Protein 4NHB (pdb70)

B-factor: mean 25.19, std 12.66, range [2.84, 88.73]

Radius of gyration: 26.53 Å; Cα contacts (8 Å, |Δi|>4): 1189; chains: 2; bounding box: 65×54×73 Å

Nearest PDB structures (foldseek):
  4nhb-assembly1_A  TM=1.003E+00  e=1.868E-60  Desulfovibrio desulfuricans ATCC 27774
  4nhb-assembly2_B  TM=9.941E-01  e=1.352E-53  Desulfovibrio desulfuricans ATCC 27774
  4pbq-assembly3_C  TM=9.397E-01  e=4.164E-26  Haemophilus influenzae RdAW
  2pfy-assembly4_D  TM=9.349E-01  e=2.725E-20  Bordetella pertussis Tohama I
  6wgm-assembly1_A  TM=9.195E-01  e=3.531E-18  uncultured bacterium

Sequence (605 aa):
TVIKMAGMKPEGEPETIGMHLFGKYLKELSNGKYEVQVFPNSQLGKEDAYIAATRKGIIQMCATGTQTSALHPAMAMLETPMLFDNLDHARRAMEGKTFDLINEGFTEKSGLRTLNAFPLGFRHFYSKKPMRMRVPNIPLYTNFAKECGISGQPMPFAEVPGALDQGVIDGGDSPLADIVSLKMYEITPEISLSGHILVIHSLYINDKFFKSLPEQDQKWIEEAAKRSADDVWAMVADGDEKAKATILANKGNIHEPSKELHEHLVNAGKRSWKLFYDTVPNAQAILDSADSYRTVIKMAGMKPEGEPETIGMHLFGKYLKELSNGKYEVQVFPNSQLGKEDAYIAATRKGIIQMCATGTQTSALHPAMAMLETPMLFDNLDHARRAMEGKTFDLINEGFTEKSGLRTLNAFPLGFRHFYSKKPIKDVKDLEGMRMRVPNIPLYTNFAKECGISGQPMPFAEVPGALDQGVIDGGDSPLADIVSLKMYEITPEISLSGHILVIHSLYINDKFFKSLPEQDQKWIEEAAKRSADDVWAMVADGDEKAKATILANKGNIHEPSKELHEHLVNAGKRSSWKLFYDTVPNAQAILDSADSYRESKAENLY

Solvent-accessible surface area: 24831 Å² total; per-residue (Å²): 90,40,0,24,0,0,0,8,10,24,111,22,0,0,0,0,26,0,0,78,30,0,10,112,24,0,92,95,49,3,128,35,99,4,81,27,24,13,0,8,81,14,63,10,6,44,16,120,55,0,12,36,12,0,96,148,30,73,4,29,0,0,0,0,1,1,27,0,15,90,36,16,49,4,0,8,0,2,4,4,1,57,9,22,87,71,30,98,1,0,68,110,0,6,87,17,114,0,28,82,35,0,28,127,22,0,33,144,113,4,30,0,82,12,26,13,8,0,0,0,0,40,14,14,27,0,8,74,157,110,128,136,12,9,6,10,103,14,84,4,10,34,42,9,5,148,53,11,70,41,66,31,52,72,26,40,9,42,85,0,57,33,10,6,108,144,38,106,6,40,0,0,15,0,2,0,3,1,0,11,37,37,55,0,16,115,61,0,36,26,0,17,42,32,17,3,2,5,6,0,6,1,0,0,0,8,13,172,41,0,117,81,23,73,116,111,1,17,116,44,0,64,40,0,0,94,103,0,3,40,43,0,13,71,37,1,50,81,0,16,116,112,0,71,59,17,0,108,84,66,191,4,67,44,50,141,21,55,145,121,76,95,82,73,9,34,74,0,0,101,115,3,39,137,35,2,109,90,61,2,141,52,2,91,44,0,8,81,12,0,77,83,64,133,92,68,0,72,0,0,1,30,27,35,122,51,20,18,1,1,66,4,0,82,38,0,9,138,34,0,104,70,50,6,144,40,99,4,83,27,80,27,39,3,77,35,113,72,30,100,32,102,52,2,15,56,23,0,95,163,32,112,9,27,0,0,1,1,0,2,36,1,15,91,47,14,49,4,0,7,1,1,4,3,0,47,3,20,91,70,32,92,1,0,67,69,0,6,87,12,139,1,28,86,51,0,28,125,40,0,43,166,113,3,30,0,60,18,25,12,8,4,0,8,0,40,15,20,4,0,1,58,135,45,14,99,62,42,158,54,1,80,51,28,102,2,20,5,12,118,15,82,0,10,26,29,10,3,135,42,0,31,13,40,28,40,70,28,45,21,78,94,0,31,37,7,2,113,143,47,62,0,46,0,0,15,1,3,1,22,8,0,35,35,50,113,0,17,123,56,0,37,23,0,6,18,27,16,1,2,6,5,0,10,0,3,0,0,8,25,171,48,0,114,82,21,78,114,98,4,26,105,43,0,76,75,0,0,92,89,2,4,41,42,1,11,64,48,4,59,82,32,24,52,135,9,27,54,49,0,27,79,64,188,4,63,3,22,62,16,48,160,61,3,87,78,35,5,34,77,0,0,93,91,0,36,113,37,0,113,121,60,4,145,51,3,90,45,0,4,72,13,0,64,85,48,86,104,77,190,71,83,99,25,42

InterPro domains:
  IPR018389 TRAP transporter solute receptor DctP [PF03480] (36-314)
  IPR018389 TRAP transporter solute receptor DctP [PTHR33376] (1-331)
  IPR038404 TRAP transporter solute receptor DctP superfamily [G3DSA:3.40.190.170] (29-334)

CATH classification: 3.40.190.170

Foldseek 3Di:
DEAEEEEADDPPFLQQLLQVLLQVLLCVLVVNPYGYDYHYNQNVHFDVVVLVCCLVPVGWKYKDALVLCVQAVLSVVLWQFPQAPDLVLSVCCQVDVLVVVSCVCRCVRRLKDFQGKAFSFFKWKFFQPLAEAEWAPHVLTVQLCVLLVHNYDYDTPSCVLVVLVVPPGGIYIDGLSSCVVSVSCVRRQEIEDQSRTITMMTMMGRNVVLVVDDPSSNVSSSVSRVVSRVVRSVVRVVVSVVSVVVSVVPSHHYHYDDPVSSVSSVVSSVVSCVVCVVRPVCSVVSSVSSVVSD/DEAEEEEADDPPQLVQVLQVLLQVLLCVLVVNPYGYHYHYNQNVHDDVVVLVCCQVPVGWKYKDALVLCVQPVLRVCLWQFPLDPDLVLSQPLQVDDLVVVSCVPSCVRRLKDFQGKAFSFQKWKFFQDADAALVCQAQAEEEWAPDVLTCQLSVLSNHPYDHDDLVCVVVCVVVVRHGIYIDGLSSCVSVVVCVRGQEIEDQRRTTTMMTMMGRNVVLVVDDPSSNVSSSVSRVVSRVVSSVVRVVVSVVSVVVSVVPNGDYDYYDPNSNVSSVVSSVVSCVVCVPRPPCSVVSSVSSVVSDDDDDDPPD

Secondary structure (DSSP, 8-state):
-EEEEE-SS-TTSHHHHHHHHHHHHHHHHTTTS-EEEEE-TTBTB-HHHHHHHHHHTSSSEEEE-GGGGGT-GGGGGGG-TT--SSHHHHHHHHTTHHHHHHHTTHHHHHSEEE---EEEEEEEEEES---EEEE-SSHHHHHHHHHTT-EEEE--GGGHHHHHHHT---EEEEEHHHHHHTTGGGTS-EEE-----EEEEEEEEEHHHHHTS-HHHHHHHHHHHHHHHHHHHHHHHHHHHHHHHHHHHTT-EEE---HHHHHHHHHHHHHTTHHHHHH-TTHHHHHHHHHHT-/-EEEEE-SS-TTSHHHHHHHHHHHHHHHHTTTS-EEEEE-TTBTB-HHHHHHHHHHTSSSEEEESGGGGGT-GGGGGGG-TT--SSHHHHHHHHTSHHHHHHHTTHHHHHSEEE---EEEEEEEEEESS---SHHHHTT-EEEE-SSHHHHHHHHHHT-EEEE--GGGHHHHHHHTS-SEEEEEHHHHHHTTGGGT--EEE-----EEEEEEEEEHHHHHTS-HHHHHHHHHHHHHHHHHHHHHHHHHHHHHHHHHHHTT-EEEPPPHHHHHHHHHHHHHHTHHHHHH-TTHHHHHHHHHTTSPP------

Organism: Desulfovibrio desulfuricans (strain ATCC 27774 / DSM 6949 / MB) (NCBI:txid525146)

Structure (mmCIF, N/CA/C/O backbone):
data_4NHB
#
_entry.id   4NHB
#
_cell.length_a   53.090
_cell.length_b   83.407
_cell.length_c   65.043
_cell.angle_alpha   90.000
_cell.angle_beta   91.830
_cell.angle_gamma   90.000
#
_symmetry.space_group_name_H-M   'P 1 21 1'
#
loop_
_entity.id
_entity.type
_entity.pdbx_description
1 polymer 'TRAP dicarboxylate transporter-DctP subunit'
2 non-polymer 'IODIDE ION'
3 non-polymer SN-GLYCEROL-3-PHOSPHATE
4 water water
#
loop_
_atom_site.group_PDB
_atom_site.id
_atom_site.type_symbol
_atom_site.label_atom_id
_atom_site.label_alt_id
_atom_site.label_comp_id
_atom_site.label_asym_id
_atom_site.label_entity_id
_atom_site.label_seq_id
_atom_site.pdbx_PDB_ins_code
_atom_site.Cartn_x
_atom_site.Cartn_y
_atom_site.Cartn_z
_atom_site.occupancy
_atom_site.B_iso_or_equiv
_atom_site.auth_seq_id
_atom_site.auth_comp_id
_atom_site.auth_asym_id
_atom_site.auth_atom_id
_atom_site.pdbx_PDB_model_num
ATOM 1 N N . THR A 1 29 ? 62.044 38.459 11.237 1.00 26.49 29 THR A N 1
ATOM 2 C CA . THR A 1 29 ? 61.976 37.031 10.999 1.00 29.17 29 THR A CA 1
ATOM 3 C C . THR A 1 29 ? 60.566 36.548 11.305 1.00 30.01 29 THR A C 1
ATOM 4 O O . THR A 1 29 ? 60.044 36.795 12.388 1.00 35.98 29 THR A O 1
ATOM 14 N N . VAL A 1 30 ? 59.936 35.885 10.350 1.00 26.09 30 VAL A N 1
ATOM 15 C CA . VAL A 1 30 ? 58.578 35.381 10.562 1.00 28.42 30 VAL A CA 1
ATOM 16 C C . VAL A 1 30 ? 58.563 33.944 11.052 1.00 26.30 30 VAL A C 1
ATOM 17 O O . VAL A 1 30 ? 59.215 33.078 10.472 1.00 27.05 30 VAL A O 1
ATOM 30 N N . ILE A 1 31 ? 57.837 33.714 12.148 1.00 23.31 31 ILE A N 1
ATOM 31 C CA . ILE A 1 31 ? 57.557 32.357 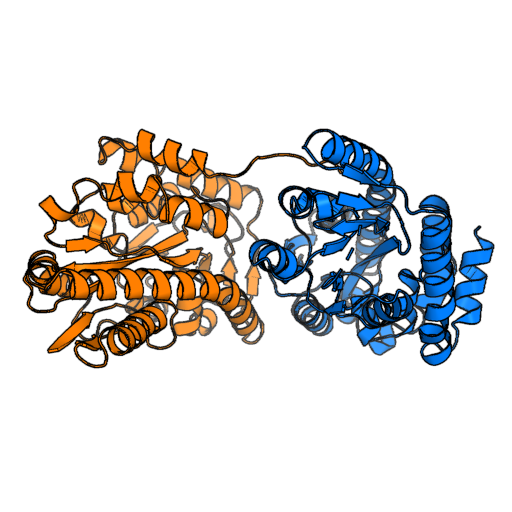12.643 1.00 18.64 31 ILE A CA 1
ATOM 32 C C . ILE A 1 31 ? 56.086 31.956 12.410 1.00 22.33 31 ILE A C 1
ATOM 33 O O . ILE A 1 31 ? 55.166 32.617 12.877 1.00 23.58 31 ILE A O 1
ATOM 49 N N . LYS A 1 32 ? 55.884 30.874 11.679 1.00 12.30 32 LYS A N 1
ATOM 50 C CA . LYS A 1 32 ? 54.555 30.384 11.380 1.00 9.36 32 LYS A CA 1
ATOM 51 C C . LYS A 1 32 ? 54.260 29.275 12.361 1.00 7.17 32 LYS A C 1
ATOM 52 O O . LYS A 1 32 ? 55.070 28.378 12.538 1.00 8.82 32 LYS A O 1
ATOM 71 N N . MET A 1 33 ? 53.111 29.380 13.020 1.00 10.21 33 MET A N 1
ATOM 72 C CA . MET A 1 33 ? 52.641 28.420 13.980 1.00 11.80 33 MET A CA 1
ATOM 73 C C . MET A 1 33 ? 51.249 27.954 13.620 1.00 10.64 33 MET A C 1
ATOM 74 O O . MET A 1 33 ? 50.331 28.767 13.465 1.00 12.03 33 MET A O 1
ATOM 88 N N . ALA A 1 34 ? 51.075 26.652 13.549 1.00 10.62 34 ALA A N 1
ATOM 89 C CA . ALA A 1 34 ? 49.761 26.091 13.281 1.00 10.31 34 ALA A CA 1
ATOM 90 C C . ALA A 1 34 ? 49.186 25.473 14.530 1.00 9.44 34 ALA A C 1
ATOM 91 O O . ALA A 1 34 ? 49.912 24.997 15.398 1.00 9.16 34 ALA A O 1
ATOM 98 N N . GLY A 1 35 ? 47.863 25.465 14.593 1.00 8.61 35 GLY A N 1
ATOM 99 C CA . GLY A 1 35 ? 47.142 24.772 15.641 1.00 11.91 35 GLY A CA 1
ATOM 100 C C . GLY A 1 35 ? 45.837 24.203 15.159 1.00 10.55 35 GLY A C 1
ATOM 101 O O . GLY A 1 35 ? 45.543 24.246 13.961 1.00 11.04 35 GLY A O 1
ATOM 105 N N . MET A 1 36 ? 45.049 23.698 16.108 1.00 7.24 36 MET A N 1
ATOM 106 C CA . MET A 1 36 ? 43.942 22.804 15.791 1.00 10.69 36 MET A CA 1
ATOM 107 C C . MET A 1 36 ? 42.663 23.284 16.421 1.00 11.55 36 MET A C 1
ATOM 108 O O . MET A 1 36 ? 41.625 22.629 16.260 1.00 11.03 36 MET A O 1
ATOM 122 N N . LYS A 1 37 ? 42.722 24.433 17.110 1.00 4.40 37 LYS A N 1
ATOM 123 C CA . LYS A 1 37 ? 41.573 24.906 17.885 1.00 5.46 37 LYS A CA 1
ATOM 124 C C . LYS A 1 37 ? 41.043 26.264 17.406 1.00 8.34 37 LYS A C 1
ATOM 125 O O . LYS A 1 37 ? 41.755 27.054 16.778 1.00 8.95 37 LYS A O 1
ATOM 144 N N . PRO A 1 38 ? 39.758 26.527 17.652 1.00 9.89 38 PRO A N 1
ATOM 145 C CA . PRO A 1 38 ? 39.213 27.832 17.282 1.00 6.54 38 PRO A CA 1
ATOM 146 C C . PRO A 1 38 ? 39.697 28.989 18.201 1.00 7.13 38 PRO A C 1
ATOM 147 O O . PRO A 1 38 ? 40.296 28.799 19.269 1.00 10.31 38 PRO A O 1
ATOM 158 N N . GLU A 1 39 ? 39.442 30.203 17.743 1.00 16.68 39 GLU A N 1
ATOM 159 C CA . GLU A 1 39 ? 39.685 31.400 18.540 1.00 18.83 39 GLU A CA 1
ATOM 160 C C . GLU A 1 39 ? 38.889 31.295 19.826 1.00 17.54 39 GLU A C 1
ATOM 161 O O . GLU A 1 39 ? 37.838 30.676 19.844 1.00 15.50 39 GLU A O 1
ATOM 173 N N . GLY A 1 40 ? 39.449 31.856 20.900 1.00 14.41 40 GLY A N 1
ATOM 174 C CA . GLY A 1 40 ? 38.860 31.883 22.226 1.00 13.34 40 GLY A CA 1
ATOM 175 C C . GLY A 1 40 ? 39.030 30.583 22.985 1.00 19.06 40 GLY A C 1
ATOM 176 O O . GLY A 1 40 ? 38.516 30.444 24.069 1.00 18.43 40 GLY A O 1
ATOM 180 N N . GLU A 1 41 ? 39.728 29.619 22.398 1.00 11.01 41 GLU A N 1
ATOM 181 C CA . GLU A 1 41 ? 39.968 28.331 23.063 1.00 12.81 41 GLU A CA 1
ATOM 182 C C . GLU A 1 41 ? 41.389 28.396 23.635 1.00 16.83 41 GLU A C 1
ATOM 183 O O . GLU A 1 41 ? 42.271 29.033 23.046 1.00 15.07 41 GLU A O 1
ATOM 195 N N . PRO A 1 42 ? 41.621 27.766 24.806 1.00 16.85 42 PRO A N 1
ATOM 196 C CA . PRO A 1 42 ? 42.922 27.995 25.452 1.00 12.09 42 PRO A CA 1
ATOM 197 C C . PRO A 1 42 ? 44.159 27.747 24.608 1.00 11.19 42 PRO A C 1
ATOM 198 O O . PRO A 1 42 ? 45.080 28.542 24.784 1.00 16.43 42 PRO A O 1
ATOM 209 N N . GLU A 1 43 ? 44.186 26.755 23.707 1.00 10.21 43 GLU A N 1
ATOM 210 C CA . GLU A 1 43 ? 45.367 26.533 22.860 1.00 10.84 43 GLU A CA 1
ATOM 211 C C . GLU A 1 43 ? 45.667 27.790 22.039 1.00 14.97 43 GLU A C 1
ATOM 212 O O . GLU A 1 43 ? 46.788 28.336 22.053 1.00 11.48 43 GLU A O 1
ATOM 224 N N . THR A 1 44 ? 44.634 28.296 21.393 1.00 12.50 44 THR A N 1
ATOM 225 C CA . THR A 1 44 ? 44.752 29.425 20.503 1.00 10.17 44 THR A CA 1
ATOM 226 C C . THR A 1 44 ? 45.106 30.724 21.226 1.00 10.64 44 THR A C 1
ATOM 227 O O . THR A 1 44 ? 45.920 31.497 20.740 1.00 9.11 44 THR A O 1
ATOM 238 N N . ILE A 1 45 ? 44.446 30.978 22.350 1.00 13.47 45 ILE A N 1
ATOM 239 C CA . ILE A 1 45 ? 44.809 32.094 23.222 1.00 16.93 45 ILE A CA 1
ATOM 240 C C . ILE A 1 45 ? 46.306 32.017 23.584 1.00 13.23 45 ILE A C 1
ATOM 241 O O . ILE A 1 45 ? 47.032 33.003 23.515 1.00 21.49 45 ILE A O 1
ATOM 257 N N . GLY A 1 46 ? 46.746 30.820 23.952 1.00 12.54 46 GLY A N 1
ATOM 258 C CA . GLY A 1 46 ? 48.137 30.538 24.233 1.00 16.58 46 GLY A CA 1
ATOM 259 C C . GLY A 1 46 ? 49.081 30.933 23.119 1.00 11.81 46 GLY A C 1
ATOM 260 O O . GLY A 1 46 ? 50.104 31.564 23.368 1.00 11.60 46 GLY A O 1
ATOM 264 N N . MET A 1 47 ? 48.738 30.550 21.899 1.00 6.27 47 MET A N 1
ATOM 265 C CA . MET A 1 47 ? 49.533 30.830 20.711 1.00 9.51 47 MET A CA 1
ATOM 266 C C . MET A 1 47 ? 49.719 32.310 20.491 1.00 10.23 47 MET A C 1
ATOM 267 O O . MET A 1 47 ? 50.842 32.789 20.236 1.00 16.46 47 MET A O 1
ATOM 281 N N . HIS A 1 48 ? 48.629 33.045 20.585 1.00 7.49 48 HIS A N 1
ATOM 282 C CA . HIS A 1 48 ? 48.697 34.484 20.387 1.00 18.79 48 HIS A CA 1
ATOM 283 C C . HIS A 1 48 ? 49.535 35.141 21.486 1.00 17.31 48 HIS A C 1
ATOM 284 O O . HIS A 1 48 ? 50.339 36.045 21.213 1.00 17.77 48 HIS A O 1
ATOM 299 N N . LEU A 1 49 ? 49.350 34.695 22.728 1.00 15.31 49 LEU A N 1
ATOM 300 C CA . LEU A 1 49 ? 50.064 35.308 23.843 1.00 16.04 49 LEU A CA 1
ATOM 301 C C . LEU A 1 49 ? 51.544 35.052 23.633 1.00 19.99 49 LEU A C 1
ATOM 302 O O . LEU A 1 49 ? 52.347 35.962 23.812 1.00 15.93 49 LEU A O 1
ATOM 318 N N . PHE A 1 50 ? 51.913 33.830 23.249 1.00 12.03 50 PHE A N 1
ATOM 319 C CA . PHE A 1 50 ? 53.317 33.556 22.922 1.00 14.41 50 PHE A CA 1
ATOM 320 C C . PHE A 1 50 ? 53.851 34.525 21.890 1.00 19.62 50 PHE A C 1
ATOM 321 O O . PHE A 1 50 ? 55.004 34.988 21.985 1.00 13.44 50 PHE A O 1
ATOM 338 N N . GLY A 1 51 ? 53.015 34.809 20.899 1.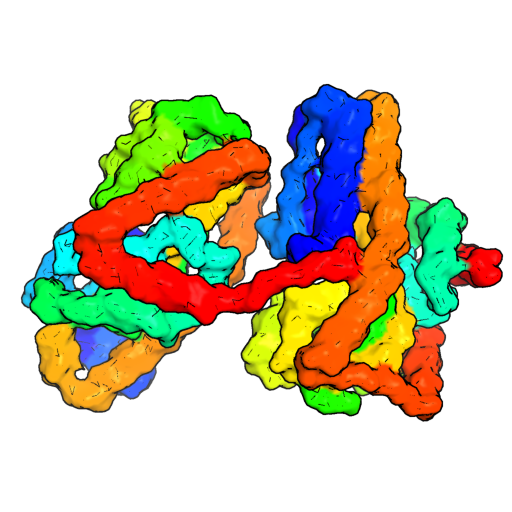00 18.85 51 GLY A N 1
ATOM 339 C CA . GLY A 1 51 ? 53.395 35.683 19.808 1.00 25.12 51 GLY A CA 1
ATOM 340 C C . GLY A 1 51 ? 53.603 37.094 20.325 1.00 26.59 51 GLY A C 1
ATOM 341 O O . GLY A 1 51 ? 54.620 37.747 20.017 1.00 27.03 51 GLY A O 1
ATOM 345 N N . LYS A 1 52 ? 52.640 37.550 21.121 1.00 18.37 52 LYS A N 1
ATOM 346 C CA . LYS A 1 52 ? 52.703 38.873 21.733 1.00 18.53 52 LYS A CA 1
ATOM 347 C C . LYS A 1 52 ? 53.944 39.056 22.604 1.00 21.08 52 LYS A C 1
ATOM 348 O O . LYS A 1 52 ? 54.651 40.057 22.500 1.00 31.30 52 LYS A O 1
ATOM 367 N N . TYR A 1 53 ? 54.193 38.090 23.472 1.00 19.52 53 TYR A N 1
ATOM 368 C CA . TYR A 1 53 ? 55.344 38.123 24.355 1.00 21.67 53 TYR A CA 1
ATOM 369 C C . TYR A 1 53 ? 56.678 38.076 23.581 1.00 27.90 53 TYR A C 1
ATOM 370 O O . TYR A 1 53 ? 57.635 38.784 23.912 1.00 26.09 53 TYR A O 1
ATOM 388 N N . LEU A 1 54 ? 56.753 37.259 22.543 1.00 19.55 54 LEU A N 1
ATOM 389 C CA . LEU A 1 54 ? 58.016 37.089 21.822 1.00 19.04 54 LEU A CA 1
ATOM 390 C C . LEU A 1 54 ? 58.417 38.330 21.038 1.00 24.18 54 LEU A C 1
ATOM 391 O O . LEU A 1 54 ? 59.614 38.635 20.880 1.00 27.21 54 LEU A O 1
ATOM 407 N N . LYS A 1 55 ? 57.415 39.018 20.509 1.00 21.77 55 LYS A N 1
ATOM 408 C CA . LYS A 1 55 ? 57.637 40.267 19.817 1.00 26.53 55 LYS A CA 1
ATOM 409 C C . LYS A 1 55 ? 58.165 41.290 20.798 1.00 29.94 55 LYS A C 1
ATOM 410 O O . LYS A 1 55 ? 59.135 41.984 20.517 1.00 29.48 55 LYS A O 1
ATOM 429 N N . GLU A 1 56 ? 57.481 41.372 21.940 1.00 39.92 56 GLU A N 1
ATOM 430 C CA . GLU A 1 56 ? 57.875 42.186 23.093 1.00 41.19 56 GLU A CA 1
ATOM 431 C C . GLU A 1 56 ? 59.357 41.952 23.411 1.00 38.27 56 GLU A C 1
ATOM 432 O O . GLU A 1 56 ? 60.175 42.840 23.221 1.00 38.74 56 GLU A O 1
ATOM 444 N N . LEU A 1 57 ? 59.696 40.743 23.859 1.00 27.13 57 LEU A N 1
ATOM 445 C CA . LEU A 1 57 ? 61.040 40.431 24.349 1.00 27.44 57 LEU A CA 1
ATOM 446 C C . LEU A 1 57 ? 62.164 40.576 23.324 1.00 33.24 57 LEU A C 1
ATOM 447 O O . LEU A 1 57 ? 63.312 40.851 23.699 1.00 28.71 57 LEU A O 1
ATOM 463 N N . SER A 1 58 ? 61.837 40.356 22.052 1.00 35.64 58 SER A N 1
ATOM 464 C CA . SER A 1 58 ? 62.814 40.364 20.965 1.00 31.84 58 SER A CA 1
ATOM 465 C C . SER A 1 58 ? 62.807 41.699 20.295 1.00 30.83 58 SER A C 1
ATOM 466 O O . SER A 1 58 ? 63.499 41.902 19.300 1.00 31.83 58 SER A O 1
ATOM 474 N N . ASN A 1 59 ? 61.941 42.573 20.773 1.00 28.77 59 ASN A N 1
ATOM 475 C CA . ASN A 1 59 ? 61.939 43.948 20.344 1.00 31.59 59 ASN A CA 1
ATOM 476 C C . ASN A 1 59 ? 61.530 44.121 18.903 1.00 43.05 59 ASN A C 1
ATOM 477 O O . ASN A 1 59 ? 62.066 44.980 18.202 1.00 55.35 59 ASN A O 1
ATOM 488 N N . GLY A 1 60 ? 60.571 43.323 18.451 1.00 36.60 60 GLY A N 1
ATOM 489 C CA . GLY A 1 60 ? 59.982 43.536 17.139 1.00 28.43 60 GLY A CA 1
ATOM 490 C C . GLY A 1 60 ? 60.693 42.747 16.054 1.00 30.23 60 GLY A C 1
ATOM 491 O O . GLY A 1 60 ? 60.252 42.697 14.894 1.00 39.10 60 GLY A O 1
ATOM 495 N N . LYS A 1 61 ? 61.791 42.113 16.444 1.00 28.30 61 LYS A N 1
ATOM 496 C CA . LYS A 1 61 ? 62.607 41.328 15.537 1.00 26.37 61 LYS A CA 1
ATOM 497 C C . LYS A 1 61 ? 61.880 40.106 14.992 1.00 36.65 61 LYS A C 1
ATOM 498 O O . LYS A 1 61 ? 61.895 39.848 13.786 1.00 39.82 61 LYS A O 1
ATOM 517 N N . TYR A 1 62 ? 61.263 39.336 15.887 1.00 34.64 62 TYR A N 1
ATOM 518 C CA . TYR A 1 62 ? 60.441 38.201 15.461 1.00 27.86 62 TYR A CA 1
ATOM 519 C C . TYR A 1 62 ? 58.987 38.583 15.441 1.00 24.52 62 TYR A C 1
ATOM 520 O O . TYR A 1 62 ? 58.501 39.274 16.341 1.00 28.62 62 TYR A O 1
ATOM 538 N N . GLU A 1 63 ? 58.307 38.165 14.379 1.00 23.51 63 GLU A N 1
ATOM 539 C CA . GLU A 1 63 ? 56.863 38.213 14.322 1.00 23.23 63 GLU A CA 1
ATOM 540 C C . GLU A 1 63 ? 56.326 36.787 14.166 1.00 27.33 63 GLU A C 1
ATOM 541 O O . GLU A 1 63 ? 56.923 35.951 13.475 1.00 26.54 63 GLU A O 1
ATOM 553 N N . VAL A 1 64 ? 55.197 36.523 14.815 1.00 18.01 64 VAL A N 1
ATOM 554 C CA . VAL A 1 64 ? 54.583 35.202 14.798 1.00 18.95 64 VAL A CA 1
ATOM 555 C C . VAL A 1 64 ? 53.250 35.252 14.095 1.00 12.63 64 VAL A C 1
ATOM 556 O O . VAL A 1 64 ? 52.355 36.028 14.464 1.00 15.34 64 VAL A O 1
ATOM 569 N N . GLN A 1 65 ? 53.089 34.403 13.096 1.00 11.55 65 GLN A N 1
ATOM 570 C CA . GLN A 1 65 ? 51.807 34.282 12.435 1.00 8.01 65 GLN A CA 1
ATOM 571 C C . GLN A 1 65 ? 51.112 33.018 12.873 1.00 15.08 65 GLN A C 1
ATOM 572 O O . GLN A 1 65 ? 51.641 31.920 12.685 1.00 16.49 65 GLN A O 1
ATOM 586 N N . VAL A 1 66 ? 49.901 33.186 13.394 1.00 12.32 66 VAL A N 1
ATOM 587 C CA . VAL A 1 66 ? 49.161 32.118 14.029 1.00 15.17 66 VAL A CA 1
ATOM 588 C C . VAL A 1 66 ? 48.089 31.606 13.100 1.00 15.32 66 VAL A C 1
ATOM 589 O O . VAL A 1 66 ? 47.274 32.375 12.609 1.00 15.60 66 VAL A O 1
ATOM 602 N N . PHE A 1 67 ? 48.130 30.301 12.831 1.00 11.67 67 PHE A N 1
ATOM 603 C CA . PHE A 1 67 ? 47.129 29.627 11.999 1.00 7.08 67 PHE A CA 1
ATOM 604 C C . PHE A 1 67 ? 46.333 28.584 12.764 1.00 11.03 67 PHE A C 1
ATOM 605 O O . PHE A 1 67 ? 46.648 27.396 12.724 1.00 9.82 67 PHE A O 1
ATOM 622 N N . PRO A 1 68 ? 45.297 29.014 13.486 1.00 10.39 68 PRO A N 1
ATOM 623 C CA . PRO A 1 68 ? 44.565 28.060 14.319 1.00 14.04 68 PRO A CA 1
ATOM 624 C C . PRO A 1 68 ? 43.532 27.257 13.567 1.00 9.30 68 PRO A C 1
ATOM 625 O O . PRO A 1 68 ? 43.389 27.364 12.350 1.00 12.94 68 PRO A O 1
ATOM 636 N N . ASN A 1 69 ? 42.792 26.454 14.319 1.00 11.37 69 ASN A N 1
ATOM 637 C CA . ASN A 1 69 ? 41.614 25.768 13.795 1.00 7.24 69 ASN A CA 1
ATOM 638 C C . ASN A 1 69 ? 41.929 24.936 12.521 1.00 13.49 69 ASN A C 1
ATOM 639 O O . ASN A 1 69 ? 41.172 24.915 11.539 1.00 11.84 69 ASN A O 1
ATOM 650 N N . SER A 1 70 ? 43.077 24.260 12.541 1.00 14.69 70 SER A N 1
ATOM 651 C CA . SER A 1 70 ? 43.501 23.429 11.435 1.00 13.70 70 SER A CA 1
ATOM 652 C C . SER A 1 70 ? 43.581 24.180 10.083 1.00 14.26 70 SER A C 1
ATOM 653 O O . SER A 1 70 ? 43.549 23.574 9.028 1.00 13.26 70 SER A O 1
ATOM 661 N N . GLN A 1 71 ? 43.749 25.494 10.126 1.00 12.34 71 GLN A N 1
ATOM 662 C CA . GLN A 1 71 ? 43.982 26.285 8.900 1.00 13.05 71 GLN A CA 1
ATOM 663 C C . GLN A 1 71 ? 45.143 25.824 8.020 1.00 15.47 71 GLN A C 1
ATOM 664 O O . GLN A 1 71 ? 45.106 26.026 6.810 1.00 16.15 71 GLN A O 1
ATOM 678 N N . LEU A 1 72 ? 46.181 25.244 8.593 1.00 11.14 72 LEU A N 1
ATOM 679 C CA . LEU A 1 72 ? 47.295 24.739 7.762 1.00 19.84 72 LEU A CA 1
ATOM 680 C C . LEU A 1 72 ? 47.274 23.243 7.745 1.00 12.58 72 LEU A C 1
ATOM 681 O O . LEU A 1 72 ? 48.321 22.597 7.674 1.00 15.89 72 LEU A O 1
ATOM 697 N N . GLY A 1 73 ? 46.078 22.684 7.870 1.00 12.51 73 GLY A N 1
ATOM 698 C CA . GLY A 1 73 ? 45.932 21.240 7.997 1.00 13.32 73 GLY A CA 1
ATOM 699 C C . GLY A 1 73 ? 45.609 20.736 9.409 1.00 9.65 73 GLY A C 1
ATOM 700 O O . GLY A 1 73 ? 45.694 21.458 10.412 1.00 9.69 73 GLY A O 1
ATOM 704 N N . LYS A 1 74 ? 45.229 19.474 9.486 1.00 9.34 74 LYS A N 1
ATOM 705 C CA . LYS A 1 74 ? 44.942 18.846 10.760 1.00 7.77 74 LYS A CA 1
ATOM 706 C C . LYS A 1 74 ? 46.266 18.362 11.382 1.00 11.32 74 LYS A C 1
ATOM 707 O O . LYS A 1 74 ? 47.311 18.506 10.760 1.00 12.27 74 LYS A O 1
ATOM 726 N N . GLU A 1 75 ? 46.216 17.806 12.593 1.00 8.08 75 GLU A N 1
ATOM 727 C CA . GLU A 1 75 ? 47.440 17.607 13.390 1.00 9.06 75 GLU A CA 1
ATOM 728 C C . GLU A 1 75 ? 48.508 16.811 12.637 1.00 10.03 75 GLU A C 1
ATOM 729 O O . GLU A 1 75 ? 49.665 17.190 12.612 1.00 7.65 75 GLU A O 1
ATOM 741 N N . ASP A 1 76 ? 48.119 15.698 12.027 1.00 11.96 76 ASP A N 1
ATOM 742 C CA . ASP A 1 76 ? 49.133 14.883 11.372 1.00 18.18 76 ASP A CA 1
ATOM 743 C C . ASP A 1 76 ? 49.895 15.724 10.362 1.00 17.76 76 ASP A C 1
ATOM 744 O O . ASP A 1 76 ? 51.126 15.721 10.357 1.00 17.76 76 ASP A O 1
ATOM 753 N N . ALA A 1 77 ? 49.176 16.478 9.529 1.00 12.27 77 ALA A N 1
ATOM 754 C CA . ALA A 1 77 ? 49.858 17.298 8.529 1.00 9.77 77 ALA A CA 1
ATOM 755 C C . ALA A 1 77 ? 50.711 18.405 9.107 1.00 11.78 77 ALA A C 1
ATOM 756 O O . ALA A 1 77 ? 51.831 18.600 8.667 1.00 13.10 77 ALA A O 1
ATOM 763 N N . TYR A 1 78 ? 50.197 19.152 10.080 1.00 10.29 78 TYR A N 1
ATOM 764 C CA . TYR A 1 78 ? 50.980 20.298 10.514 1.00 6.04 78 TYR A CA 1
ATOM 765 C C . TYR A 1 78 ? 52.129 19.831 11.420 1.00 10.45 78 TYR A C 1
ATOM 766 O O . TYR A 1 78 ? 53.145 20.497 11.450 1.00 11.26 78 TYR A O 1
ATOM 784 N N . ILE A 1 79 ? 51.982 18.691 12.115 1.00 5.90 79 ILE A N 1
ATOM 785 C CA . ILE A 1 79 ? 53.115 18.137 12.894 1.00 7.20 79 ILE A CA 1
ATOM 786 C C . ILE A 1 79 ? 54.256 17.828 11.903 1.00 12.92 79 ILE A C 1
ATOM 787 O O . ILE A 1 79 ? 55.394 18.290 12.044 1.00 13.22 79 ILE A O 1
ATOM 803 N N . ALA A 1 80 ? 53.897 17.141 10.828 1.00 12.41 80 ALA A N 1
ATOM 804 C CA . ALA A 1 80 ? 54.871 16.746 9.811 1.00 14.02 80 ALA A CA 1
ATOM 805 C C . ALA A 1 80 ? 55.497 17.972 9.204 1.00 13.83 80 ALA A C 1
ATOM 806 O O . ALA A 1 80 ? 56.696 17.998 9.003 1.00 13.93 80 ALA A O 1
ATOM 813 N N . ALA A 1 81 ? 54.692 18.997 8.917 1.00 16.52 81 ALA A N 1
ATOM 814 C CA . ALA A 1 81 ? 55.229 20.224 8.341 1.00 18.11 81 ALA A CA 1
ATOM 815 C C . ALA A 1 81 ? 56.175 20.913 9.311 1.00 19.49 81 ALA A C 1
ATOM 816 O O . ALA A 1 81 ? 57.127 21.593 8.881 1.00 16.66 81 ALA A O 1
ATOM 823 N N . THR A 1 82 ? 55.922 20.763 10.611 1.00 9.38 82 THR A N 1
ATOM 824 C CA . THR A 1 82 ? 56.771 21.440 11.571 1.00 10.49 82 THR A CA 1
ATOM 825 C C . THR A 1 82 ? 58.064 20.645 11.701 1.00 12.47 82 THR A C 1
ATOM 826 O O . THR A 1 82 ? 59.133 21.233 11.859 1.00 12.87 82 THR A O 1
ATOM 837 N N . ARG A 1 83 ? 57.958 19.322 11.614 1.00 9.66 83 ARG A N 1
ATOM 838 C CA . ARG A 1 83 ? 59.137 18.461 11.683 1.00 13.08 83 ARG A CA 1
ATOM 839 C C . ARG A 1 83 ? 60.042 18.793 10.516 1.00 21.01 83 ARG A C 1
ATOM 840 O O . ARG A 1 83 ? 61.250 18.870 10.662 1.00 19.07 83 ARG A O 1
ATOM 861 N N . LYS A 1 84 ? 59.442 19.048 9.364 1.00 17.96 84 LYS A N 1
ATOM 862 C CA . LYS A 1 84 ? 60.229 19.379 8.189 1.00 18.57 84 LYS A CA 1
ATOM 863 C C . LYS A 1 84 ? 60.770 20.796 8.182 1.00 19.18 84 LYS A C 1
ATOM 864 O O . LYS A 1 84 ? 61.723 21.076 7.457 1.00 19.95 84 LYS A O 1
ATOM 883 N N . GLY A 1 85 ? 60.194 21.689 8.997 1.00 17.62 85 GLY A N 1
ATOM 884 C CA . GLY A 1 85 ? 60.612 23.077 9.027 1.00 12.42 85 GLY A CA 1
ATOM 885 C C . GLY A 1 85 ? 59.937 23.919 7.972 1.00 13.66 85 GLY A C 1
ATOM 886 O O . GLY A 1 85 ? 60.213 25.111 7.797 1.00 15.10 85 GLY A O 1
ATOM 890 N N . ILE A 1 86 ? 59.013 23.304 7.261 1.00 16.45 86 ILE A N 1
ATOM 891 C CA . ILE A 1 86 ? 58.156 24.073 6.367 1.00 10.95 86 ILE A CA 1
ATOM 892 C C . ILE A 1 86 ? 57.454 25.172 7.119 1.00 13.94 86 ILE A C 1
ATOM 893 O O . ILE A 1 86 ? 57.294 26.285 6.604 1.00 16.59 86 ILE A O 1
ATOM 909 N N . ILE A 1 87 ? 57.038 24.862 8.343 1.00 13.16 87 ILE A N 1
ATOM 910 C CA . ILE A 1 87 ? 56.643 25.912 9.305 1.00 12.21 87 ILE A CA 1
ATOM 911 C C . ILE A 1 87 ? 57.524 25.748 10.536 1.00 12.98 87 ILE A C 1
ATOM 912 O O . ILE A 1 87 ? 58.116 24.678 10.712 1.00 14.35 87 ILE A O 1
ATOM 928 N N . GLN A 1 88 ? 57.623 26.779 11.380 1.00 11.38 88 GLN A N 1
ATOM 929 C CA . GLN A 1 88 ? 58.588 26.713 12.483 1.00 13.47 88 GLN A CA 1
ATOM 930 C C . GLN A 1 88 ? 58.006 26.125 13.768 1.00 9.79 88 GLN A C 1
ATOM 931 O O . GLN A 1 88 ? 58.712 25.436 14.507 1.00 11.49 88 GLN A O 1
ATOM 945 N N . MET A 1 89 ? 56.728 26.390 14.026 1.00 12.34 89 MET A N 1
ATOM 946 C CA . MET A 1 89 ? 56.101 25.967 15.273 1.00 11.54 89 MET A CA 1
ATOM 947 C C . MET A 1 89 ? 54.707 25.384 15.108 1.00 12.69 89 MET A C 1
ATOM 948 O O . MET A 1 89 ? 54.050 25.599 14.093 1.00 12.17 89 MET A O 1
ATOM 962 N N . CYS A 1 90 ? 54.249 24.657 16.121 1.00 12.81 90 CYS A N 1
ATOM 963 C CA . CYS A 1 90 ? 52.871 24.152 16.118 1.00 12.81 90 CYS A CA 1
ATOM 964 C C . CYS A 1 90 ? 52.418 23.948 17.545 1.00 10.49 90 CYS A C 1
ATOM 965 O O . CYS A 1 90 ? 53.246 23.775 18.426 1.00 7.35 90 CYS A O 1
ATOM 973 N N . ALA A 1 91 ? 51.103 24.035 17.768 1.00 6.32 91 ALA A N 1
ATOM 974 C CA . ALA A 1 91 ? 50.502 23.730 19.067 1.00 9.22 91 ALA A CA 1
ATOM 975 C C . ALA A 1 91 ? 49.695 22.448 18.924 1.00 9.71 91 ALA A C 1
ATOM 976 O O . ALA A 1 91 ? 48.824 22.357 18.046 1.00 9.03 91 ALA A O 1
ATOM 983 N N . THR A 1 92 ? 49.982 21.465 19.761 1.00 10.07 92 THR A N 1
ATOM 984 C CA . THR A 1 92 ? 49.203 20.242 19.748 1.00 10.26 92 THR A CA 1
ATOM 985 C C . THR A 1 92 ? 49.395 19.512 21.069 1.00 5.61 92 THR A C 1
ATOM 986 O O . THR A 1 92 ? 50.127 20.010 21.965 1.00 5.60 92 THR A O 1
ATOM 997 N N . GLY A 1 93 ? 48.739 18.360 21.201 1.00 5.61 93 GLY A N 1
ATOM 998 C CA . GLY A 1 93 ? 48.800 17.569 22.398 1.00 6.64 93 GLY A CA 1
ATOM 999 C C . GLY A 1 93 ? 49.391 16.167 22.227 1.00 8.56 93 GLY A C 1
ATOM 1000 O O . GLY A 1 93 ? 50.466 15.981 21.641 1.00 7.33 93 GLY A O 1
ATOM 1004 N N . THR A 1 94 ? 48.696 15.170 22.770 1.00 7.28 94 THR A N 1
ATOM 1005 C CA . THR A 1 94 ? 49.258 13.819 22.803 1.00 9.75 94 THR A CA 1
ATOM 1006 C C . THR A 1 94 ? 49.225 13.112 21.434 1.00 12.23 94 THR A C 1
ATOM 1007 O O . THR A 1 94 ? 49.513 11.891 21.330 1.00 10.37 94 THR A O 1
ATOM 1018 N N . GLN A 1 95 ? 48.851 13.866 20.398 1.00 8.64 95 GLN A N 1
ATOM 1019 C CA . GLN A 1 95 ? 49.046 13.456 19.011 1.00 10.02 95 GLN A CA 1
ATOM 1020 C C . GLN A 1 95 ? 50.519 13.072 18.786 1.00 13.79 95 GLN A C 1
ATOM 1021 O O . GLN A 1 95 ? 50.850 12.194 17.999 1.00 13.50 95 GLN A O 1
ATOM 1035 N N . THR A 1 96 ? 51.414 13.742 19.496 1.00 9.63 96 THR A N 1
ATOM 1036 C CA . THR A 1 96 ? 52.838 13.491 19.318 1.00 9.13 96 THR A CA 1
ATOM 1037 C C . THR A 1 96 ? 53.261 12.201 19.975 1.00 10.44 96 THR A C 1
ATOM 1038 O O . THR A 1 96 ? 54.430 11.799 19.866 1.00 15.68 96 THR A O 1
ATOM 1049 N N . SER A 1 97 ? 52.329 11.527 20.653 1.00 11.50 97 SER A N 1
ATOM 1050 C CA . SER A 1 97 ? 52.571 10.156 21.082 1.00 8.50 97 SER A CA 1
ATOM 1051 C C . SER A 1 97 ? 52.871 9.219 19.907 1.00 20.10 97 SER A C 1
ATOM 1052 O O . SER A 1 97 ? 53.400 8.146 20.124 1.00 16.24 97 SER A O 1
ATOM 1060 N N . ALA A 1 98 ? 52.567 9.632 18.677 1.00 14.36 98 ALA A N 1
ATOM 1061 C CA . ALA A 1 98 ? 52.858 8.820 17.491 1.00 18.33 98 ALA A CA 1
ATOM 1062 C C . ALA A 1 98 ? 54.343 8.694 17.270 1.00 21.69 98 ALA A C 1
ATOM 1063 O O . ALA A 1 98 ? 54.814 7.726 16.654 1.00 20.97 98 ALA A O 1
ATOM 1070 N N . LEU A 1 99 ? 55.059 9.716 17.723 1.00 13.58 99 LEU A N 1
ATOM 1071 C CA . LEU A 1 99 ? 56.502 9.809 17.613 1.00 16.27 99 LEU A CA 1
ATOM 1072 C C . LEU A 1 99 ? 57.265 9.379 18.850 1.00 23.17 99 LEU A C 1
ATOM 1073 O O . LEU A 1 99 ? 58.482 9.204 18.796 1.00 23.19 99 LEU A O 1
ATOM 1089 N N . HIS A 1 100 ? 56.573 9.272 19.978 1.00 17.61 100 HIS A N 1
ATOM 1090 C CA . HIS A 1 100 ? 57.246 9.047 21.249 1.00 12.74 100 HIS A CA 1
ATOM 1091 C C . HIS A 1 100 ? 56.190 8.659 22.250 1.00 18.97 100 HIS A C 1
ATOM 1092 O O . HIS A 1 100 ? 55.464 9.513 22.785 1.00 18.55 100 HIS A O 1
ATOM 1107 N N . PRO A 1 101 ? 56.049 7.354 22.472 1.00 17.19 101 PRO A N 1
ATOM 1108 C CA . PRO A 1 101 ? 54.955 6.863 23.314 1.00 19.48 101 PRO A CA 1
ATOM 1109 C C . PRO A 1 101 ? 54.793 7.579 24.654 1.00 13.64 101 PRO A C 1
ATOM 1110 O O . PRO A 1 101 ? 53.657 7.707 25.091 1.00 14.30 101 PRO A O 1
ATOM 1121 N N . ALA A 1 102 ? 55.867 8.036 25.280 1.00 12.87 102 ALA A N 1
ATOM 1122 C CA . ALA A 1 102 ? 55.756 8.593 26.608 1.00 12.35 102 ALA A CA 1
ATOM 1123 C C . ALA A 1 102 ? 54.891 9.867 26.583 1.00 13.59 102 ALA A C 1
ATOM 1124 O O . ALA A 1 102 ? 54.232 10.190 27.588 1.00 11.31 102 ALA A O 1
ATOM 1131 N N . MET A 1 103 ? 54.870 10.559 25.442 1.00 14.35 103 MET A N 1
ATOM 1132 C CA . MET A 1 103 ? 54.054 11.792 25.319 1.00 12.07 103 MET A CA 1
ATOM 1133 C C . MET A 1 103 ? 52.604 11.529 25.667 1.00 11.46 103 MET A C 1
ATOM 1134 O O . MET A 1 103 ? 51.903 12.425 26.169 1.00 13.21 103 MET A O 1
ATOM 1148 N N . ALA A 1 104 ? 52.134 10.309 25.394 1.00 12.40 104 ALA A N 1
ATOM 1149 C CA . ALA A 1 104 ? 50.764 9.931 25.764 1.00 15.86 104 ALA A CA 1
ATOM 1150 C C . ALA A 1 104 ? 50.519 10.151 27.241 1.00 13.41 104 ALA A C 1
ATOM 1151 O O . ALA A 1 104 ? 49.423 10.497 27.641 1.00 10.07 104 ALA A O 1
ATOM 1158 N N . MET A 1 105 ? 51.545 9.941 28.053 1.00 11.12 105 MET A N 1
ATOM 1159 C CA . MET A 1 105 ? 51.388 10.042 29.500 1.00 9.59 105 MET A CA 1
ATOM 1160 C C . MET A 1 105 ? 51.144 11.464 30.037 1.00 14.00 105 MET A C 1
ATOM 1161 O O . MET A 1 105 ? 50.785 11.601 31.200 1.00 10.30 105 MET A O 1
ATOM 1175 N N . LEU A 1 106 ? 51.304 12.480 29.186 1.00 12.70 106 LEU A N 1
ATOM 1176 C CA . LEU A 1 106 ? 50.877 13.846 29.508 1.00 14.21 106 LEU A CA 1
ATOM 1177 C C . LEU A 1 106 ? 49.390 13.851 29.878 1.00 16.99 106 LEU A C 1
ATOM 1178 O O . LEU A 1 106 ? 48.949 14.678 30.672 1.00 17.31 106 LEU A O 1
ATOM 1194 N N . GLU A 1 107 ? 48.627 12.920 29.294 1.00 10.60 107 GLU A N 1
ATOM 1195 C CA . GLU A 1 107 ? 47.187 12.802 29.541 1.00 8.92 107 GLU A CA 1
ATOM 1196 C C . GLU A 1 107 ? 46.768 11.453 30.187 1.00 8.55 107 GLU A C 1
ATOM 1197 O O . GLU A 1 107 ? 45.702 10.942 29.923 1.00 9.15 107 GLU A O 1
ATOM 1209 N N . THR A 1 108 ? 47.624 10.921 31.065 1.00 9.58 108 THR A N 1
ATOM 1210 C CA . THR A 1 108 ? 47.357 9.681 31.826 1.00 11.63 108 THR A CA 1
ATOM 1211 C C . THR A 1 108 ? 46.025 9.785 32.516 1.00 11.72 108 THR A C 1
ATOM 1212 O O . THR A 1 108 ? 45.789 10.719 33.308 1.00 13.15 108 THR A O 1
ATOM 1223 N N . PRO A 1 109 ? 45.097 8.865 32.193 1.00 13.55 109 PRO A N 1
ATOM 1224 C CA . PRO A 1 109 ? 43.791 9.004 32.826 1.00 12.99 109 PRO A CA 1
ATOM 1225 C C . PRO A 1 109 ? 43.881 8.842 34.338 1.00 13.24 109 PRO A C 1
ATOM 1226 O O . PRO A 1 109 ? 44.685 8.058 34.808 1.00 16.28 109 PRO A O 1
ATOM 1237 N N . MET A 1 110 ? 43.092 9.600 35.074 1.00 15.58 110 MET A N 1
ATOM 1238 C CA . MET A 1 110 ? 43.019 9.438 36.529 1.00 24.18 110 MET A CA 1
ATOM 1239 C C . MET A 1 110 ? 44.323 9.736 37.244 1.00 24.80 110 MET A C 1
ATOM 1240 O O . MET A 1 110 ? 44.572 9.193 38.318 1.00 25.26 110 MET A O 1
ATOM 1254 N N . LEU A 1 111 ? 45.184 10.550 36.665 1.00 21.66 111 LEU A N 1
ATOM 1255 C CA . LEU A 1 111 ? 46.496 10.723 37.296 1.00 19.60 111 LEU A CA 1
ATOM 1256 C C . LEU A 1 111 ? 46.560 11.931 38.241 1.00 20.13 111 LEU A C 1
ATOM 1257 O O . LEU A 1 111 ? 47.207 11.865 39.297 1.00 18.19 111 LEU A O 1
ATOM 1273 N N . PHE A 1 112 ? 45.904 13.029 37.858 1.00 14.45 112 PHE A N 1
ATOM 1274 C CA . PHE A 1 112 ? 45.959 14.271 38.625 1.00 17.07 112 PHE A CA 1
ATOM 1275 C C . PHE A 1 112 ? 44.683 14.582 39.377 1.00 18.87 112 PHE A C 1
ATOM 1276 O O . PHE A 1 112 ? 43.600 14.452 38.848 1.00 20.23 112 PHE A O 1
ATOM 1293 N N . ASP A 1 113 ? 44.838 15.104 40.584 1.00 11.90 113 ASP A N 1
ATOM 1294 C CA . ASP A 1 113 ? 43.736 15.290 41.505 1.00 14.84 113 ASP A CA 1
ATOM 1295 C C . ASP A 1 113 ? 42.964 16.565 41.091 1.00 19.34 113 ASP A C 1
ATOM 1296 O O . ASP A 1 113 ? 41.751 16.665 41.284 1.00 24.49 113 ASP A O 1
ATOM 1305 N N . ASN A 1 114 ? 43.701 17.522 40.520 1.00 17.04 114 ASN A N 1
ATOM 1306 C CA . ASN A 1 114 ? 43.184 18.809 40.094 1.00 9.74 114 ASN A CA 1
ATOM 1307 C C . ASN A 1 114 ? 44.237 19.525 39.229 1.00 10.99 114 ASN A C 1
ATOM 1308 O O . ASN A 1 114 ? 45.341 19.022 39.030 1.00 9.70 114 ASN A O 1
ATOM 1319 N N . LEU A 1 115 ? 43.902 20.707 38.727 1.00 10.76 115 LEU A N 1
ATOM 1320 C CA . LEU A 1 115 ? 44.812 21.447 37.903 1.00 12.24 115 LEU A CA 1
ATOM 1321 C C . LEU A 1 115 ? 46.132 21.766 38.607 1.00 16.28 115 LEU A C 1
ATOM 1322 O O . LEU A 1 115 ? 47.166 21.775 37.954 1.00 10.14 115 LEU A O 1
ATOM 1338 N N . ASP A 1 116 ? 46.086 22.073 39.909 1.00 8.67 116 ASP A N 1
ATOM 1339 C CA . ASP A 1 116 ? 47.276 22.516 40.608 1.00 11.31 116 ASP A CA 1
ATOM 1340 C C . ASP A 1 116 ? 48.282 21.370 40.708 1.00 9.34 116 ASP A C 1
ATOM 1341 O O . ASP A 1 116 ? 49.477 21.583 40.545 1.00 15.39 116 ASP A O 1
ATOM 1350 N N . HIS A 1 117 ? 47.767 20.158 40.933 1.00 10.54 117 HIS A N 1
ATOM 1351 C CA . HIS A 1 117 ? 48.577 18.956 40.947 1.00 7.85 117 HIS A CA 1
ATOM 1352 C C . HIS A 1 117 ? 49.241 18.822 39.571 1.00 7.67 117 HIS A C 1
ATOM 1353 O O . HIS A 1 117 ? 50.459 18.651 39.475 1.00 11.06 117 HIS A O 1
ATOM 1368 N N . ALA A 1 118 ? 48.441 18.879 38.509 1.00 8.35 118 ALA A N 1
ATOM 1369 C CA . ALA A 1 118 ? 48.962 18.667 37.173 1.00 8.22 118 ALA A CA 1
ATOM 1370 C C . ALA A 1 118 ? 50.004 19.721 36.857 1.00 13.87 118 ALA A C 1
ATOM 1371 O O . ALA A 1 118 ? 50.988 19.438 36.205 1.00 9.78 118 ALA A O 1
ATOM 1378 N N . ARG A 1 119 ? 49.793 20.957 37.293 1.00 14.63 119 ARG A N 1
ATOM 1379 C CA . ARG A 1 119 ? 50.778 22.007 36.987 1.00 11.17 119 ARG A CA 1
ATOM 1380 C C . ARG A 1 119 ? 52.119 21.788 37.694 1.00 14.55 119 ARG A C 1
ATOM 1381 O O . ARG A 1 119 ? 53.158 22.033 37.097 1.00 15.90 119 ARG A O 1
ATOM 1402 N N . ARG A 1 120 ? 52.100 21.399 38.975 1.00 11.13 120 ARG A N 1
ATOM 1403 C CA . ARG A 1 120 ? 53.322 21.005 39.648 1.00 11.89 120 ARG A CA 1
ATOM 1404 C C . ARG A 1 120 ? 54.062 19.933 38.852 1.00 16.24 120 ARG A C 1
ATOM 1405 O O . ARG A 1 120 ? 55.258 20.042 38.629 1.00 16.48 120 ARG A O 1
ATOM 1426 N N . ALA A 1 121 ? 53.362 18.898 38.410 1.00 9.61 121 ALA A N 1
ATOM 1427 C CA . ALA A 1 121 ? 54.018 17.816 37.668 1.00 13.15 121 ALA A CA 1
ATOM 1428 C C . ALA A 1 121 ? 54.533 18.302 36.324 1.00 13.17 121 ALA A C 1
ATOM 1429 O O . ALA A 1 121 ? 55.630 17.948 35.882 1.00 16.36 121 ALA A O 1
ATOM 1436 N N . MET A 1 122 ? 53.736 19.104 35.646 1.00 10.35 122 MET A N 1
ATOM 1437 C CA . MET A 1 122 ? 54.085 19.482 34.296 1.00 14.35 122 MET A CA 1
ATOM 1438 C C . MET A 1 122 ? 55.212 20.528 34.255 1.00 20.45 122 MET A C 1
ATOM 1439 O O . MET A 1 122 ? 55.886 20.676 33.239 1.00 19.34 122 MET A O 1
ATOM 1453 N N . GLU A 1 123 ? 55.427 21.239 35.355 1.00 24.55 123 GLU A N 1
ATOM 1454 C CA . GLU A 1 123 ? 56.522 22.201 35.429 1.00 19.52 123 GLU A CA 1
ATOM 1455 C C . GLU A 1 123 ? 57.699 21.593 36.180 1.00 18.56 123 GLU A C 1
ATOM 1456 O O . GLU A 1 123 ? 58.688 22.284 36.505 1.00 19.01 123 GLU A O 1
ATOM 1468 N N . GLY A 1 124 ? 57.571 20.305 36.492 1.00 20.93 124 GLY A N 1
ATOM 1469 C CA . GLY A 1 124 ? 58.518 19.618 37.337 1.00 21.22 124 GLY A CA 1
ATOM 1470 C C . GLY A 1 124 ? 59.065 18.399 36.628 1.00 19.08 124 GLY A C 1
ATOM 1471 O O . GLY A 1 124 ? 59.208 18.368 35.387 1.00 22.13 124 GLY A O 1
ATOM 1475 N N . LYS A 1 125 ? 59.338 17.376 37.416 1.00 19.03 125 LYS A N 1
ATOM 1476 C CA . LYS A 1 125 ? 60.100 16.230 36.960 1.00 17.17 125 LYS A CA 1
ATOM 1477 C C . LYS A 1 125 ? 59.271 15.353 36.003 1.00 16.90 125 LYS A C 1
ATOM 1478 O O . LYS A 1 125 ? 59.824 14.648 35.171 1.00 13.50 125 LYS A O 1
ATOM 1497 N N . THR A 1 126 ? 57.950 15.376 36.147 1.00 14.73 126 THR A N 1
ATOM 1498 C CA . THR A 1 126 ? 57.101 14.500 35.331 1.00 12.99 126 THR A CA 1
ATOM 1499 C C . THR A 1 126 ? 57.269 14.840 33.837 1.00 11.47 126 THR A C 1
ATOM 1500 O O . THR A 1 126 ? 57.446 13.961 32.990 1.00 17.82 126 THR A O 1
ATOM 1511 N N . PHE A 1 127 ? 57.200 16.131 33.529 1.00 8.91 127 PHE A N 1
ATOM 1512 C CA . PHE A 1 127 ? 57.409 16.602 32.167 1.00 11.92 127 PHE A CA 1
ATOM 1513 C C . PHE A 1 127 ? 58.794 16.267 31.654 1.00 19.92 127 PHE A C 1
ATOM 1514 O O . PHE A 1 127 ? 58.966 15.864 30.507 1.00 19.41 127 PHE A O 1
ATOM 1531 N N . ASP A 1 128 ? 59.800 16.478 32.496 1.00 12.88 128 ASP A N 1
ATOM 1532 C CA . ASP A 1 128 ? 61.172 16.151 32.111 1.00 21.04 128 ASP A CA 1
ATOM 1533 C C . ASP A 1 128 ? 61.297 14.672 31.742 1.00 17.90 128 ASP A C 1
ATOM 1534 O O . ASP A 1 128 ? 61.868 14.349 30.703 1.00 21.10 128 ASP A O 1
ATOM 1543 N N . LEU A 1 129 ? 60.733 13.784 32.569 1.00 16.93 129 LEU A N 1
ATOM 1544 C CA . LEU A 1 129 ? 60.828 12.345 32.304 1.00 18.05 129 LEU A CA 1
ATOM 1545 C C . LEU A 1 129 ? 60.130 11.982 30.999 1.00 13.96 129 LEU A C 1
ATOM 1546 O O . LEU A 1 129 ? 60.644 11.198 30.226 1.00 14.53 129 LEU A O 1
ATOM 1562 N N . ILE A 1 130 ? 58.973 12.586 30.751 1.00 14.81 130 ILE A N 1
ATOM 1563 C CA . ILE A 1 130 ? 58.185 12.277 29.568 1.00 16.43 130 ILE A CA 1
ATOM 1564 C C . ILE A 1 130 ? 58.888 12.758 28.301 1.00 16.31 130 ILE A C 1
ATOM 1565 O O . ILE A 1 130 ? 58.820 12.115 27.271 1.00 19.12 130 ILE A O 1
ATOM 1581 N N . ASN A 1 131 ? 59.550 13.910 28.405 1.00 11.56 131 ASN A N 1
ATOM 1582 C CA . ASN A 1 131 ? 60.176 14.567 27.289 1.00 13.77 131 ASN A CA 1
ATOM 1583 C C . ASN A 1 131 ? 61.581 14.102 26.974 1.00 22.25 131 ASN A C 1
ATOM 1584 O O . ASN A 1 131 ? 62.104 14.405 25.897 1.00 23.76 131 ASN A O 1
ATOM 1595 N N . GLU A 1 132 ? 62.205 13.372 27.898 1.00 17.64 132 GLU A N 1
ATOM 1596 C CA . GLU A 1 132 ? 63.534 12.828 27.630 1.00 18.35 132 GLU A CA 1
ATOM 1597 C C . GLU A 1 132 ? 63.544 12.005 26.362 1.00 13.76 132 GLU A C 1
ATOM 1598 O O . GLU A 1 132 ? 62.822 11.022 26.258 1.00 22.88 132 GLU A O 1
ATOM 1610 N N . GLY A 1 133 ? 64.398 12.369 25.420 1.00 14.05 133 GLY A N 1
ATOM 1611 C CA . GLY A 1 133 ? 64.523 11.580 24.207 1.00 22.33 133 GLY A CA 1
ATOM 1612 C C . GLY A 1 133 ? 63.558 11.975 23.096 1.00 26.87 133 GLY A C 1
ATOM 1613 O O . GLY A 1 133 ? 63.719 11.555 21.964 1.00 22.11 133 GLY A O 1
ATOM 1617 N N . PHE A 1 134 ? 62.551 12.791 23.401 1.00 28.40 134 PHE A N 1
ATOM 1618 C CA . PHE A 1 134 ? 61.546 13.151 22.398 1.00 21.33 134 PHE A CA 1
ATOM 1619 C C . PHE A 1 134 ? 62.159 13.861 21.192 1.00 14.03 134 PHE A C 1
ATOM 1620 O O . PHE A 1 134 ? 61.847 13.561 20.037 1.00 20.78 134 PHE A O 1
ATOM 1637 N N . THR A 1 135 ? 63.017 14.817 21.461 1.00 10.87 135 THR A N 1
ATOM 1638 C CA . THR A 1 135 ? 63.543 15.670 20.400 1.00 21.94 135 THR A CA 1
ATOM 1639 C C . THR A 1 135 ? 64.412 14.875 19.431 1.00 25.58 135 THR A C 1
ATOM 1640 O O . THR A 1 135 ? 64.441 15.149 18.239 1.00 22.02 135 THR A O 1
ATOM 1651 N N . GLU A 1 136 ? 65.140 13.905 19.969 1.00 32.06 136 GLU A N 1
ATOM 1652 C CA . GLU A 1 136 ? 65.969 13.022 19.164 1.00 34.56 136 GLU A CA 1
ATOM 1653 C C . GLU A 1 136 ? 65.122 12.228 18.191 1.00 28.06 136 GLU A C 1
ATOM 1654 O O . GLU A 1 136 ? 65.531 11.991 17.063 1.00 28.99 136 GLU A O 1
ATOM 1666 N N . LYS A 1 137 ? 63.942 11.807 18.645 1.00 20.73 137 LYS A N 1
ATOM 1667 C CA . LYS A 1 137 ? 63.022 11.039 17.809 1.00 22.60 137 LYS A CA 1
ATOM 1668 C C . LYS A 1 137 ? 62.228 11.888 16.800 1.00 29.53 137 LYS A C 1
ATOM 1669 O O . LYS A 1 137 ? 61.801 11.392 15.742 1.00 28.53 137 LYS A O 1
ATOM 1688 N N . SER A 1 138 ? 62.007 13.160 17.129 1.00 21.24 138 SER A N 1
ATOM 1689 C CA . SER A 1 138 ? 60.974 13.928 16.440 1.00 19.49 138 SER A CA 1
ATOM 1690 C C . SER A 1 138 ? 61.495 15.099 15.618 1.00 19.29 138 SER A C 1
ATOM 1691 O O . SER A 1 138 ? 60.878 15.494 14.647 1.00 24.52 138 SER A O 1
ATOM 1699 N N . GLY A 1 139 ? 62.616 15.671 16.022 1.00 18.01 139 GLY A N 1
ATOM 1700 C CA . GLY A 1 139 ? 63.080 16.903 15.411 1.00 15.99 139 GLY A CA 1
ATOM 1701 C C . GLY A 1 139 ? 62.364 18.109 15.999 1.00 17.04 139 GLY A C 1
ATOM 1702 O O . GLY A 1 139 ? 62.554 19.217 15.513 1.00 16.94 139 GLY A O 1
ATOM 1706 N N . LEU A 1 140 ? 61.558 17.887 17.053 1.00 17.81 140 LEU A N 1
ATOM 1707 C CA . LEU A 1 140 ? 60.819 18.962 17.718 1.00 12.72 140 LEU A CA 1
ATOM 1708 C C . LEU A 1 140 ? 61.267 19.131 19.167 1.00 8.97 140 LEU A C 1
ATOM 1709 O O . LEU A 1 140 ? 61.658 18.174 19.832 1.00 14.65 140 LEU A O 1
ATOM 1725 N N . ARG A 1 141 ? 61.159 20.356 19.649 1.00 8.26 141 ARG A N 1
ATOM 1726 C CA . ARG A 1 141 ? 61.470 20.685 21.017 1.00 9.01 141 ARG A CA 1
ATOM 1727 C C . ARG A 1 141 ? 60.171 21.129 21.643 1.00 18.25 141 ARG A C 1
ATOM 1728 O O . ARG A 1 141 ? 59.506 22.022 21.124 1.00 12.86 141 ARG A O 1
ATOM 1749 N N . THR A 1 142 ? 59.819 20.505 22.756 1.00 14.82 142 THR A N 1
ATOM 1750 C CA . THR A 1 142 ? 58.611 20.854 23.482 1.00 15.23 142 THR A CA 1
ATOM 1751 C C . THR A 1 142 ? 58.877 22.035 24.421 1.00 16.07 142 THR A C 1
ATOM 1752 O O . THR A 1 142 ? 59.653 21.905 25.367 1.00 10.51 142 THR A O 1
ATOM 1763 N N . LEU A 1 143 ? 58.264 23.185 24.178 1.00 14.58 143 LEU A N 1
ATOM 1764 C CA . LEU A 1 143 ? 58.641 24.403 24.918 1.00 11.88 143 LEU A CA 1
ATOM 1765 C C . LEU A 1 143 ? 57.856 24.632 26.205 1.00 18.43 143 LEU A C 1
ATOM 1766 O O . LEU A 1 143 ? 58.274 25.411 27.071 1.00 9.78 143 LEU A O 1
ATOM 1782 N N . ASN A 1 144 ? 56.681 24.026 26.323 1.00 13.25 144 ASN A N 1
ATOM 1783 C CA . ASN A 1 144 ? 55.906 24.225 27.523 1.00 7.00 144 ASN A CA 1
ATOM 1784 C C . ASN A 1 144 ? 54.839 23.138 27.649 1.00 11.44 144 ASN A C 1
ATOM 1785 O O . ASN A 1 144 ? 54.801 22.202 26.839 1.00 6.65 144 ASN A O 1
ATOM 1796 N N . ALA A 1 145 ? 53.999 23.258 28.668 1.00 7.50 145 ALA A N 1
ATOM 1797 C CA . ALA A 1 145 ? 52.815 22.408 28.840 1.00 5.49 145 ALA A CA 1
ATOM 1798 C C . ALA A 1 145 ? 51.715 23.252 29.501 1.00 10.75 145 ALA A C 1
ATOM 1799 O O . ALA A 1 145 ? 51.989 24.044 30.387 1.00 10.09 145 ALA A O 1
ATOM 1806 N N . PHE A 1 146 ? 50.472 23.116 29.051 1.00 8.07 146 PHE A N 1
ATOM 1807 C CA . PHE A 1 146 ? 49.429 23.935 29.589 1.00 6.30 146 PHE A CA 1
ATOM 1808 C C . PHE A 1 146 ? 48.123 23.200 29.368 1.00 6.33 146 PHE A C 1
ATOM 1809 O O . PHE A 1 146 ? 48.015 22.340 28.478 1.00 8.17 146 PHE A O 1
ATOM 1826 N N . PRO A 1 147 ? 47.117 23.510 30.178 1.00 7.74 147 PRO A N 1
ATOM 1827 C CA . PRO A 1 147 ? 45.917 22.682 30.048 1.00 4.06 147 PRO A CA 1
ATOM 1828 C C . PRO A 1 147 ? 44.893 23.262 29.048 1.00 9.38 147 PRO A C 1
ATOM 1829 O O . PRO A 1 147 ? 44.824 24.480 28.841 1.00 10.20 147 PRO A O 1
ATOM 1840 N N . LEU A 1 148 ? 44.064 22.386 28.501 1.00 5.98 148 LEU A N 1
ATOM 1841 C CA . LEU A 1 148 ? 42.836 22.774 27.813 1.00 4.28 148 LEU A CA 1
ATOM 1842 C C . LEU A 1 148 ? 41.627 22.469 28.708 1.00 6.63 148 LEU A C 1
ATOM 1843 O O . LEU A 1 148 ? 40.545 23.028 28.509 1.00 9.31 148 LEU A O 1
ATOM 1859 N N . GLY A 1 149 ? 41.838 21.612 29.695 1.00 7.47 149 GLY A N 1
ATOM 1860 C CA . GLY A 1 149 ? 40.827 21.326 30.681 1.00 10.31 149 GLY A CA 1
ATOM 1861 C C . GLY A 1 149 ? 40.474 19.863 30.790 1.00 8.74 149 GLY A C 1
ATOM 1862 O O . GLY A 1 149 ? 40.719 19.084 29.877 1.00 10.23 149 GLY A O 1
ATOM 1866 N N . PHE A 1 150 ? 39.878 19.492 31.926 1.00 7.02 150 PHE A N 1
ATOM 1867 C CA . PHE A 1 150 ? 39.378 18.168 32.132 1.00 6.93 150 PHE A CA 1
ATOM 1868 C C . PHE A 1 150 ? 38.261 17.802 31.153 1.00 7.64 150 PHE A C 1
ATOM 1869 O O . PHE A 1 150 ? 37.438 18.639 30.809 1.00 9.55 150 PHE A O 1
ATOM 1886 N N . ARG A 1 151 ? 38.255 16.537 30.720 1.00 8.84 151 ARG A N 1
ATOM 1887 C CA . ARG A 1 151 ? 37.252 16.084 29.731 1.00 14.64 151 ARG A CA 1
ATOM 1888 C C . ARG A 1 151 ? 35.983 15.634 30.444 1.00 14.27 151 ARG A C 1
ATOM 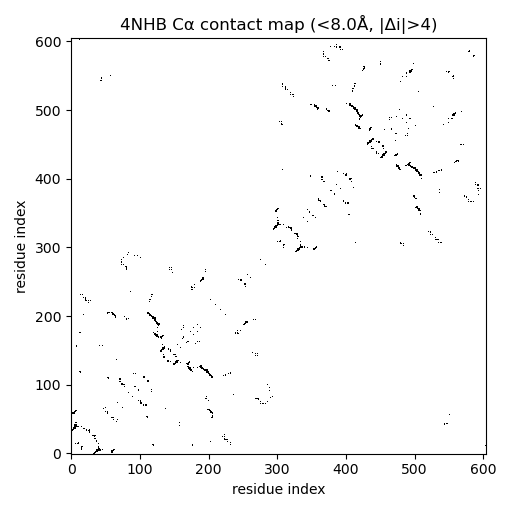1889 O O . ARG A 1 151 ? 36.056 14.904 31.433 1.00 14.61 151 ARG A O 1
ATOM 1910 N N . HIS A 1 152 ? 34.842 16.075 29.922 1.00 13.03 152 HIS A N 1
ATOM 1911 C CA . HIS A 1 152 ? 33.514 15.729 30.424 1.00 14.21 152 HIS A CA 1
ATOM 1912 C C . HIS A 1 152 ? 32.679 15.189 29.266 1.00 19.15 152 HIS A C 1
ATOM 1913 O O . HIS A 1 152 ? 32.867 15.616 28.111 1.00 14.45 152 HIS A O 1
ATOM 1928 N N . PHE A 1 153 ? 31.766 14.271 29.568 1.00 14.10 153 PHE A N 1
ATOM 1929 C CA . PHE A 1 153 ? 30.924 13.681 28.523 1.00 23.70 153 PHE A CA 1
ATOM 1930 C C . PHE A 1 153 ? 29.873 14.657 28.029 1.00 19.80 153 PHE A C 1
ATOM 1931 O O . PHE A 1 153 ? 29.351 15.457 28.795 1.00 20.10 153 PHE A O 1
ATOM 1948 N N . TYR A 1 154 ? 29.606 14.605 26.726 1.00 18.26 154 TYR A N 1
ATOM 1949 C CA . TYR A 1 154 ? 28.464 15.271 26.136 1.00 12.52 154 TYR A CA 1
ATOM 1950 C C . TYR A 1 154 ? 27.682 14.213 25.314 1.00 18.09 154 TYR A C 1
ATOM 1951 O O . TYR A 1 154 ? 28.297 13.362 24.672 1.00 14.04 154 TYR A O 1
ATOM 1969 N N . SER A 1 155 ? 26.346 14.267 25.351 1.00 16.05 155 SER A N 1
ATOM 1970 C CA . SER A 1 155 ? 25.517 13.288 24.641 1.00 14.83 155 SER A CA 1
ATOM 1971 C C . SER A 1 155 ? 24.073 13.752 24.456 1.00 15.22 155 SER A C 1
ATOM 1972 O O . SER A 1 155 ? 23.610 14.686 25.111 1.00 12.36 155 SER A O 1
ATOM 1980 N N . LYS A 1 156 ? 23.347 13.056 23.593 1.00 20.61 156 LYS A N 1
ATOM 1981 C CA . LYS A 1 156 ? 21.935 13.384 23.372 1.00 28.87 156 LYS A CA 1
ATOM 1982 C C . LYS A 1 156 ? 21.072 13.028 24.582 1.00 23.02 156 LYS A C 1
ATOM 1983 O O . LYS A 1 156 ? 20.156 13.762 24.917 1.00 32.17 156 LYS A O 1
ATOM 2002 N N . LYS A 1 157 ? 21.399 11.925 25.245 1.00 28.68 157 LYS A N 1
ATOM 2003 C CA . LYS A 1 157 ? 20.688 11.510 26.456 1.00 30.72 157 LYS A CA 1
ATOM 2004 C C . LYS A 1 157 ? 21.713 11.207 27.547 1.00 34.43 157 LYS A C 1
ATOM 2005 O O . LYS A 1 157 ? 22.760 10.640 27.245 1.00 29.57 157 LYS A O 1
ATOM 2024 N N . PRO A 1 158 ? 21.401 11.559 28.811 1.00 32.41 158 PRO A N 1
ATOM 2025 C CA . PRO A 1 158 ? 22.298 11.533 29.980 1.00 29.22 158 PRO A CA 1
ATOM 2026 C C . PRO A 1 158 ? 23.136 10.284 30.109 1.00 26.11 158 PRO A C 1
ATOM 2027 O O . PRO A 1 158 ? 22.558 9.211 29.959 1.00 20.82 158 PRO A O 1
ATOM 2038 N N . MET A 1 168 ? 25.873 3.310 22.097 1.00 20.21 168 MET A N 1
ATOM 2039 C CA . MET A 1 168 ? 26.131 4.744 21.960 1.00 29.28 168 MET A CA 1
ATOM 2040 C C . MET A 1 168 ? 27.345 4.968 21.112 1.00 19.15 168 MET A C 1
ATOM 2041 O O . MET A 1 168 ? 28.397 4.522 21.469 1.00 17.21 168 MET A O 1
ATOM 2054 N N . ARG A 1 169 ? 27.188 5.650 19.991 1.00 26.48 169 ARG A N 1
ATOM 2055 C CA . ARG A 1 169 ? 28.304 5.918 19.120 1.00 25.65 169 ARG A CA 1
ATOM 2056 C C . ARG A 1 169 ? 29.000 7.170 19.637 1.00 28.21 169 ARG A C 1
ATOM 2057 O O . ARG A 1 169 ? 28.554 8.274 19.368 1.00 31.94 169 ARG A O 1
ATOM 2078 N N . MET A 1 170 ? 30.085 7.018 20.385 1.00 21.67 170 MET A N 1
ATOM 2079 C CA . MET A 1 170 ? 30.755 8.232 20.904 1.00 18.52 170 MET A CA 1
ATOM 2080 C C . MET A 1 170 ? 32.004 8.595 20.096 1.00 14.71 170 MET A C 1
ATOM 2081 O O . MET A 1 170 ? 32.857 7.758 19.824 1.00 16.83 170 MET A O 1
ATOM 2095 N N . ARG A 1 171 ? 32.130 9.862 19.755 1.00 16.42 171 ARG A N 1
ATOM 2096 C CA . ARG A 1 171 ? 33.369 10.334 19.154 1.00 16.02 171 ARG A CA 1
ATOM 2097 C C . ARG A 1 171 ? 34.535 10.114 20.104 1.00 12.31 171 ARG A C 1
ATOM 2098 O O . ARG A 1 171 ? 34.395 10.283 21.297 1.00 15.65 171 ARG A O 1
ATOM 2119 N N . VAL A 1 172 ? 35.677 9.740 19.550 1.00 9.44 172 VAL A N 1
ATOM 2120 C CA . VAL A 1 172 ? 36.922 9.727 20.293 1.00 10.32 172 VAL A CA 1
ATOM 2121 C C . VAL A 1 172 ? 37.983 10.273 19.373 1.00 8.82 172 VAL A C 1
ATOM 2122 O O . VAL A 1 172 ? 37.856 10.160 18.170 1.00 13.97 172 VAL A O 1
ATOM 2135 N N . PRO A 1 173 ? 39.008 10.903 19.939 1.00 8.60 173 PRO A N 1
ATOM 2136 C CA . PRO A 1 173 ? 40.160 11.320 19.136 1.00 6.73 173 PRO A CA 1
ATOM 2137 C C . PRO A 1 173 ? 40.860 10.091 18.582 1.00 12.80 173 PRO A C 1
ATOM 2138 O O . PRO A 1 173 ? 40.813 9.053 19.245 1.00 9.71 173 PRO A O 1
ATOM 2149 N N . ASN A 1 174 ? 41.500 10.215 17.429 1.00 14.72 174 ASN A N 1
ATOM 2150 C CA . ASN A 1 174 ? 42.218 9.096 16.804 1.00 21.74 174 ASN A CA 1
ATOM 2151 C C . ASN A 1 174 ? 43.653 9.037 17.297 1.00 11.78 174 ASN A C 1
ATOM 2152 O O . ASN A 1 174 ? 44.592 9.283 16.564 1.00 14.80 174 ASN A O 1
ATOM 2163 N N . ILE A 1 175 ? 43.782 8.744 18.577 1.00 13.87 175 ILE A N 1
ATOM 2164 C CA . ILE A 1 175 ? 45.051 8.681 19.270 1.00 9.23 175 ILE A CA 1
ATOM 2165 C C . ILE A 1 175 ? 44.956 7.443 20.145 1.00 9.75 175 ILE A C 1
ATOM 2166 O O . ILE A 1 175 ? 43.929 7.195 20.739 1.00 11.63 175 ILE A O 1
ATOM 2182 N N . PRO A 1 176 ? 46.014 6.639 20.213 1.00 10.86 176 PRO A N 1
ATOM 2183 C CA . PRO A 1 176 ? 45.828 5.357 20.898 1.00 13.90 176 PRO A CA 1
ATOM 2184 C C . PRO A 1 176 ? 45.301 5.426 22.349 1.00 11.06 176 PRO A C 1
ATOM 2185 O O . PRO A 1 176 ? 44.368 4.698 22.773 1.00 12.80 176 PRO A O 1
ATOM 2196 N N . LEU A 1 177 ? 45.857 6.323 23.141 1.00 15.65 177 LEU A N 1
ATOM 2197 C CA . LEU A 1 177 ? 45.437 6.386 24.524 1.00 18.72 177 LEU A CA 1
ATOM 2198 C C . LEU A 1 177 ? 43.899 6.600 24.678 1.00 10.79 177 LEU A C 1
ATOM 2199 O O . LEU A 1 177 ? 43.292 6.096 25.628 1.00 11.74 177 LEU A O 1
ATOM 2215 N N . TYR A 1 178 ? 43.274 7.316 23.734 1.00 16.04 178 TYR A N 1
ATOM 2216 C CA . TYR A 1 178 ? 41.810 7.540 23.738 1.00 9.36 178 TYR A CA 1
ATOM 2217 C C . TYR A 1 178 ? 40.938 6.339 23.230 1.00 7.32 178 TYR A C 1
ATOM 2218 O O . TYR A 1 178 ? 39.890 6.044 23.782 1.00 11.87 178 TYR A O 1
ATOM 2236 N N . THR A 1 179 ? 41.375 5.693 22.162 1.00 11.56 179 THR A N 1
ATOM 2237 C CA . THR A 1 179 ? 40.653 4.535 21.629 1.00 15.07 179 THR A CA 1
ATOM 2238 C C . THR A 1 179 ? 40.759 3.397 22.643 1.00 14.63 179 THR A C 1
ATOM 2239 O O . THR A 1 179 ? 39.783 2.699 22.901 1.00 16.90 179 THR A O 1
ATOM 2250 N N . ASN A 1 180 ? 41.928 3.251 23.256 1.00 22.42 180 ASN A N 1
ATOM 2251 C CA . ASN A 1 180 ? 42.089 2.250 24.315 1.00 21.46 180 ASN A CA 1
ATOM 2252 C C . ASN A 1 180 ? 41.206 2.539 25.525 1.00 23.19 180 ASN A C 1
ATOM 2253 O O . ASN A 1 180 ? 40.558 1.667 26.088 1.00 18.99 180 ASN A O 1
ATOM 2264 N N . PHE A 1 181 ? 41.175 3.793 25.936 1.00 16.43 181 PHE A N 1
ATOM 2265 C CA . PHE A 1 181 ? 40.423 4.129 27.081 1.00 14.11 181 PHE A CA 1
ATOM 2266 C C . PHE A 1 181 ? 38.918 3.932 26.825 1.00 22.85 181 PHE A C 1
ATOM 2267 O O . PHE A 1 181 ? 38.177 3.476 27.709 1.00 18.81 181 PHE A O 1
ATOM 2284 N N . ALA A 1 182 ? 38.458 4.277 25.624 1.00 14.64 182 ALA A N 1
ATOM 2285 C CA . ALA A 1 182 ? 37.047 4.104 25.299 1.00 15.87 182 ALA A CA 1
ATOM 2286 C C . ALA A 1 182 ? 36.654 2.642 25.452 1.00 18.09 182 ALA A C 1
ATOM 2287 O O . ALA A 1 182 ? 35.626 2.304 26.032 1.00 22.67 182 ALA A O 1
ATOM 2294 N N . LYS A 1 183 ? 37.497 1.763 24.960 1.00 15.16 183 LYS A N 1
ATOM 2295 C CA . LYS A 1 183 ? 37.242 0.332 25.108 1.00 29.39 183 LYS A CA 1
ATOM 2296 C C . LYS A 1 183 ? 37.039 -0.035 26.562 1.00 28.31 183 LYS A C 1
ATOM 2297 O O . LYS A 1 183 ? 36.009 -0.633 26.922 1.00 27.92 183 LYS A O 1
ATOM 2316 N N . GLU A 1 184 ? 37.996 0.354 27.405 1.00 19.56 184 GLU A N 1
ATOM 2317 C CA . GLU A 1 184 ? 37.960 -0.049 28.799 1.00 22.80 184 GLU A CA 1
ATOM 2318 C C . GLU A 1 184 ? 36.673 0.464 29.429 1.00 26.53 184 GLU A C 1
ATOM 2319 O O . GLU A 1 184 ? 36.220 -0.072 30.434 1.00 31.55 184 GLU A O 1
ATOM 2331 N N . CYS A 1 185 ? 36.082 1.504 28.849 1.00 19.89 185 CYS A N 1
ATOM 2332 C CA . CYS A 1 185 ? 34.868 2.103 29.404 1.00 24.67 185 CYS A CA 1
ATOM 2333 C C . CYS A 1 185 ? 33.591 1.412 28.873 1.00 27.36 185 CYS A C 1
ATOM 2334 O O . CYS A 1 185 ? 32.449 1.756 29.250 1.00 23.94 185 CYS A O 1
ATOM 2342 N N . GLY A 1 186 ? 33.799 0.459 27.985 1.00 14.60 186 GLY A N 1
ATOM 2343 C CA . GLY A 1 186 ? 32.694 -0.187 27.287 1.00 25.21 186 GLY A CA 1
ATOM 2344 C C . GLY A 1 186 ? 32.066 0.720 26.238 1.00 30.87 186 GLY A C 1
ATOM 2345 O O . GLY A 1 186 ? 30.922 0.514 25.854 1.00 22.57 186 GLY A O 1
ATOM 2349 N N . ILE A 1 187 ? 32.817 1.732 25.787 1.00 28.85 187 ILE A N 1
ATOM 2350 C CA . ILE A 1 187 ? 32.314 2.704 24.823 1.00 22.19 187 ILE A CA 1
ATOM 2351 C C . ILE A 1 187 ? 32.610 2.272 23.377 1.00 20.12 187 ILE A C 1
ATOM 2352 O O . ILE A 1 187 ? 33.707 1.820 23.070 1.00 17.21 187 ILE A O 1
ATOM 2368 N N . SER A 1 188 ? 31.638 2.436 22.478 1.00 24.18 188 SER A N 1
ATOM 2369 C CA . SER A 1 188 ? 31.842 2.165 21.063 1.00 20.23 188 SER A CA 1
ATOM 2370 C C . SER A 1 188 ? 32.437 3.402 20.419 1.00 21.36 188 SER A C 1
ATOM 2371 O O . SER A 1 188 ? 31.684 4.283 20.020 1.00 14.10 188 SER A O 1
ATOM 2379 N N . GLY A 1 189 ? 33.760 3.462 20.290 1.00 20.46 189 GLY A N 1
ATOM 2380 C CA . GLY A 1 189 ? 34.417 4.696 19.886 1.00 23.85 189 GLY A CA 1
ATOM 2381 C C . GLY A 1 189 ? 34.387 4.963 18.396 1.00 19.10 189 GLY A C 1
ATOM 2382 O O . GLY A 1 189 ? 34.603 4.068 17.602 1.00 27.15 189 GLY A O 1
ATOM 2386 N N . GLN A 1 190 ? 34.121 6.206 18.013 1.00 16.22 190 GLN A N 1
ATOM 2387 C CA . GLN A 1 190 ? 34.177 6.590 16.618 1.00 13.56 190 GLN A CA 1
ATOM 2388 C C . GLN A 1 190 ? 35.340 7.563 16.438 1.00 19.05 190 GLN A C 1
ATOM 2389 O O . GLN A 1 190 ? 35.175 8.791 16.648 1.00 15.52 190 GLN A O 1
ATOM 2403 N N . PRO A 1 191 ? 36.527 7.028 16.069 1.00 20.65 191 PRO A N 1
ATOM 2404 C CA . PRO A 1 191 ? 37.704 7.894 15.949 1.00 18.46 191 PRO A CA 1
ATOM 2405 C C . PRO A 1 191 ? 37.529 8.901 14.846 1.00 20.91 191 PRO A C 1
ATOM 2406 O O . PRO A 1 191 ? 37.123 8.542 13.743 1.00 17.10 191 PRO A O 1
ATOM 2417 N N . MET A 1 192 ? 37.830 10.158 15.143 1.00 19.03 192 MET A N 1
ATOM 2418 C CA . MET A 1 192 ? 37.924 11.178 14.119 1.00 17.10 192 MET A CA 1
ATOM 2419 C C . MET A 1 192 ? 38.681 12.414 14.634 1.00 20.94 192 MET A C 1
ATOM 2420 O O . MET A 1 192 ? 38.583 12.771 15.820 1.00 18.43 192 MET A O 1
ATOM 2434 N N . PRO A 1 193 ? 39.468 13.065 13.754 1.00 20.30 193 PRO A N 1
ATOM 2435 C CA . PRO A 1 193 ? 40.091 14.321 14.173 1.00 14.13 193 PRO A CA 1
ATOM 2436 C C . PRO A 1 193 ? 39.093 15.358 14.692 1.00 16.09 193 PRO A C 1
ATOM 2437 O O . PRO A 1 193 ? 37.919 15.400 14.308 1.00 14.01 193 PRO A O 1
ATOM 2448 N N . PHE A 1 194 ? 39.595 16.241 15.544 1.00 16.08 194 PHE A N 1
ATOM 2449 C CA . PHE A 1 194 ? 38.757 17.283 16.106 1.00 18.09 194 PHE A CA 1
ATOM 2450 C C . PHE A 1 194 ? 38.031 18.140 15.044 1.00 20.51 194 PHE A C 1
ATOM 2451 O O . PHE A 1 194 ? 36.859 18.512 15.200 1.00 18.69 194 PHE A O 1
ATOM 2468 N N . ALA A 1 195 ? 38.753 18.464 13.977 1.00 20.28 195 ALA A N 1
ATOM 2469 C CA . ALA A 1 195 ? 38.227 19.280 12.899 1.00 17.66 195 ALA A CA 1
ATOM 2470 C C . ALA A 1 195 ? 36.916 18.715 12.323 1.00 14.62 195 ALA A C 1
ATOM 2471 O O . ALA A 1 195 ? 36.087 19.472 11.828 1.00 17.15 195 ALA A O 1
ATOM 2478 N N . GLU A 1 196 ? 36.711 17.401 12.423 1.00 12.10 196 GLU A N 1
ATOM 2479 C CA . GLU A 1 196 ? 35.536 16.757 11.814 1.00 17.26 196 GLU A CA 1
ATOM 2480 C C . GLU A 1 196 ? 34.339 16.717 12.794 1.00 19.54 196 GLU A C 1
ATOM 2481 O O . GLU A 1 196 ? 33.231 16.239 12.457 1.00 15.03 196 GLU A O 1
ATOM 2493 N N . VAL A 1 197 ? 34.581 17.183 14.017 1.00 21.02 197 VAL A N 1
ATOM 2494 C CA . VAL A 1 197 ? 33.601 17.008 15.084 1.00 19.46 197 VAL A CA 1
ATOM 2495 C C . VAL A 1 197 ? 32.327 17.799 14.803 1.00 20.85 197 VAL A C 1
ATOM 2496 O O . VAL A 1 197 ? 31.218 17.284 15.006 1.00 18.38 197 VAL A O 1
ATOM 2509 N N . PRO A 1 198 ? 32.480 19.052 14.341 1.00 17.97 198 PRO A N 1
ATOM 2510 C CA . PRO A 1 198 ? 31.262 19.843 14.083 1.00 20.82 198 PRO A CA 1
ATOM 2511 C C . PRO A 1 198 ? 30.345 19.178 13.017 1.00 14.52 198 PRO A C 1
ATOM 2512 O O . PRO A 1 198 ? 29.133 18.984 13.231 1.00 21.94 198 PRO A O 1
ATOM 2523 N N . GLY A 1 199 ? 30.910 18.784 11.888 1.00 13.61 199 GLY A N 1
ATOM 2524 C CA . GLY A 1 199 ? 30.119 18.055 10.900 1.00 22.68 199 GLY A CA 1
ATOM 2525 C C . GLY A 1 199 ? 29.523 16.760 11.466 1.00 23.08 199 GLY A C 1
ATOM 2526 O O . GLY A 1 199 ? 28.381 16.389 11.149 1.00 19.68 199 GLY A O 1
ATOM 2530 N N . ALA A 1 200 ? 30.277 16.056 12.316 1.00 16.56 200 ALA A N 1
ATOM 2531 C CA . ALA A 1 200 ? 29.822 14.759 12.801 1.00 16.40 200 ALA A CA 1
ATOM 2532 C C . ALA A 1 200 ? 28.590 14.957 13.678 1.00 23.38 200 ALA A C 1
ATOM 2533 O O . ALA A 1 200 ? 27.588 14.222 13.577 1.00 16.61 200 ALA A O 1
ATOM 2540 N N . LEU A 1 201 ? 28.670 15.961 14.544 1.00 15.31 201 LEU A N 1
ATOM 2541 C CA . LEU A 1 201 ? 27.512 16.386 15.322 1.00 19.11 201 LEU A CA 1
ATOM 2542 C C . LEU A 1 201 ? 26.343 16.750 14.425 1.00 15.59 201 LEU A C 1
ATOM 2543 O O . LEU A 1 201 ? 25.231 16.213 14.591 1.00 20.95 201 LEU A O 1
ATOM 2559 N N . ASP A 1 202 ? 26.584 17.650 13.474 1.00 19.06 202 ASP A N 1
ATOM 2560 C CA . ASP A 1 202 ? 25.528 18.100 12.538 1.00 22.49 202 ASP A CA 1
ATOM 2561 C C . ASP A 1 202 ? 24.919 16.956 11.732 1.00 25.07 202 ASP A C 1
ATOM 2562 O O . ASP A 1 202 ? 23.733 17.019 11.391 1.00 21.55 202 ASP A O 1
ATOM 2571 N N . GLN A 1 203 ? 25.736 15.947 11.413 1.00 15.82 203 GLN A N 1
ATOM 2572 C CA . GLN A 1 203 ? 25.308 14.810 10.606 1.00 31.01 203 GLN A CA 1
ATOM 2573 C C . GLN A 1 203 ? 24.374 13.837 11.356 1.00 30.18 203 GLN A C 1
ATOM 2574 O O . GLN A 1 203 ? 23.594 13.141 10.737 1.00 26.85 203 GLN A O 1
ATOM 2588 N N . GLY A 1 204 ? 24.483 13.752 12.674 1.00 35.11 204 GLY A N 1
ATOM 2589 C CA . GLY A 1 204 ? 23.430 13.140 13.471 1.00 45.81 204 GLY A CA 1
ATOM 2590 C C . GLY A 1 204 ? 23.479 11.647 13.762 1.00 47.36 204 GLY A C 1
ATOM 2591 O O . GLY A 1 204 ? 22.514 11.108 14.328 1.00 47.62 204 GLY A O 1
ATOM 2595 N N . VAL A 1 205 ? 24.562 10.964 13.387 1.00 49.83 205 VAL A N 1
ATOM 2596 C CA . VAL A 1 205 ? 24.668 9.524 13.682 1.00 49.81 205 VAL A CA 1
ATOM 2597 C C . VAL A 1 205 ? 25.333 9.293 15.055 1.00 50.89 205 VAL A C 1
ATOM 2598 O O . VAL A 1 205 ? 24.799 8.499 15.847 1.00 48.07 205 VAL A O 1
ATOM 2611 N N . ILE A 1 206 ? 26.457 9.979 15.351 1.00 50.28 206 ILE A N 1
ATOM 2612 C CA . ILE A 1 206 ? 27.092 9.873 16.694 1.00 40.78 206 ILE A CA 1
ATOM 2613 C C . ILE A 1 206 ? 26.212 10.486 17.778 1.00 26.23 206 ILE A C 1
ATOM 2614 O O . ILE A 1 206 ? 25.535 11.491 17.535 1.00 21.53 206 ILE A O 1
ATOM 2630 N N . ASP A 1 207 ? 26.252 9.902 18.973 1.00 27.99 207 ASP A N 1
ATOM 2631 C CA . ASP A 1 207 ? 25.377 10.336 20.071 1.00 21.34 207 ASP A CA 1
ATOM 2632 C C . ASP A 1 207 ? 26.078 11.261 21.054 1.00 15.28 207 ASP A C 1
ATOM 2633 O O . ASP A 1 207 ? 25.413 11.907 21.864 1.00 14.25 207 ASP A O 1
ATOM 2642 N N . GLY A 1 208 ? 27.406 11.320 20.974 1.00 15.31 208 GLY A N 1
ATOM 2643 C CA . GLY A 1 208 ? 28.176 12.203 21.851 1.00 15.21 208 GLY A CA 1
ATOM 2644 C C . GLY A 1 208 ? 29.679 11.969 21.785 1.00 13.48 208 GLY A C 1
ATOM 2645 O O . GLY A 1 208 ? 30.212 11.496 20.776 1.00 13.88 208 GLY A O 1
ATOM 2649 N N . GLY A 1 209 ? 30.353 12.295 22.881 1.00 11.32 209 GLY A N 1
ATOM 2650 C CA . GLY A 1 209 ? 31.800 12.201 23.015 1.00 5.69 209 GLY A CA 1
ATOM 2651 C C . GLY A 1 209 ? 32.219 12.738 24.370 1.00 7.83 209 GLY A C 1
ATOM 2652 O O . GLY A 1 209 ? 31.391 12.864 25.235 1.00 10.09 209 GLY A O 1
ATOM 2656 N N . ASP A 1 210 ? 33.507 13.046 24.580 1.00 9.72 210 ASP A N 1
ATOM 2657 C CA . ASP A 1 210 ? 33.890 13.778 25.781 1.00 7.69 210 ASP A CA 1
ATOM 2658 C C . ASP A 1 210 ? 34.982 14.771 25.357 1.00 7.99 210 ASP A C 1
ATOM 2659 O O . ASP A 1 210 ? 35.869 14.424 24.571 1.00 8.00 210 ASP A O 1
ATOM 2668 N N . SER A 1 211 ? 34.875 15.979 25.891 1.00 8.19 211 SER A N 1
ATOM 2669 C CA . SER A 1 211 ? 35.773 17.087 25.562 1.00 8.78 211 SER A CA 1
ATOM 2670 C C . SER A 1 211 ? 35.952 17.980 26.761 1.00 9.53 211 SER A C 1
ATOM 2671 O O . SER A 1 211 ? 35.123 17.991 27.674 1.00 8.58 211 SER A O 1
ATOM 2679 N N . PRO A 1 212 ? 37.036 18.781 26.755 1.00 9.37 212 PRO A N 1
ATOM 2680 C CA . PRO A 1 212 ? 37.084 19.876 27.724 1.00 8.78 212 PRO A CA 1
ATOM 2681 C C . PRO A 1 212 ? 35.888 20.828 27.544 1.00 10.14 212 PRO A C 1
ATOM 2682 O O . PRO A 1 212 ? 35.360 20.951 26.422 1.00 8.54 212 PRO A O 1
ATOM 2693 N N . LEU A 1 213 ? 35.496 21.525 28.603 1.00 4.37 213 LEU A N 1
ATOM 2694 C CA . LEU A 1 213 ? 34.382 22.452 28.493 1.00 10.02 213 LEU A CA 1
ATOM 2695 C C . LEU A 1 213 ? 34.665 23.553 27.510 1.00 13.62 213 LEU A C 1
ATOM 2696 O O . LEU A 1 213 ? 33.750 24.022 26.843 1.00 10.76 213 LEU A O 1
ATOM 2712 N N . ALA A 1 214 ? 35.923 23.945 27.373 1.00 12.19 214 ALA A N 1
ATOM 2713 C CA . ALA A 1 214 ? 36.260 24.988 26.426 1.00 14.33 214 ALA A CA 1
ATOM 2714 C C . ALA A 1 214 ? 35.801 24.594 25.013 1.00 12.22 214 ALA A C 1
ATOM 2715 O O . ALA A 1 214 ? 35.306 25.414 24.254 1.00 9.45 214 ALA A O 1
ATOM 2722 N N . ASP A 1 215 ? 35.954 23.322 24.683 1.00 9.53 215 ASP A N 1
ATOM 2723 C CA . ASP A 1 215 ? 35.610 22.833 23.350 1.00 9.13 215 ASP A CA 1
ATOM 2724 C C . ASP A 1 215 ? 34.105 22.626 23.235 1.00 14.91 215 ASP A C 1
ATOM 2725 O O . ASP A 1 215 ? 33.482 22.980 22.218 1.00 8.05 215 ASP A O 1
ATOM 2734 N N . ILE A 1 216 ? 33.494 22.114 24.299 1.00 13.17 216 ILE A N 1
ATOM 2735 C CA . ILE A 1 216 ? 32.057 21.916 24.288 1.00 8.77 216 ILE A CA 1
ATOM 2736 C C . ILE A 1 216 ? 31.326 23.235 24.086 1.00 15.65 216 ILE A C 1
ATOM 2737 O O . ILE A 1 216 ? 30.377 23.287 23.315 1.00 10.59 216 ILE A O 1
ATOM 2753 N N . VAL A 1 217 ? 31.770 24.307 24.753 1.00 8.60 217 VAL A N 1
ATOM 2754 C CA . VAL A 1 217 ? 31.120 25.596 24.588 1.00 8.63 217 VAL A CA 1
ATOM 2755 C C . VAL A 1 217 ? 31.500 26.262 23.269 1.00 14.24 217 VAL A C 1
ATOM 2756 O O . VAL A 1 217 ? 30.658 26.817 22.577 1.00 16.13 217 VAL A O 1
ATOM 2769 N N . SER A 1 218 ? 32.777 26.188 22.925 1.00 14.38 218 SER A N 1
ATOM 2770 C CA . SER A 1 218 ? 33.258 26.780 21.704 1.00 16.36 218 SER A CA 1
ATOM 2771 C C . SER A 1 218 ? 32.531 26.255 20.483 1.00 16.96 218 SER A C 1
ATOM 2772 O O . SER A 1 218 ? 32.182 27.048 19.596 1.00 10.13 218 SER A O 1
ATOM 2780 N N . LEU A 1 219 ? 32.287 24.946 20.425 1.00 11.01 219 LEU A N 1
ATOM 2781 C CA . LEU A 1 219 ? 31.578 24.376 19.280 1.00 11.71 219 LEU A CA 1
ATOM 2782 C C . LEU A 1 219 ? 30.066 24.335 19.474 1.00 15.08 219 LEU A C 1
ATOM 2783 O O . LEU A 1 219 ? 29.326 23.824 18.627 1.00 13.86 219 LEU A O 1
ATOM 2799 N N . LYS A 1 220 ? 29.622 24.896 20.588 1.00 15.89 220 LYS A N 1
ATOM 2800 C CA . LYS A 1 220 ? 28.214 24.916 20.959 1.00 19.77 220 LYS A CA 1
ATOM 2801 C C . LYS A 1 220 ? 27.602 23.516 20.855 1.00 28.44 220 LYS A C 1
ATOM 2802 O O . LYS A 1 220 ? 26.517 23.321 20.311 1.00 25.99 220 LYS A O 1
ATOM 2821 N N . MET A 1 221 ? 28.311 22.551 21.411 1.00 21.32 221 MET A N 1
ATOM 2822 C CA . MET A 1 221 ? 27.910 21.152 21.345 1.00 21.28 221 MET A CA 1
ATOM 2823 C C . MET A 1 221 ? 26.579 20.921 22.059 1.00 24.59 221 MET A C 1
ATOM 2824 O O . MET A 1 221 ? 25.798 20.038 21.668 1.00 22.25 221 MET A O 1
ATOM 2838 N N . TYR A 1 222 ? 26.324 21.729 23.086 1.00 21.99 222 TYR A N 1
ATOM 2839 C CA . TYR A 1 222 ? 25.151 21.548 23.967 1.00 27.20 222 TYR A CA 1
ATOM 2840 C C . TYR A 1 222 ? 23.831 21.834 23.248 1.00 24.60 222 TYR A C 1
ATOM 2841 O O . TYR A 1 222 ? 22.791 21.399 23.703 1.00 22.47 222 TYR A O 1
ATOM 2859 N N . GLU A 1 223 ? 23.899 22.503 22.099 1.00 23.95 223 GLU A N 1
ATOM 2860 C CA . GLU A 1 223 ? 22.749 22.699 21.219 1.00 26.58 223 GLU A CA 1
ATOM 2861 C C . GLU A 1 223 ? 22.265 21.410 20.538 1.00 31.46 223 GLU A C 1
ATOM 2862 O O . GLU A 1 223 ? 21.141 21.347 20.053 1.00 29.53 223 GLU A O 1
ATOM 2874 N N . ILE A 1 224 ? 23.138 20.414 20.458 1.00 26.91 224 ILE A N 1
ATOM 2875 C CA . ILE A 1 224 ? 22.843 19.153 19.777 1.00 26.95 224 ILE A CA 1
ATOM 2876 C C . ILE A 1 224 ? 22.885 17.995 20.771 1.00 23.41 224 ILE A C 1
ATOM 2877 O O . ILE A 1 224 ? 22.057 17.089 20.734 1.00 19.88 224 ILE A O 1
ATOM 2893 N N . THR A 1 225 ? 23.865 18.035 21.666 1.00 18.66 225 THR A N 1
ATOM 2894 C CA . THR A 1 225 ? 24.048 17.027 22.700 1.00 14.46 225 THR A CA 1
ATOM 2895 C C . THR A 1 225 ? 23.992 17.741 24.038 1.00 22.20 225 THR A C 1
ATOM 2896 O O . THR A 1 225 ? 25.017 18.136 24.581 1.00 26.96 225 THR A O 1
ATOM 2907 N N . PRO A 1 226 ? 22.791 17.946 24.562 1.00 20.38 226 PRO A N 1
ATOM 2908 C CA . PRO A 1 226 ? 22.653 18.913 25.653 1.00 16.26 226 PRO A CA 1
ATOM 2909 C C . PRO A 1 226 ? 23.069 18.372 27.017 1.00 21.77 226 PRO A C 1
ATOM 2910 O O . PRO A 1 226 ? 23.192 19.154 27.954 1.00 30.69 226 PRO A O 1
ATOM 2921 N N . GLU A 1 227 ? 23.268 17.067 27.130 1.00 17.52 227 GLU A N 1
ATOM 2922 C CA . GLU A 1 227 ? 23.500 16.467 28.433 1.00 25.25 227 GLU A CA 1
ATOM 2923 C C . GLU A 1 227 ? 25.001 16.274 28.668 1.00 22.24 227 GLU A C 1
ATOM 2924 O O . GLU A 1 227 ? 25.652 15.482 28.015 1.00 17.99 227 GLU A O 1
ATOM 2936 N N . ILE A 1 228 ? 25.539 17.031 29.594 1.00 23.43 228 ILE A N 1
ATOM 2937 C CA . ILE A 1 228 ? 26.941 16.870 29.939 1.00 18.84 228 ILE A CA 1
ATOM 2938 C C . ILE A 1 228 ? 27.060 16.127 31.261 1.00 17.45 228 ILE A C 1
ATOM 2939 O O . ILE A 1 228 ? 26.340 16.448 32.232 1.00 21.11 228 ILE A O 1
ATOM 2955 N N . SER A 1 229 ? 27.930 15.130 31.320 1.00 24.59 229 SER A N 1
ATOM 2956 C CA . SER A 1 229 ? 28.212 14.476 32.604 1.00 27.39 229 SER A CA 1
ATOM 2957 C C . SER A 1 229 ? 29.666 14.740 33.001 1.00 22.14 229 SER A C 1
ATOM 2958 O O . SER A 1 229 ? 30.588 14.485 32.242 1.00 16.28 229 SER A O 1
ATOM 2966 N N . LEU A 1 230 ? 29.845 15.296 34.188 1.00 31.48 230 LEU A N 1
ATOM 2967 C CA . LEU A 1 230 ? 31.169 15.607 34.685 1.00 26.12 230 LEU A CA 1
ATOM 2968 C C . LEU A 1 230 ? 31.859 14.331 35.060 1.00 25.07 230 LEU A C 1
ATOM 2969 O O . LEU A 1 230 ? 31.345 13.550 35.838 1.00 31.23 230 LEU A O 1
ATOM 2985 N N . SER A 1 231 ? 33.010 14.090 34.452 1.00 17.43 231 SER A N 1
ATOM 2986 C CA . SER A 1 231 ? 33.859 12.971 34.793 1.00 17.76 231 SER A CA 1
ATOM 2987 C C . SER A 1 231 ? 35.310 13.410 35.076 1.00 22.05 231 SER A C 1
ATOM 2988 O O . SER A 1 231 ? 35.842 13.173 36.163 1.00 13.94 231 SER A O 1
ATOM 2996 N N . GLY A 1 232 ? 35.947 14.050 34.103 1.00 19.65 232 GLY A N 1
ATOM 2997 C CA . GLY A 1 232 ? 37.291 14.567 34.276 1.00 18.50 232 GLY A CA 1
ATOM 2998 C C . GLY A 1 232 ? 38.287 13.442 34.335 1.00 22.97 232 GLY A C 1
ATOM 2999 O O . GLY A 1 232 ? 39.266 13.521 35.038 1.00 22.41 232 GLY A O 1
ATOM 3003 N N . HIS A 1 233 ? 38.008 12.389 33.571 1.00 17.03 233 HIS A N 1
ATOM 3004 C CA . HIS A 1 233 ? 38.829 11.199 33.501 1.00 12.50 233 HIS A CA 1
ATOM 3005 C C . HIS A 1 233 ? 40.198 11.451 32.903 1.00 14.67 233 HIS A C 1
ATOM 3006 O O . HIS A 1 233 ? 41.148 10.713 33.173 1.00 17.15 233 HIS A O 1
ATOM 3021 N N . ILE A 1 234 ? 40.278 12.468 32.046 1.00 11.15 234 ILE A N 1
ATOM 3022 C CA . ILE A 1 234 ? 41.551 12.926 31.482 1.00 4.61 234 ILE A CA 1
ATOM 3023 C C . ILE A 1 234 ? 41.613 14.471 31.507 1.00 6.61 234 ILE A C 1
ATOM 3024 O O . ILE A 1 234 ? 40.611 15.126 31.254 1.00 9.63 234 ILE A O 1
ATOM 3040 N N . LEU A 1 235 ? 42.793 15.011 31.779 1.00 12.32 235 LEU A N 1
ATOM 3041 C CA . LEU A 1 235 ? 43.054 16.452 31.659 1.00 7.54 235 LEU A CA 1
ATOM 3042 C C . LEU A 1 235 ? 43.827 16.665 30.366 1.00 10.51 235 LEU A C 1
ATOM 3043 O O . LEU A 1 235 ? 44.911 16.142 30.198 1.00 9.68 235 LEU A O 1
ATOM 3059 N N . VAL A 1 236 ? 43.247 17.406 29.430 1.00 5.42 236 VAL A N 1
ATOM 3060 C CA . VAL A 1 236 ? 43.949 17.688 28.216 1.00 4.17 236 VAL A CA 1
ATOM 3061 C C . VAL A 1 236 ? 45.101 18.665 28.459 1.00 7.01 236 VAL A C 1
ATOM 3062 O O . VAL A 1 236 ? 44.937 19.724 29.054 1.00 5.69 236 VAL A O 1
ATOM 3075 N N . ILE A 1 237 ? 46.275 18.258 27.990 1.00 3.98 237 ILE A N 1
ATOM 3076 C CA . ILE A 1 237 ? 47.499 19.058 28.092 1.00 9.75 237 ILE A CA 1
ATOM 3077 C C . ILE A 1 237 ? 48.070 19.247 26.688 1.00 10.83 237 ILE A C 1
ATOM 3078 O O . ILE A 1 237 ? 48.321 18.268 25.978 1.00 10.34 237 ILE A O 1
ATOM 3094 N N . HIS A 1 238 ? 48.253 20.495 26.256 1.00 6.88 238 HIS A N 1
ATOM 3095 C CA . HIS A 1 238 ? 48.970 20.762 25.002 1.00 9.19 238 HIS A CA 1
ATOM 3096 C C . HIS A 1 238 ? 50.302 21.483 25.209 1.00 5.99 238 HIS A C 1
ATOM 3097 O O . HIS A 1 238 ? 50.631 21.891 26.317 1.00 6.33 238 HIS A O 1
ATOM 3112 N N . SER A 1 239 ? 51.062 21.642 24.135 1.00 4.60 239 SER A N 1
ATOM 3113 C CA . SER A 1 239 ? 52.360 22.324 24.163 1.00 7.87 239 SER A CA 1
ATOM 3114 C C . SER A 1 239 ? 52.568 23.127 22.928 1.00 7.64 239 SER A C 1
ATOM 3115 O O . SER A 1 239 ? 51.966 22.863 21.899 1.00 7.98 239 SER A O 1
ATOM 3123 N N . LEU A 1 240 ? 53.444 24.112 23.029 1.00 9.87 240 LEU A N 1
ATOM 3124 C CA . LEU A 1 240 ? 53.996 24.747 21.846 1.00 4.50 240 LEU A CA 1
ATOM 3125 C C . LEU A 1 240 ? 55.270 23.984 21.486 1.00 12.60 240 LEU A C 1
ATOM 3126 O O . LEU A 1 240 ? 56.157 23.773 22.336 1.00 12.52 240 LEU A O 1
ATOM 3142 N N . TYR A 1 241 ? 55.326 23.519 20.247 1.00 8.33 241 TYR A N 1
ATOM 3143 C CA . TYR A 1 241 ? 56.493 22.771 19.775 1.00 4.67 241 TYR A CA 1
ATOM 3144 C C . TYR A 1 241 ? 57.232 23.614 18.775 1.00 9.18 241 TYR A C 1
ATOM 3145 O O . TYR A 1 241 ? 56.602 24.345 18.021 1.00 10.46 241 TYR A O 1
ATOM 3163 N N . ILE A 1 242 ? 58.565 23.514 18.741 1.00 12.36 242 ILE A N 1
ATOM 3164 C CA . ILE A 1 242 ? 59.346 24.272 17.785 1.00 8.80 242 ILE A CA 1
ATOM 3165 C C . ILE A 1 242 ? 60.293 23.374 17.000 1.00 13.32 242 ILE A C 1
ATOM 3166 O O . ILE A 1 242 ? 60.852 22.426 17.539 1.00 16.86 242 ILE A O 1
ATOM 3182 N N . ASN A 1 243 ? 60.438 23.641 15.708 1.00 8.82 243 ASN A N 1
ATOM 3183 C CA . ASN A 1 243 ? 61.367 22.871 14.916 1.00 10.04 243 ASN A CA 1
ATOM 3184 C C . ASN A 1 243 ? 62.747 23.012 15.552 1.00 12.26 243 ASN A C 1
ATOM 3185 O O . ASN A 1 243 ? 63.227 24.138 15.725 1.00 17.65 243 ASN A O 1
ATOM 3196 N N . ASP A 1 244 ? 63.365 21.890 15.899 1.00 17.47 244 ASP A N 1
ATOM 3197 C CA . ASP A 1 244 ? 64.590 21.903 16.720 1.00 23.40 244 ASP A CA 1
ATOM 3198 C C . ASP A 1 244 ? 65.767 22.490 15.942 1.00 24.76 244 ASP A C 1
ATOM 3199 O O . ASP A 1 244 ? 66.528 23.304 16.464 1.00 18.43 244 ASP A O 1
ATOM 3208 N N . LYS A 1 245 ? 65.900 22.065 14.694 1.00 23.27 245 LYS A N 1
ATOM 3209 C CA . LYS A 1 245 ? 66.904 22.617 13.806 1.00 23.92 245 LYS A CA 1
ATOM 3210 C C . LYS A 1 245 ? 66.794 24.139 13.705 1.00 20.20 245 LYS A C 1
ATOM 3211 O O . LYS A 1 245 ? 67.791 24.848 13.844 1.00 19.25 245 LYS A O 1
ATOM 3230 N N . PHE A 1 246 ? 65.582 24.640 13.499 1.00 18.87 246 PHE A N 1
ATOM 3231 C CA . PHE A 1 246 ? 65.324 26.076 13.437 1.00 17.80 246 PHE A CA 1
ATOM 3232 C C . PHE A 1 246 ? 65.644 26.789 14.744 1.00 24.06 246 PHE A C 1
ATOM 3233 O O . PHE A 1 246 ? 66.169 27.903 14.754 1.00 24.05 246 PHE A O 1
ATOM 3250 N N . PHE A 1 247 ? 65.272 26.165 15.850 1.00 16.21 247 PHE A N 1
ATOM 3251 C CA . PHE A 1 247 ? 65.511 26.754 17.175 1.00 22.28 247 PHE A CA 1
ATOM 3252 C C . PHE A 1 247 ? 67.016 26.874 17.449 1.00 24.77 247 PHE A C 1
ATOM 3253 O O . PHE A 1 247 ? 67.506 27.922 17.883 1.00 25.62 247 PHE A O 1
ATOM 3270 N N . LYS A 1 248 ? 67.747 25.784 17.236 1.00 35.18 248 LYS A N 1
ATOM 3271 C CA . LYS A 1 248 ? 69.179 25.783 17.572 1.00 35.19 248 LYS A CA 1
ATOM 3272 C C . LYS A 1 248 ? 69.971 26.623 16.572 1.00 36.26 248 LYS A C 1
ATOM 3273 O O . LYS A 1 248 ? 71.143 26.878 16.777 1.00 37.72 248 LYS A O 1
ATOM 3292 N N . SER A 1 249 ? 69.328 27.059 15.493 1.00 32.48 249 SER A N 1
ATOM 3293 C CA . SER A 1 249 ? 69.993 27.892 14.509 1.00 32.81 249 SER A CA 1
ATOM 3294 C C . SER A 1 249 ? 70.040 29.345 14.975 1.00 36.75 249 SER A C 1
ATOM 3295 O O . SER A 1 249 ? 70.780 30.163 14.428 1.00 33.53 249 SER A O 1
ATOM 3303 N N . LEU A 1 250 ? 69.254 29.673 15.990 1.00 31.31 250 LEU A N 1
ATOM 3304 C CA . LEU A 1 250 ? 69.168 31.057 16.456 1.00 24.11 250 LEU A CA 1
ATOM 3305 C C . LEU A 1 250 ? 70.237 31.360 17.536 1.00 25.12 250 LEU A C 1
ATOM 3306 O O . LEU A 1 250 ? 70.788 30.452 18.148 1.00 24.14 250 LEU A O 1
ATOM 3322 N N . PRO A 1 251 ? 70.505 32.647 17.787 1.00 22.03 251 PRO A N 1
ATOM 3323 C CA . PRO A 1 251 ? 71.421 33.014 18.873 1.00 31.76 251 PRO A CA 1
ATOM 3324 C C . PRO A 1 251 ? 70.916 32.546 20.246 1.00 31.84 251 PRO A C 1
ATOM 3325 O O . PRO A 1 251 ? 69.694 32.443 20.445 1.00 26.10 251 PRO A O 1
ATOM 3336 N N . GLU A 1 252 ? 71.828 32.253 21.174 1.00 36.73 252 GLU A N 1
ATOM 3337 C CA . GLU A 1 252 ? 71.414 31.794 22.509 1.00 43.95 252 GLU A CA 1
ATOM 3338 C C . GLU A 1 252 ? 70.454 32.799 23.145 1.00 38.99 252 GLU A C 1
ATOM 3339 O O . GLU A 1 252 ? 69.567 32.421 23.918 1.00 33.05 252 GLU A O 1
ATOM 3351 N N . GLN A 1 253 ? 70.619 34.075 22.804 1.00 32.05 253 GLN A N 1
ATOM 3352 C CA . GLN A 1 253 ? 69.718 35.109 23.309 1.00 29.34 253 GLN A CA 1
ATOM 3353 C C . GLN A 1 253 ? 68.303 34.933 22.766 1.00 35.79 253 GLN A C 1
ATOM 3354 O O . GLN A 1 253 ? 67.320 35.108 23.486 1.00 36.00 253 GLN A O 1
ATOM 3368 N N . ASP A 1 254 ? 68.197 34.618 21.479 1.00 30.60 254 ASP A N 1
ATOM 3369 C CA . ASP A 1 254 ? 66.895 34.530 20.836 1.00 25.54 254 ASP A CA 1
ATOM 3370 C C . ASP A 1 254 ? 66.193 33.299 21.355 1.00 22.90 254 ASP A C 1
ATOM 3371 O O . ASP A 1 254 ? 64.984 33.307 21.564 1.00 27.78 254 ASP A O 1
ATOM 3380 N N . GLN A 1 255 ? 66.962 32.240 21.581 1.00 16.72 255 GLN A N 1
ATOM 3381 C CA . GLN A 1 255 ? 66.409 31.025 22.131 1.00 25.87 255 GLN A CA 1
ATOM 3382 C C . GLN A 1 255 ? 65.755 31.346 23.470 1.00 31.37 255 GLN A C 1
ATOM 3383 O O . GLN A 1 255 ? 64.712 30.790 23.790 1.00 22.69 255 GLN A O 1
ATOM 3397 N N . LYS A 1 256 ? 66.367 32.259 24.230 1.00 27.97 256 LYS A N 1
ATOM 3398 C CA . LYS A 1 256 ? 65.899 32.584 25.578 1.00 25.39 256 LYS A CA 1
ATOM 3399 C C . LYS A 1 256 ? 64.578 33.313 25.527 1.00 23.73 256 LYS A C 1
ATOM 3400 O O . LYS A 1 256 ? 63.661 32.982 26.260 1.00 26.91 256 LYS A O 1
ATOM 3419 N N . TRP A 1 257 ? 64.476 34.295 24.645 1.00 16.50 257 TRP A N 1
ATOM 3420 C CA . TRP A 1 257 ? 63.209 34.987 24.454 1.00 15.30 257 TRP A CA 1
ATOM 3421 C C . TRP A 1 257 ? 62.041 34.062 24.050 1.00 18.66 257 TRP A C 1
ATOM 3422 O O . TRP A 1 257 ? 60.917 34.270 24.492 1.00 21.75 257 TRP A O 1
ATOM 3443 N N . ILE A 1 258 ? 62.316 33.115 23.153 1.00 17.64 258 ILE A N 1
ATOM 3444 C CA . ILE A 1 258 ? 61.324 32.107 22.734 1.00 19.84 258 ILE A CA 1
ATOM 3445 C C . ILE A 1 258 ? 60.866 31.311 23.961 1.00 19.28 258 ILE A C 1
ATOM 3446 O O . ILE A 1 258 ? 59.671 31.176 24.223 1.00 13.08 258 ILE A O 1
ATOM 3462 N N . GLU A 1 259 ? 61.840 30.800 24.712 1.00 21.04 259 GLU A N 1
ATOM 3463 C CA . GLU A 1 259 ? 61.603 30.054 25.937 1.00 23.62 259 GLU A CA 1
ATOM 3464 C C . GLU A 1 259 ? 60.819 30.838 27.001 1.00 22.36 259 GLU A C 1
ATOM 3465 O O . GLU A 1 259 ? 59.923 30.302 27.648 1.00 16.34 259 GLU A O 1
ATOM 3477 N N . GLU A 1 260 ? 61.182 32.095 27.209 1.00 15.33 260 GLU A N 1
ATOM 3478 C CA . GLU A 1 260 ? 60.461 32.937 28.154 1.00 20.65 260 GLU A CA 1
ATOM 3479 C C . GLU A 1 260 ? 59.036 33.209 27.686 1.00 15.53 260 GLU A C 1
ATOM 3480 O O . GLU A 1 260 ? 58.079 33.144 28.474 1.00 17.47 260 GLU A O 1
ATOM 3484 N N . ALA A 1 261 ? 58.876 33.539 26.410 1.00 17.05 261 ALA A N 1
ATOM 3485 C CA . ALA A 1 261 ? 57.532 33.722 25.842 1.00 21.27 261 ALA A CA 1
ATOM 3486 C C . ALA A 1 261 ? 56.673 32.460 25.972 1.00 12.67 261 ALA A C 1
ATOM 3487 O O . ALA A 1 261 ? 55.490 32.551 26.316 1.00 13.32 261 ALA A O 1
ATOM 3494 N N . ALA A 1 262 ? 57.265 31.289 25.771 1.00 13.33 262 ALA A N 1
ATOM 3495 C CA . ALA A 1 262 ? 56.506 30.028 25.951 1.00 12.91 262 ALA A CA 1
ATOM 3496 C C . ALA A 1 262 ? 56.122 29.833 27.407 1.00 15.66 262 ALA A C 1
ATOM 3497 O O . ALA A 1 262 ? 55.000 29.407 27.707 1.00 12.99 262 ALA A O 1
ATOM 3504 N N . LYS A 1 263 ? 57.020 30.180 28.325 1.00 14.86 263 LYS A N 1
ATOM 3505 C CA . LYS A 1 263 ? 56.742 29.974 29.734 1.00 10.62 263 LYS A CA 1
ATOM 3506 C C . LYS A 1 263 ? 55.639 30.927 30.180 1.00 12.67 263 LYS A C 1
ATOM 3507 O O . LYS A 1 263 ? 54.679 30.526 30.845 1.00 18.40 263 LYS A O 1
ATOM 3526 N N . ARG A 1 264 ? 55.772 32.191 29.822 1.00 11.15 264 ARG A N 1
ATOM 3527 C CA . ARG A 1 264 ? 54.772 33.187 30.217 1.00 13.91 264 ARG A CA 1
ATOM 3528 C C . ARG A 1 264 ? 53.369 32.852 29.666 1.00 13.63 264 ARG A C 1
ATOM 3529 O O . ARG A 1 264 ? 52.368 32.957 30.374 1.00 13.01 264 ARG A O 1
ATOM 3550 N N . SER A 1 265 ? 53.315 32.480 28.389 1.00 13.67 265 SER A N 1
ATOM 3551 C CA . SER A 1 265 ? 52.090 32.095 27.748 1.00 13.60 265 SER A CA 1
ATOM 3552 C C . SER A 1 265 ? 51.450 30.876 28.447 1.00 8.94 265 SER A C 1
ATOM 3553 O O . SER A 1 265 ? 50.268 30.886 28.755 1.00 11.04 265 SER A O 1
ATOM 3561 N N . ALA A 1 266 ? 52.237 29.838 28.728 1.00 9.06 266 ALA A N 1
ATOM 3562 C CA . ALA A 1 266 ? 51.715 28.674 29.438 1.00 10.39 266 ALA A CA 1
ATOM 3563 C C . ALA A 1 266 ? 51.169 29.078 30.794 1.00 8.76 266 ALA A C 1
ATOM 3564 O O . ALA A 1 266 ? 50.077 28.649 31.223 1.00 12.61 266 ALA A O 1
ATOM 3571 N N . ASP A 1 267 ? 51.932 29.897 31.492 1.00 11.75 267 ASP A N 1
ATOM 3572 C CA . ASP A 1 267 ? 51.524 30.380 32.826 1.00 14.10 267 ASP A CA 1
ATOM 3573 C C . ASP A 1 267 ? 50.149 31.103 32.783 1.00 8.80 267 ASP A C 1
ATOM 3574 O O . ASP A 1 267 ? 49.300 30.914 33.672 1.00 8.76 267 ASP A O 1
ATOM 3583 N N . ASP A 1 268 ? 49.915 31.875 31.738 1.00 9.78 268 ASP A N 1
ATOM 3584 C CA . ASP A 1 268 ? 48.653 32.595 31.563 1.00 12.31 268 ASP A CA 1
ATOM 3585 C C . ASP A 1 268 ? 47.496 31.615 31.393 1.00 10.69 268 ASP A C 1
ATOM 3586 O O . ASP A 1 268 ? 46.422 31.787 31.959 1.00 13.21 268 ASP A O 1
ATOM 3595 N N . VAL A 1 269 ? 47.724 30.575 30.588 1.00 9.54 269 VAL A N 1
ATOM 3596 C CA . VAL A 1 269 ? 46.667 29.603 30.279 1.00 8.75 269 VAL A CA 1
ATOM 3597 C C . VAL A 1 269 ? 46.310 28.772 31.529 1.00 8.65 269 VAL A C 1
ATOM 3598 O O . VAL A 1 269 ? 45.101 28.521 31.817 1.00 8.62 269 VAL A O 1
ATOM 3611 N N . TRP A 1 270 ? 47.339 28.321 32.264 1.00 11.42 270 TRP A N 1
ATOM 3612 C CA . TRP A 1 270 ? 47.098 27.568 33.533 1.00 12.05 270 TRP A CA 1
ATOM 3613 C C . TRP A 1 270 ? 46.169 28.386 34.409 1.00 19.28 270 TRP A C 1
ATOM 3614 O O . TRP A 1 270 ? 45.300 27.861 35.093 1.00 17.71 270 TRP A O 1
ATOM 3635 N N . ALA A 1 271 ? 46.408 29.693 34.407 1.00 16.03 271 ALA A N 1
ATOM 3636 C CA . ALA A 1 271 ? 45.648 30.597 35.260 1.00 20.81 271 ALA A CA 1
ATOM 3637 C C . ALA A 1 271 ? 44.266 30.961 34.744 1.00 21.09 271 ALA A C 1
ATOM 3638 O O . ALA A 1 271 ? 43.515 31.552 35.498 1.00 24.52 271 ALA A O 1
ATOM 3645 N N . MET A 1 272 ? 43.895 30.614 33.500 1.00 15.92 272 MET A N 1
ATOM 3646 C CA . MET A 1 272 ? 42.569 30.981 33.020 1.00 24.63 272 MET A CA 1
ATOM 3647 C C . MET A 1 272 ? 41.565 29.843 32.860 1.00 23.38 272 MET A C 1
ATOM 3648 O O . MET A 1 272 ? 40.398 30.095 32.722 1.00 16.57 272 MET A O 1
ATOM 3662 N N . VAL A 1 273 ? 42.009 28.602 32.893 1.00 13.40 273 VAL A N 1
ATOM 3663 C CA . VAL A 1 273 ? 41.128 27.496 32.584 1.00 15.13 273 VAL A CA 1
ATOM 3664 C C . VAL A 1 273 ? 40.112 27.268 33.696 1.00 10.12 273 VAL A C 1
ATOM 3665 O O . VAL A 1 273 ? 38.952 27.117 33.432 1.00 13.23 273 VAL A O 1
ATOM 3678 N N . ALA A 1 274 ? 40.545 27.268 34.953 1.00 20.55 274 ALA A N 1
ATOM 3679 C CA . ALA A 1 274 ? 39.604 27.086 36.062 1.00 24.04 274 ALA A CA 1
ATOM 3680 C C . ALA A 1 274 ? 38.414 28.059 36.019 1.00 18.25 274 ALA A C 1
ATOM 3681 O O . ALA A 1 274 ? 37.269 27.634 36.137 1.00 11.88 274 ALA A O 1
ATOM 3688 N N . ASP A 1 275 ? 38.700 29.349 35.879 1.00 18.17 275 ASP A N 1
ATOM 3689 C CA . ASP A 1 275 ? 37.656 30.384 35.845 1.00 14.79 275 ASP A CA 1
ATOM 3690 C C . ASP A 1 275 ? 36.742 30.152 34.672 1.00 9.83 275 ASP A C 1
ATOM 3691 O O . ASP A 1 275 ? 35.538 30.346 34.755 1.00 15.70 275 ASP A O 1
ATOM 3700 N N . GLY A 1 276 ? 37.337 29.770 33.549 1.00 14.37 276 GLY A N 1
ATOM 3701 C CA . GLY A 1 276 ? 36.565 29.558 32.335 1.00 16.48 276 GLY A CA 1
ATOM 3702 C C . GLY A 1 276 ? 35.629 28.368 32.421 1.00 16.11 276 GLY A C 1
ATOM 3703 O O . GLY A 1 276 ? 34.525 28.385 31.887 1.00 13.44 276 GLY A O 1
ATOM 3707 N N . ASP A 1 277 ? 36.068 27.322 33.095 1.00 11.40 277 ASP A N 1
ATOM 3708 C CA . ASP A 1 277 ? 35.217 26.140 33.253 1.00 11.76 277 ASP A CA 1
ATOM 3709 C C . ASP A 1 277 ? 34.008 26.455 34.131 1.00 14.58 277 ASP A C 1
ATOM 3710 O O . ASP A 1 277 ? 32.950 25.890 33.927 1.00 16.63 277 ASP A O 1
ATOM 3719 N N . GLU A 1 278 ? 34.158 27.370 35.097 1.00 16.62 278 GLU A N 1
ATOM 3720 C CA . GLU A 1 278 ? 33.034 27.797 35.942 1.00 19.60 278 GLU A CA 1
ATOM 3721 C C . GLU A 1 278 ? 31.992 28.490 35.084 1.00 19.25 278 GLU A C 1
ATOM 3722 O O . GLU A 1 278 ? 30.801 28.190 35.167 1.00 18.12 278 GLU A O 1
ATOM 3734 N N . LYS A 1 279 ? 32.459 29.399 34.236 1.00 16.70 279 LYS A N 1
ATOM 3735 C CA . LYS A 1 279 ? 31.565 30.167 33.390 1.00 21.14 279 LYS A CA 1
ATOM 3736 C C . LYS A 1 279 ? 30.919 29.251 32.372 1.00 25.57 279 LYS A C 1
ATOM 3737 O O . LYS A 1 279 ? 29.733 29.429 32.064 1.00 19.21 279 LYS A O 1
ATOM 3756 N N . ALA A 1 280 ? 31.691 28.283 31.856 1.00 14.78 280 ALA A N 1
ATOM 3757 C CA . ALA A 1 280 ? 31.184 27.267 30.911 1.00 17.12 280 ALA A CA 1
ATOM 3758 C C . ALA A 1 280 ? 30.091 26.423 31.519 1.00 21.44 280 ALA A C 1
ATOM 3759 O O . ALA A 1 280 ? 29.112 26.074 30.870 1.00 14.02 280 ALA A O 1
ATOM 3766 N N . LYS A 1 281 ? 30.270 26.081 32.777 1.00 17.01 281 LYS A N 1
ATOM 3767 C CA . LYS A 1 281 ? 29.288 25.247 33.439 1.00 14.40 281 LYS A CA 1
ATOM 3768 C C . LYS A 1 281 ? 27.998 26.049 33.596 1.00 19.40 281 LYS A C 1
ATOM 3769 O O . LYS A 1 281 ? 26.881 25.542 33.366 1.00 21.94 281 LYS A O 1
ATOM 3788 N N . ALA A 1 282 ? 28.155 27.306 33.985 1.00 23.83 282 ALA A N 1
ATOM 3789 C CA . ALA A 1 282 ? 27.016 28.178 34.157 1.00 31.84 282 ALA A CA 1
ATOM 3790 C C . ALA A 1 282 ? 26.306 28.237 32.810 1.00 34.99 282 ALA A C 1
ATOM 3791 O O . ALA A 1 282 ? 25.139 27.876 32.708 1.00 32.41 282 ALA A O 1
ATOM 3798 N N . THR A 1 283 ? 27.052 28.633 31.778 1.00 31.51 283 THR A N 1
ATOM 3799 C CA . THR A 1 283 ? 26.523 28.815 30.433 1.00 21.95 283 THR A CA 1
ATOM 3800 C C . THR A 1 283 ? 25.695 27.622 29.953 1.00 27.05 283 THR A C 1
ATOM 3801 O O . THR A 1 283 ? 24.616 27.798 29.397 1.00 34.56 283 THR A O 1
ATOM 3812 N N . ILE A 1 284 ? 26.203 26.412 30.155 1.00 25.88 284 ILE A N 1
ATOM 3813 C CA . ILE A 1 284 ? 25.456 25.215 29.802 1.00 23.41 284 ILE A CA 1
ATOM 3814 C C . ILE A 1 284 ? 24.099 25.215 30.500 1.00 30.18 284 ILE A C 1
ATOM 3815 O O . ILE A 1 284 ? 23.070 25.005 29.862 1.00 27.83 284 ILE A O 1
ATOM 3831 N N . LEU A 1 285 ? 24.098 25.501 31.797 1.00 26.92 285 LEU A N 1
ATOM 3832 C CA . LEU A 1 285 ? 22.880 25.407 32.605 1.00 27.93 285 LEU A CA 1
ATOM 3833 C C . LEU A 1 285 ? 21.888 26.510 32.272 1.00 31.46 285 LEU A C 1
ATOM 3834 O O . LEU A 1 285 ? 20.679 26.341 32.469 1.00 28.86 285 LEU A O 1
ATOM 3850 N N . ALA A 1 286 ? 22.397 27.638 31.788 1.00 24.93 286 ALA A N 1
ATOM 3851 C CA . ALA A 1 286 ? 21.549 28.725 31.306 1.00 27.09 286 ALA A CA 1
ATOM 3852 C C . ALA A 1 286 ? 20.849 28.424 29.964 1.00 35.08 286 ALA A C 1
ATOM 3853 O O . ALA A 1 286 ? 19.763 28.937 29.696 1.00 43.79 286 ALA A O 1
ATOM 3860 N N . ASN A 1 287 ? 21.459 27.591 29.129 1.00 31.90 287 ASN A N 1
ATOM 3861 C CA . ASN A 1 287 ? 21.007 27.414 27.749 1.00 26.71 287 ASN A CA 1
ATOM 3862 C C . ASN A 1 287 ? 20.481 26.023 27.439 1.00 33.56 287 ASN A C 1
ATOM 3863 O O . ASN A 1 287 ? 20.927 25.357 26.488 1.00 29.12 287 ASN A O 1
ATOM 3874 N N . LYS A 1 288 ? 19.527 25.585 28.249 1.00 43.71 288 LYS A N 1
ATOM 3875 C CA . LYS A 1 288 ? 18.838 24.318 28.029 1.00 46.06 288 LYS A CA 1
ATOM 3876 C C . LYS A 1 288 ? 19.781 23.131 28.058 1.00 43.93 288 LYS A C 1
ATOM 3877 O O . LYS A 1 288 ? 19.388 22.037 27.671 1.00 45.38 288 LYS A O 1
ATOM 3896 N N . GLY A 1 289 ? 21.021 23.339 28.505 1.00 36.54 289 GLY A N 1
ATOM 3897 C CA . GLY A 1 289 ? 21.921 22.229 28.734 1.00 31.48 289 GLY A CA 1
ATOM 3898 C C . GLY A 1 289 ? 21.686 21.631 30.114 1.00 31.14 289 GLY A C 1
ATOM 3899 O O . GLY A 1 289 ? 21.193 22.313 31.019 1.00 33.40 289 GLY A O 1
ATOM 3903 N N . ASN A 1 290 ? 22.047 20.365 30.285 1.00 30.76 290 ASN A N 1
ATOM 3904 C CA . ASN A 1 290 ? 21.998 19.737 31.594 1.00 37.15 290 ASN A CA 1
ATOM 3905 C C . ASN A 1 290 ? 23.379 19.247 32.031 1.00 37.22 290 ASN A C 1
ATOM 3906 O O . ASN A 1 290 ? 24.202 18.835 31.209 1.00 31.80 290 ASN A O 1
ATOM 3917 N N . ILE A 1 291 ? 23.636 19.305 33.330 1.00 30.43 291 ILE A N 1
ATOM 3918 C CA . ILE A 1 291 ? 24.850 18.729 33.865 1.00 23.48 291 ILE A CA 1
ATOM 3919 C C . ILE A 1 291 ? 24.481 17.626 34.820 1.00 25.34 291 ILE A C 1
ATOM 3920 O O . ILE A 1 291 ? 23.675 17.823 35.710 1.00 27.90 291 ILE A O 1
ATOM 3936 N N . HIS A 1 292 ? 25.106 16.478 34.641 1.00 27.94 292 HIS A N 1
ATOM 3937 C CA . HIS A 1 292 ? 24.795 15.318 35.429 1.00 42.04 292 HIS A CA 1
ATOM 3938 C C . HIS A 1 292 ? 26.009 14.882 36.208 1.00 42.00 292 HIS A C 1
ATOM 3939 O O . HIS A 1 292 ? 27.140 15.283 35.921 1.00 39.06 292 HIS A O 1
ATOM 3954 N N . GLU A 1 293 ? 25.740 14.029 37.184 1.00 37.02 293 GLU A N 1
ATOM 3955 C CA . GLU A 1 293 ? 26.751 13.477 38.058 1.00 29.92 293 GLU A CA 1
ATOM 3956 C C . GLU A 1 293 ? 26.746 11.968 37.870 1.00 25.11 293 GLU A C 1
ATOM 3957 O O . GLU A 1 293 ? 25.758 11.290 38.193 1.00 23.27 293 GLU A O 1
ATOM 3969 N N . PRO A 1 294 ? 27.837 11.416 37.336 1.00 24.71 294 PRO A N 1
ATOM 3970 C CA . PRO A 1 294 ? 27.738 9.965 37.253 1.00 27.61 294 PRO A CA 1
ATOM 3971 C C . PRO A 1 294 ? 27.278 9.417 38.606 1.00 38.39 294 PRO A C 1
ATOM 3972 O O . PRO A 1 294 ? 27.331 10.107 39.635 1.00 33.41 294 PRO A O 1
ATOM 3983 N N . SER A 1 295 ? 26.809 8.182 38.575 1.00 38.41 295 SER A N 1
ATOM 3984 C CA . SER A 1 295 ? 26.348 7.507 39.752 1.00 38.01 295 SER A CA 1
ATOM 3985 C C . SER A 1 295 ? 27.560 6.822 40.344 1.00 43.10 295 SER A C 1
ATOM 3986 O O . SER A 1 295 ? 28.506 6.482 39.617 1.00 40.98 295 SER A O 1
ATOM 3994 N N . LYS A 1 296 ? 27.542 6.627 41.657 1.00 47.83 296 LYS A N 1
ATOM 3995 C CA . LYS A 1 296 ? 28.594 5.884 42.323 1.00 42.88 296 LYS A CA 1
ATOM 3996 C C . LYS A 1 296 ? 29.058 4.803 41.382 1.00 33.73 296 LYS A C 1
ATOM 3997 O O . LYS A 1 296 ? 30.235 4.687 41.066 1.00 40.31 296 LYS A O 1
ATOM 4016 N N . GLU A 1 297 ? 28.087 4.038 40.904 1.00 34.29 297 GLU A N 1
ATOM 4017 C CA . GLU A 1 297 ? 28.337 2.825 40.146 1.00 34.25 297 GLU A CA 1
ATOM 4018 C C . GLU A 1 297 ? 29.116 3.109 38.852 1.00 39.11 297 GLU A C 1
ATOM 4019 O O . GLU A 1 297 ? 29.997 2.331 38.467 1.00 46.02 297 GLU A O 1
ATOM 4031 N N . LEU A 1 298 ? 28.776 4.216 38.184 1.00 33.32 298 LEU A N 1
ATOM 4032 C CA . LEU A 1 298 ? 29.440 4.616 36.926 1.00 33.02 298 LEU A CA 1
ATOM 4033 C C . LEU A 1 298 ? 30.772 5.336 37.199 1.00 30.50 298 LEU A C 1
ATOM 4034 O O . LEU A 1 298 ? 31.749 5.141 36.482 1.00 27.72 298 LEU A O 1
ATOM 4050 N N . HIS A 1 299 ? 30.823 6.158 38.236 1.00 35.53 299 HIS A N 1
ATOM 4051 C CA . HIS A 1 299 ? 32.094 6.755 38.586 1.00 37.20 299 HIS A CA 1
ATOM 4052 C C . HIS A 1 299 ? 33.108 5.632 38.788 1.00 29.46 299 HIS A C 1
ATOM 4053 O O . HIS A 1 299 ? 34.212 5.679 38.259 1.00 23.61 299 HIS A O 1
ATOM 4068 N N . GLU A 1 300 ? 32.718 4.599 39.531 1.00 36.14 300 GLU A N 1
ATOM 4069 C CA . GLU A 1 300 ? 33.612 3.475 39.826 1.00 33.31 300 GLU A CA 1
ATOM 4070 C C . GLU A 1 300 ? 34.094 2.773 38.570 1.00 26.36 300 GLU A C 1
ATOM 4071 O O . GLU A 1 300 ? 35.244 2.291 38.466 1.00 20.15 300 GLU A O 1
ATOM 4083 N N . HIS A 1 301 ? 33.166 2.690 37.633 1.00 30.81 301 HIS A N 1
ATOM 4084 C CA . HIS A 1 301 ? 33.381 2.037 36.356 1.00 31.39 301 HIS A CA 1
ATOM 4085 C C . HIS A 1 301 ? 34.433 2.792 35.526 1.00 29.43 301 HIS A C 1
ATOM 4086 O O . HIS A 1 301 ? 35.258 2.185 34.844 1.00 26.57 301 HIS A O 1
ATOM 4101 N N . LEU A 1 302 ? 34.391 4.122 35.605 1.00 23.97 302 LEU A N 1
ATOM 4102 C CA . LEU A 1 302 ? 35.351 4.980 34.900 1.00 26.19 302 LEU A CA 1
ATOM 4103 C C . LEU A 1 302 ? 36.733 4.946 35.582 1.00 19.13 302 LEU A C 1
ATOM 4104 O O . LEU A 1 302 ? 37.763 4.829 34.923 1.00 22.19 302 LEU A O 1
ATOM 4120 N N . VAL A 1 303 ? 36.760 5.043 36.900 1.00 25.61 303 VAL A N 1
ATOM 4121 C CA . VAL A 1 303 ? 38.045 4.968 37.583 1.00 23.21 303 VAL A CA 1
ATOM 4122 C C . VAL A 1 303 ? 38.749 3.666 37.209 1.00 25.46 303 VAL A C 1
ATOM 4123 O O . VAL A 1 303 ? 39.907 3.693 36.760 1.00 26.79 303 VAL A O 1
ATOM 4136 N N . ASN A 1 304 ? 38.061 2.526 37.375 1.00 25.48 304 ASN A N 1
ATOM 4137 C CA . ASN A 1 304 ? 38.678 1.230 37.065 1.00 24.46 304 ASN A CA 1
ATOM 4138 C C . ASN A 1 304 ? 39.133 1.163 35.627 1.00 22.15 304 ASN A C 1
ATOM 4139 O O . ASN A 1 304 ? 40.243 0.725 35.328 1.00 17.78 304 ASN A O 1
ATOM 4150 N N . ALA A 1 305 ? 38.260 1.618 34.727 1.00 22.25 305 ALA A N 1
ATOM 4151 C CA . ALA A 1 305 ? 38.610 1.700 33.325 1.00 24.42 305 ALA A CA 1
ATOM 4152 C C . ALA A 1 305 ? 39.912 2.477 33.162 1.00 20.05 305 ALA A C 1
ATOM 4153 O O . ALA A 1 305 ? 40.817 2.041 32.461 1.00 23.47 305 ALA A O 1
ATOM 4160 N N . GLY A 1 306 ? 39.985 3.625 33.828 1.00 22.49 306 GLY A N 1
ATOM 4161 C CA . GLY A 1 306 ? 41.163 4.472 33.803 1.00 24.37 306 GLY A CA 1
ATOM 4162 C C . GLY A 1 306 ? 42.420 3.798 34.299 1.00 23.78 306 GLY A C 1
ATOM 4163 O O . GLY A 1 306 ? 43.463 3.906 33.659 1.00 22.09 306 GLY A O 1
ATOM 4167 N N . LYS A 1 307 ? 42.330 3.142 35.452 1.00 22.70 307 LYS A N 1
ATOM 4168 C CA . LYS A 1 307 ? 43.449 2.366 35.986 1.00 27.97 307 LYS A CA 1
ATOM 4169 C C . LYS A 1 307 ? 43.870 1.218 35.036 1.00 17.87 307 LYS A C 1
ATOM 4170 O O . LYS A 1 307 ? 45.054 1.070 34.747 1.00 18.01 307 LYS A O 1
ATOM 4189 N N . ARG A 1 308 ? 42.910 0.451 34.508 1.00 26.45 308 ARG A N 1
ATOM 4190 C CA . ARG A 1 308 ? 43.246 -0.612 33.542 1.00 26.64 308 ARG A CA 1
ATOM 4191 C C . ARG A 1 308 ? 43.994 -0.060 32.334 1.00 24.95 308 ARG A C 1
ATOM 4192 O O . ARG A 1 308 ? 44.923 -0.681 31.801 1.00 20.33 308 ARG A O 1
ATOM 4213 N N . SER A 1 309 ? 43.567 1.114 31.880 1.00 26.72 309 SER A N 1
ATOM 4214 C CA . SER A 1 309 ? 44.127 1.676 30.661 1.00 27.64 309 SER A CA 1
ATOM 4215 C C . SER A 1 309 ? 45.622 1.979 30.800 1.00 20.30 309 SER A C 1
ATOM 4216 O O . SER A 1 309 ? 46.301 2.146 29.801 1.00 16.86 309 SER A O 1
ATOM 4224 N N . TRP A 1 310 ? 46.141 2.035 32.024 1.00 19.01 310 TRP A N 1
ATOM 4225 C CA . TRP A 1 310 ? 47.576 2.246 32.191 1.00 17.83 310 TRP A CA 1
ATOM 4226 C C . TRP A 1 310 ? 48.425 1.099 31.625 1.00 24.02 310 TRP A C 1
ATOM 4227 O O . TRP A 1 310 ? 49.619 1.284 31.384 1.00 22.25 310 TRP A O 1
ATOM 4248 N N . LYS A 1 311 ? 47.840 -0.080 31.401 1.00 26.45 311 LYS A N 1
ATOM 4249 C CA . LYS A 1 311 ? 48.617 -1.151 30.775 1.00 29.98 311 LYS A CA 1
ATOM 4250 C C . LYS A 1 311 ? 49.168 -0.635 29.455 1.00 29.34 311 LYS A C 1
ATOM 4251 O O . LYS A 1 311 ? 50.298 -0.938 29.071 1.00 27.89 311 LYS A O 1
ATOM 4270 N N . LEU A 1 312 ? 48.370 0.170 28.754 1.00 21.94 312 LEU A N 1
ATOM 4271 C CA . LEU A 1 312 ? 48.853 0.741 27.513 1.00 20.10 312 LEU A CA 1
ATOM 4272 C C . LEU A 1 312 ? 50.234 1.369 27.728 1.00 14.74 312 LEU A C 1
ATOM 4273 O O . LEU A 1 312 ? 51.118 1.221 26.888 1.00 17.37 312 LEU A O 1
ATOM 4289 N N . PHE A 1 313 ? 50.438 2.065 28.854 1.00 15.14 313 PHE A N 1
ATOM 4290 C CA . PHE A 1 313 ? 51.691 2.770 29.068 1.00 16.75 313 PHE A CA 1
ATOM 4291 C C . PHE A 1 313 ? 52.821 1.808 29.508 1.00 18.72 313 PHE A C 1
ATOM 4292 O O . PHE A 1 313 ? 53.986 1.953 29.102 1.00 17.86 313 PHE A O 1
ATOM 4309 N N . TYR A 1 314 ? 52.480 0.882 30.388 1.00 20.96 314 TYR A N 1
ATOM 4310 C CA . TYR A 1 314 ? 53.455 -0.106 30.833 1.00 18.53 314 TYR A CA 1
ATOM 4311 C C . TYR A 1 314 ? 53.963 -0.907 29.621 1.00 22.83 314 TYR A C 1
ATOM 4312 O O . TYR A 1 314 ? 55.172 -1.188 29.511 1.00 26.16 314 TYR A O 1
ATOM 4330 N N . ASP A 1 315 ? 53.042 -1.212 28.694 1.00 20.09 315 ASP A N 1
ATOM 4331 C CA . ASP A 1 315 ? 53.376 -1.934 27.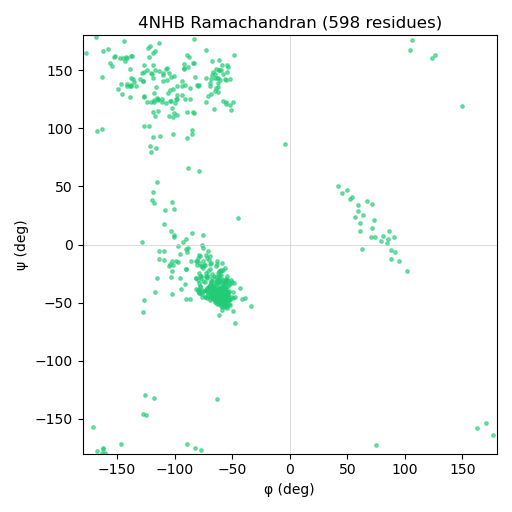468 1.00 24.61 315 ASP A CA 1
ATOM 4332 C C . ASP A 1 315 ? 54.248 -1.100 26.547 1.00 30.66 315 ASP A C 1
ATOM 4333 O O . ASP A 1 315 ? 55.175 -1.617 25.936 1.00 27.79 315 ASP A O 1
ATOM 4342 N N . THR A 1 316 ? 53.936 0.192 26.422 1.00 26.51 316 THR A N 1
ATOM 4343 C CA . THR A 1 316 ? 54.561 1.031 25.388 1.00 25.79 316 THR A CA 1
ATOM 4344 C C . THR A 1 316 ? 55.678 1.978 25.841 1.00 26.15 316 THR A C 1
ATOM 4345 O O . THR A 1 316 ? 56.506 2.404 25.023 1.00 27.44 316 THR A O 1
ATOM 4356 N N . VAL A 1 317 ? 55.694 2.332 27.125 1.00 19.92 317 VAL A N 1
ATOM 4357 C CA . VAL A 1 317 ? 56.659 3.315 27.639 1.00 18.26 317 VAL A CA 1
ATOM 4358 C C . VAL A 1 317 ? 57.621 2.669 28.628 1.00 23.32 317 VAL A C 1
ATOM 4359 O O . VAL A 1 317 ? 57.185 2.228 29.701 1.00 20.80 317 VAL A O 1
ATOM 4372 N N . PRO A 1 318 ? 58.921 2.611 28.265 1.00 27.69 318 PRO A N 1
ATOM 4373 C CA . PRO A 1 318 ? 59.975 1.945 29.039 1.00 28.46 318 PRO A CA 1
ATOM 4374 C C . PRO A 1 318 ? 60.023 2.426 30.479 1.00 27.22 318 PRO A C 1
ATOM 4375 O O . PRO A 1 318 ? 60.098 1.605 31.399 1.00 32.41 318 PRO A O 1
ATOM 4386 N N . ASN A 1 319 ? 59.944 3.739 30.671 1.00 28.72 319 ASN A N 1
ATOM 4387 C CA . ASN A 1 319 ? 60.035 4.318 32.005 1.00 31.95 319 ASN A CA 1
ATOM 4388 C C . ASN A 1 319 ? 58.670 4.735 32.574 1.00 25.90 319 ASN A C 1
ATOM 4389 O O . ASN A 1 319 ? 58.588 5.724 33.264 1.00 20.51 319 ASN A O 1
ATOM 4400 N N . ALA A 1 320 ? 57.610 3.971 32.295 1.00 20.47 320 ALA A N 1
ATOM 4401 C CA . ALA A 1 320 ? 56.261 4.344 32.732 1.00 23.67 320 ALA A CA 1
ATOM 4402 C C . ALA A 1 320 ? 56.163 4.455 34.252 1.00 26.05 320 ALA A C 1
ATOM 4403 O O . ALA A 1 320 ? 55.630 5.440 34.787 1.00 12.32 320 ALA A O 1
ATOM 4410 N N . GLN A 1 321 ? 56.674 3.458 34.963 1.00 18.68 321 GLN A N 1
ATOM 4411 C CA . GLN A 1 321 ? 56.578 3.499 36.425 1.00 17.81 321 GLN A CA 1
ATOM 4412 C C . GLN A 1 321 ? 57.211 4.739 37.024 1.00 16.23 321 GLN A C 1
ATOM 4413 O O . GLN A 1 321 ? 56.709 5.281 38.021 1.00 25.03 321 GLN A O 1
ATOM 4427 N N . ALA A 1 322 ? 58.311 5.200 36.444 1.00 11.92 322 ALA A N 1
ATOM 4428 C CA . ALA A 1 322 ? 59.021 6.335 37.009 1.00 17.21 322 ALA A CA 1
ATOM 4429 C C . ALA A 1 322 ? 58.197 7.589 36.769 1.00 18.43 322 ALA A C 1
ATOM 4430 O O . ALA A 1 322 ? 58.089 8.471 37.624 1.00 14.57 322 ALA A O 1
ATOM 4437 N N . ILE A 1 323 ? 57.613 7.652 35.578 1.00 20.31 323 ILE A N 1
ATOM 4438 C CA . ILE A 1 323 ? 56.799 8.780 35.219 1.00 19.34 323 ILE A CA 1
ATOM 4439 C C . ILE A 1 323 ? 55.626 8.871 36.179 1.00 17.32 323 ILE A C 1
ATOM 4440 O O . ILE A 1 323 ? 55.362 9.933 36.735 1.00 16.88 323 ILE A O 1
ATOM 4456 N N . LEU A 1 324 ? 54.919 7.758 36.372 1.00 16.02 324 LEU A N 1
ATOM 4457 C CA . LEU A 1 324 ? 53.777 7.714 37.270 1.00 11.85 324 LEU A CA 1
ATOM 4458 C C . LEU A 1 324 ? 54.200 8.114 38.687 1.00 18.33 324 LEU A C 1
ATOM 4459 O O . LEU A 1 324 ? 53.537 8.914 39.365 1.00 16.63 324 LEU A O 1
ATOM 4475 N N . ASP A 1 325 ? 55.306 7.538 39.134 1.00 17.44 325 ASP A N 1
ATOM 4476 C CA . ASP A 1 325 ? 55.855 7.843 40.452 1.00 14.23 325 ASP A CA 1
ATOM 4477 C C . ASP A 1 325 ? 56.119 9.341 40.631 1.00 19.19 325 ASP A C 1
ATOM 4478 O O . ASP A 1 325 ? 55.872 9.890 41.718 1.00 20.47 325 ASP A O 1
ATOM 4487 N N . SER A 1 326 ? 56.662 9.999 39.600 1.00 19.57 326 SER A N 1
ATOM 4488 C CA . SER A 1 326 ? 56.967 11.428 39.710 1.00 19.60 326 SER A CA 1
ATOM 4489 C C . SER A 1 326 ? 55.687 12.232 39.856 1.00 16.46 326 SER A C 1
ATOM 4490 O O . SER A 1 326 ? 55.640 13.198 40.625 1.00 16.18 326 SER A O 1
ATOM 4498 N N . ALA A 1 327 ? 54.637 11.846 39.126 1.00 16.64 327 ALA A N 1
ATOM 4499 C CA . ALA A 1 327 ? 53.383 12.576 39.210 1.00 13.51 327 ALA A CA 1
ATOM 4500 C C . ALA A 1 327 ? 52.821 12.447 40.599 1.00 17.56 327 ALA A C 1
ATOM 4501 O O . ALA A 1 327 ? 52.349 13.437 41.179 1.00 16.06 327 ALA A O 1
ATOM 4508 N N . ASP A 1 328 ? 52.854 11.221 41.118 1.00 15.33 328 ASP A N 1
ATOM 4509 C CA . ASP A 1 328 ? 52.367 10.973 42.470 1.00 20.62 328 ASP A CA 1
ATOM 4510 C C . ASP A 1 328 ? 53.170 11.752 43.514 1.00 21.21 328 ASP A C 1
ATOM 4511 O O . ASP A 1 328 ? 52.629 12.141 44.539 1.00 22.30 328 ASP A O 1
ATOM 4520 N N . SER A 1 329 ? 54.448 11.989 43.267 1.00 17.66 329 SER A N 1
ATOM 4521 C CA . SER A 1 329 ? 55.246 12.725 44.243 1.00 13.23 329 SER A CA 1
ATOM 4522 C C . SER A 1 329 ? 54.727 14.148 44.447 1.00 19.40 329 SER A C 1
ATOM 4523 O O . SER A 1 329 ? 54.965 14.752 45.491 1.00 24.88 329 SER A O 1
ATOM 4531 N N . TYR A 1 330 ? 54.027 14.692 43.452 1.00 14.60 330 TYR A N 1
ATOM 4532 C CA . TYR A 1 330 ? 53.556 16.072 43.516 1.00 12.35 330 TYR A CA 1
ATOM 4533 C C . TYR A 1 330 ? 52.136 16.204 44.086 1.00 11.64 330 TYR A C 1
ATOM 4534 O O . TYR A 1 330 ? 51.572 17.319 44.172 1.00 17.27 330 TYR A O 1
ATOM 4552 N N . ARG A 1 331 ? 51.556 15.079 44.480 1.00 15.34 331 ARG A N 1
ATOM 4553 C CA . ARG A 1 331 ? 50.169 15.068 44.932 1.00 18.48 331 ARG A CA 1
ATOM 4554 C C . ARG A 1 331 ? 50.074 15.708 46.304 1.00 17.97 331 ARG A C 1
ATOM 4555 O O . ARG A 1 331 ? 50.984 15.479 47.110 1.00 19.57 331 ARG A O 1
ATOM 4576 N N . THR B 1 29 ? 16.863 12.998 -24.722 1.00 38.61 29 THR B N 1
ATOM 4577 C CA . THR B 1 29 ? 16.948 14.448 -24.541 1.00 37.64 29 THR B CA 1
ATOM 4578 C C . THR B 1 29 ? 18.214 14.901 -23.797 1.00 36.57 29 THR B C 1
ATOM 4579 O O . THR B 1 29 ? 18.386 14.705 -22.579 1.00 33.96 29 THR B O 1
ATOM 4589 N N . VAL B 1 30 ? 19.090 15.540 -24.556 1.00 34.37 30 VAL B N 1
ATOM 4590 C CA . VAL B 1 30 ? 20.363 15.995 -24.041 1.00 34.47 30 VAL B CA 1
ATOM 4591 C C . VAL B 1 30 ? 20.291 17.458 -23.661 1.00 28.84 30 VAL B C 1
ATOM 4592 O O . VAL B 1 30 ? 19.915 18.294 -24.478 1.00 34.04 30 VAL B O 1
ATOM 4605 N N . ILE B 1 31 ? 20.646 17.762 -22.412 1.00 24.48 31 ILE B N 1
ATOM 4606 C CA . ILE B 1 31 ? 20.741 19.140 -21.954 1.00 16.68 31 ILE B CA 1
ATOM 4607 C C . ILE B 1 31 ? 22.181 19.601 -21.975 1.00 21.72 31 ILE B C 1
ATOM 4608 O O . ILE B 1 31 ? 23.053 18.963 -21.365 1.00 22.25 31 ILE B O 1
ATOM 4624 N N . LYS B 1 32 ? 22.441 20.707 -22.672 1.00 21.62 32 LYS B N 1
ATOM 4625 C CA . LYS B 1 32 ? 23.791 21.237 -22.742 1.00 22.15 32 LYS B CA 1
ATOM 4626 C C . LYS B 1 32 ? 24.005 22.286 -21.658 1.00 20.62 32 LYS B C 1
ATOM 4627 O O . LYS B 1 32 ? 23.132 23.124 -21.391 1.00 22.69 32 LYS B O 1
ATOM 4646 N N . MET B 1 33 ? 25.192 22.262 -21.068 1.00 13.30 33 MET B N 1
ATOM 4647 C CA . MET B 1 33 ? 25.552 23.200 -19.999 1.00 18.09 33 MET B CA 1
ATOM 4648 C C . MET B 1 33 ? 26.985 23.742 -20.127 1.00 15.81 33 MET B C 1
ATOM 4649 O O . MET B 1 33 ? 27.920 22.964 -20.196 1.00 17.39 33 MET B O 1
ATOM 4663 N N . ALA B 1 34 ? 27.141 25.069 -20.118 1.00 14.96 34 ALA B N 1
ATOM 4664 C CA . ALA B 1 34 ? 28.444 25.739 -20.228 1.00 16.03 34 ALA B CA 1
ATOM 4665 C C . ALA B 1 34 ? 28.942 26.277 -18.886 1.00 14.58 34 ALA B C 1
ATOM 4666 O O . ALA B 1 34 ? 28.134 26.732 -18.074 1.00 15.56 34 ALA B O 1
ATOM 4673 N N . GLY B 1 35 ? 30.259 26.213 -18.666 1.00 10.07 35 GLY B N 1
ATOM 4674 C CA . GLY B 1 35 ? 30.933 26.771 -17.503 1.00 8.19 35 GLY B CA 1
ATOM 4675 C C . GLY B 1 35 ? 32.319 27.339 -17.843 1.00 10.05 35 GLY B C 1
ATOM 4676 O O . GLY B 1 35 ? 32.787 27.192 -18.978 1.00 10.38 35 GLY B O 1
ATOM 4680 N N . MET B 1 36 ? 32.980 27.963 -16.863 1.00 10.22 36 MET B N 1
ATOM 4681 C CA . MET B 1 36 ? 34.290 28.603 -17.048 1.00 13.10 36 MET B CA 1
ATOM 4682 C C . MET B 1 36 ? 35.474 27.796 -16.514 1.00 13.44 36 MET B C 1
ATOM 4683 O O . MET B 1 36 ? 36.623 28.107 -16.801 1.00 12.44 36 MET B O 1
ATOM 4697 N N . LYS B 1 37 ? 35.208 26.786 -15.708 1.00 9.81 37 LYS B N 1
ATOM 4698 C CA . LYS B 1 37 ? 36.284 26.217 -14.901 1.00 8.25 37 LYS B CA 1
ATOM 4699 C C . LYS B 1 37 ? 36.664 24.858 -15.476 1.00 8.08 37 LYS B C 1
ATOM 4700 O O . LYS B 1 37 ? 35.842 24.174 -16.102 1.00 9.75 37 LYS B O 1
ATOM 4719 N N . PRO B 1 38 ? 37.928 24.482 -15.300 1.00 13.72 38 PRO B N 1
ATOM 4720 C CA . PRO B 1 38 ? 38.474 23.211 -15.781 1.00 16.40 38 PRO B CA 1
ATOM 4721 C C . PRO B 1 38 ? 37.907 21.998 -15.059 1.00 15.92 38 PRO B C 1
ATOM 4722 O O . PRO B 1 38 ? 37.385 22.103 -13.941 1.00 16.62 38 PRO B O 1
ATOM 4733 N N . GLU B 1 39 ? 37.993 20.841 -15.709 1.00 15.30 39 GLU B N 1
ATOM 4734 C CA . GLU B 1 39 ? 37.666 19.589 -15.057 1.00 18.07 39 GLU B CA 1
ATOM 4735 C C . GLU B 1 39 ? 38.517 19.464 -13.791 1.00 15.42 39 GLU B C 1
ATOM 4736 O O . GLU B 1 39 ? 39.657 19.909 -13.753 1.00 24.58 39 GLU B O 1
ATOM 4748 N N . GLY B 1 40 ? 37.911 18.941 -12.741 1.00 17.80 40 GLY B N 1
ATOM 4749 C CA . GLY B 1 40 ? 38.564 18.745 -11.469 1.00 20.41 40 GLY B CA 1
ATOM 4750 C C . GLY B 1 40 ? 38.187 19.808 -10.462 1.00 19.67 40 GLY B C 1
ATOM 4751 O O . GLY B 1 40 ? 38.314 19.592 -9.278 1.00 20.32 40 GLY B O 1
ATOM 4755 N N . GLU B 1 41 ? 37.744 20.968 -10.937 1.00 10.76 41 GLU B N 1
ATOM 4756 C CA . GLU B 1 41 ? 37.386 22.076 -10.069 1.00 14.25 41 GLU B CA 1
ATOM 4757 C C . GLU B 1 41 ? 35.966 21.872 -9.532 1.00 16.09 41 GLU B C 1
ATOM 4758 O O . GLU B 1 41 ? 35.111 21.335 -10.236 1.00 18.66 41 GLU B O 1
ATOM 4770 N N . PRO B 1 42 ? 35.728 22.273 -8.269 1.00 26.84 42 PRO B N 1
ATOM 4771 C CA . PRO B 1 42 ? 34.492 21.935 -7.561 1.00 25.85 42 PRO B CA 1
ATOM 4772 C C . PRO B 1 42 ? 33.275 22.254 -8.386 1.00 21.39 42 PRO B C 1
ATOM 4773 O O . PRO B 1 42 ? 32.383 21.415 -8.477 1.00 19.76 42 PRO B O 1
ATOM 4784 N N . GLU B 1 43 ? 33.234 23.426 -9.007 1.00 14.34 43 GLU B N 1
ATOM 4785 C CA . GLU B 1 43 ? 32.083 23.752 -9.832 1.00 16.33 43 GLU B CA 1
ATOM 4786 C C . GLU B 1 43 ? 31.795 22.770 -10.990 1.00 18.27 43 GLU B C 1
ATOM 4787 O O . GLU B 1 43 ? 30.639 22.407 -11.268 1.00 14.52 43 GLU B O 1
ATOM 4799 N N . THR B 1 44 ? 32.849 22.345 -11.666 1.00 14.12 44 THR B N 1
ATOM 4800 C CA . THR B 1 44 ? 32.708 21.479 -12.819 1.00 12.04 44 THR B CA 1
ATOM 4801 C C . THR B 1 44 ? 32.319 20.040 -12.401 1.00 13.97 44 THR B C 1
ATOM 4802 O O . THR B 1 44 ? 31.495 19.378 -13.035 1.00 11.63 44 THR B O 1
ATOM 4813 N N . ILE B 1 45 ? 32.901 19.573 -11.314 1.00 12.26 45 ILE B N 1
ATOM 4814 C CA . ILE B 1 45 ? 32.511 18.289 -10.751 1.00 17.84 45 ILE B CA 1
ATOM 4815 C C . ILE B 1 45 ? 31.033 18.363 -10.378 1.00 17.49 45 ILE B C 1
ATOM 4816 O O . ILE B 1 45 ? 30.272 17.426 -10.631 1.00 20.75 45 ILE B O 1
ATOM 4832 N N . GLY B 1 46 ? 30.632 19.505 -9.826 1.00 16.66 46 GLY B N 1
ATOM 4833 C CA . GLY B 1 46 ? 29.238 19.768 -9.501 1.00 17.28 46 GLY B CA 1
ATOM 4834 C C . GLY B 1 46 ? 28.297 19.695 -10.693 1.00 18.98 46 GLY B C 1
ATOM 4835 O O . GLY B 1 46 ? 27.205 19.110 -10.596 1.00 18.35 46 GLY B O 1
ATOM 4839 N N . MET B 1 47 ? 28.706 20.270 -11.822 1.00 7.62 47 MET B N 1
ATOM 4840 C CA . MET B 1 47 ? 27.896 20.186 -13.045 1.00 6.73 47 MET B CA 1
ATOM 4841 C C . MET B 1 47 ? 27.709 18.682 -13.470 1.00 11.55 47 MET B C 1
ATOM 4842 O O . MET B 1 47 ? 26.663 18.261 -13.980 1.00 14.74 47 MET B O 1
ATOM 4856 N N . HIS B 1 48 ? 28.752 17.897 -13.311 1.00 14.42 48 HIS B N 1
ATOM 4857 C CA . HIS B 1 48 ? 28.722 16.501 -13.700 1.00 15.94 48 HIS B CA 1
ATOM 4858 C C . HIS B 1 48 ? 27.839 15.741 -12.720 1.00 16.48 48 HIS B C 1
ATOM 4859 O O . HIS B 1 48 ? 27.080 14.853 -13.117 1.00 15.86 48 HIS B O 1
ATOM 4874 N N . LEU B 1 49 ? 27.893 16.116 -11.444 1.00 17.12 49 LEU B N 1
ATOM 4875 C CA . LEU B 1 49 ? 27.013 15.511 -10.459 1.00 13.31 49 LEU B CA 1
ATOM 4876 C C . LEU B 1 49 ? 25.583 15.824 -10.782 1.00 16.72 49 LEU B C 1
ATOM 4877 O O . LEU B 1 49 ? 24.720 14.939 -10.713 1.00 14.85 49 LEU B O 1
ATOM 4893 N N . PHE B 1 50 ? 25.321 17.067 -11.184 1.00 12.56 50 PHE B N 1
ATOM 4894 C CA . PHE B 1 50 ? 23.979 17.401 -11.606 1.00 14.23 50 PHE B CA 1
ATOM 4895 C C . PHE B 1 50 ? 23.535 16.439 -12.721 1.00 15.05 50 PHE B C 1
ATOM 4896 O O . PHE B 1 50 ? 22.435 15.892 -12.688 1.00 14.30 50 PHE B O 1
ATOM 4913 N N . GLY B 1 51 ? 24.408 16.207 -13.690 1.00 15.13 51 GLY B N 1
ATOM 4914 C CA . GLY B 1 51 ? 24.078 15.357 -14.815 1.00 22.31 51 GLY B CA 1
ATOM 4915 C C . GLY B 1 51 ? 23.814 13.930 -14.378 1.00 18.66 51 GLY B C 1
ATOM 4916 O O . GLY B 1 51 ? 22.881 13.295 -14.860 1.00 18.47 51 GLY B O 1
ATOM 4920 N N . LYS B 1 52 ? 24.650 13.438 -13.471 1.00 15.28 52 LYS B N 1
ATOM 4921 C CA . LYS B 1 52 ? 24.529 12.078 -12.948 1.00 19.71 52 LYS B CA 1
ATOM 4922 C C . LYS B 1 52 ? 23.185 11.886 -12.241 1.00 16.88 52 LYS B C 1
ATOM 4923 O O . LYS B 1 52 ? 22.437 10.935 -12.520 1.00 21.10 52 LYS B O 1
ATOM 4942 N N . TYR B 1 53 ? 22.858 12.810 -11.346 1.00 18.12 53 TYR B N 1
ATOM 4943 C CA . TYR B 1 53 ? 21.623 12.699 -10.592 1.00 17.85 53 TYR B CA 1
ATOM 4944 C C . TYR B 1 53 ? 20.422 12.810 -11.512 1.00 17.27 53 TYR B C 1
ATOM 4945 O O . TYR B 1 53 ? 19.517 12.019 -11.409 1.00 17.77 53 TYR B O 1
ATOM 4963 N N . LEU B 1 54 ? 20.422 13.788 -12.412 1.00 16.52 54 LEU B N 1
ATOM 4964 C CA . LEU B 1 54 ? 19.302 13.946 -13.349 1.00 18.85 54 LEU B CA 1
ATOM 4965 C C . LEU B 1 54 ? 19.101 12.680 -14.198 1.00 18.34 54 LEU B C 1
ATOM 4966 O O . LEU B 1 54 ? 17.961 12.245 -14.435 1.00 20.54 54 LEU B O 1
ATOM 4982 N N . LYS B 1 55 ? 20.196 12.096 -14.666 1.00 16.15 55 LYS B N 1
ATOM 4983 C CA . LYS B 1 55 ? 20.100 10.865 -15.462 1.00 18.57 55 LYS B CA 1
ATOM 4984 C C . LYS B 1 55 ? 19.503 9.722 -14.623 1.00 24.17 55 LYS B C 1
ATOM 4985 O O . LYS B 1 55 ? 18.641 8.960 -15.103 1.00 26.17 55 LYS B O 1
ATOM 5004 N N . GLU B 1 56 ? 19.928 9.612 -13.368 1.00 23.61 56 GLU B N 1
ATOM 5005 C CA . GLU B 1 56 ? 19.375 8.579 -12.483 1.00 20.92 56 GLU B CA 1
ATOM 5006 C C . GLU B 1 56 ? 17.869 8.770 -12.292 1.00 31.82 56 GLU B C 1
ATOM 5007 O O . GLU B 1 56 ? 17.042 7.907 -12.633 1.00 29.34 56 GLU B O 1
ATOM 5011 N N . LEU B 1 57 ? 17.526 9.927 -11.743 1.00 26.96 57 LEU B N 1
ATOM 5012 C CA . LEU B 1 57 ? 16.153 10.268 -11.436 1.00 18.52 57 LEU B CA 1
ATOM 5013 C C . LEU B 1 57 ? 15.258 10.119 -12.647 1.00 24.06 57 LEU B C 1
ATOM 5014 O O . LEU B 1 57 ? 14.134 9.642 -12.517 1.00 22.51 57 LEU B O 1
ATOM 5030 N N . SER B 1 58 ? 15.717 10.552 -13.822 1.00 15.82 58 SER B N 1
ATOM 5031 C CA . SER B 1 58 ? 14.849 10.499 -14.998 1.00 18.69 58 SER B CA 1
ATOM 5032 C C . SER B 1 58 ? 14.919 9.116 -15.658 1.00 23.68 58 SER B C 1
ATOM 5033 O O . SER B 1 58 ? 14.422 8.928 -16.767 1.00 24.72 58 SER B O 1
ATOM 5041 N N . ASN B 1 59 ? 15.554 8.166 -14.977 1.00 25.83 59 ASN B N 1
ATOM 5042 C CA . ASN B 1 59 ? 15.793 6.825 -15.517 1.00 31.35 59 ASN B CA 1
ATOM 5043 C C . ASN B 1 59 ? 16.229 6.895 -16.977 1.00 36.20 59 ASN B C 1
ATOM 5044 O O . ASN B 1 59 ? 15.676 6.211 -17.850 1.00 42.09 59 ASN B O 1
ATOM 5055 N N . GLY B 1 60 ? 17.222 7.743 -17.227 1.00 20.39 60 GLY B N 1
ATOM 5056 C CA . GLY B 1 60 ? 17.846 7.849 -18.532 1.00 19.77 60 GLY B CA 1
ATOM 5057 C C . GLY B 1 60 ? 17.145 8.748 -19.516 1.00 19.46 60 GLY B C 1
ATOM 5058 O O . GLY B 1 60 ? 17.626 8.900 -20.635 1.00 22.58 60 GLY B O 1
ATOM 5062 N N . LYS B 1 61 ? 16.046 9.389 -19.119 1.00 17.69 61 LYS B N 1
ATOM 5063 C CA . LYS B 1 61 ? 15.337 10.275 -20.044 1.00 23.38 61 LYS B CA 1
ATOM 5064 C C . LYS B 1 61 ? 16.195 11.461 -20.458 1.00 2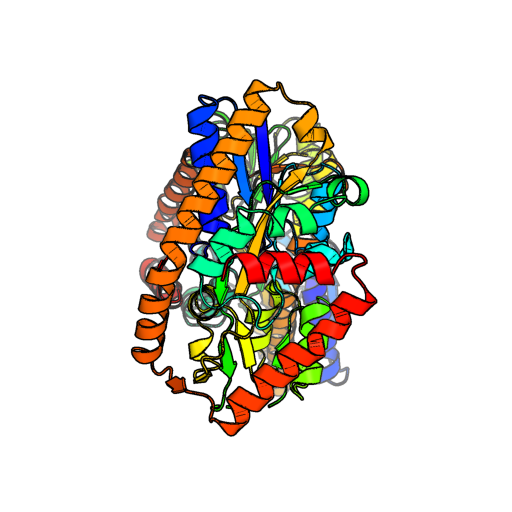4.61 61 LYS B C 1
ATOM 5065 O O . LYS B 1 61 ? 16.210 11.846 -21.616 1.00 31.01 61 LYS B O 1
ATOM 5084 N N . TYR B 1 62 ? 16.878 12.062 -19.490 1.00 26.35 62 TYR B N 1
ATOM 5085 C CA . TYR B 1 62 ? 17.718 13.220 -19.738 1.00 16.56 62 TYR B CA 1
ATOM 5086 C C . TYR B 1 62 ? 19.192 12.888 -19.592 1.00 19.55 62 TYR B C 1
ATOM 5087 O O . TYR B 1 62 ? 19.594 12.090 -18.738 1.00 14.45 62 TYR B O 1
ATOM 5105 N N . GLU B 1 63 ? 19.990 13.462 -20.474 1.00 27.55 63 GLU B N 1
ATOM 5106 C CA . GLU B 1 63 ? 21.429 13.445 -20.303 1.00 26.45 63 GLU B CA 1
ATOM 5107 C C . GLU B 1 63 ? 21.915 14.895 -20.314 1.00 23.87 63 GLU B C 1
ATOM 5108 O O . GLU B 1 63 ? 21.300 15.764 -20.921 1.00 29.27 63 GLU B O 1
ATOM 5120 N N . VAL B 1 64 ? 23.000 15.144 -19.605 1.00 13.42 64 VAL B N 1
ATOM 5121 C CA . V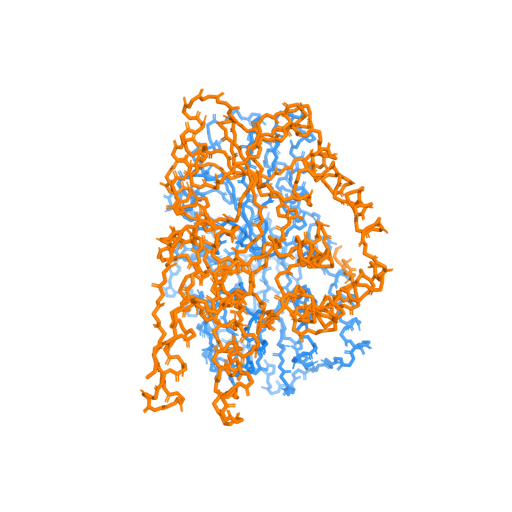AL B 1 64 ? 23.569 16.471 -19.499 1.00 22.96 64 VAL B CA 1
ATOM 5122 C C . VAL B 1 64 ? 24.965 16.398 -20.100 1.00 16.39 64 VAL B C 1
ATOM 5123 O O . VAL B 1 64 ? 25.766 15.540 -19.734 1.00 26.58 64 VAL B O 1
ATOM 5136 N N . GLN B 1 65 ? 25.191 17.256 -21.081 1.00 17.75 65 GLN B N 1
ATOM 5137 C CA . GLN B 1 65 ? 26.432 17.375 -21.818 1.00 18.07 65 GLN B CA 1
ATOM 5138 C C . GLN B 1 65 ? 27.172 18.614 -21.346 1.00 15.85 65 GLN B C 1
ATOM 5139 O O . GLN B 1 65 ? 26.754 19.722 -21.632 1.00 15.98 65 GLN B O 1
ATOM 5153 N N . VAL B 1 66 ? 28.279 18.434 -20.651 1.00 17.55 66 VAL B N 1
ATOM 5154 C CA . VAL B 1 66 ? 28.979 19.562 -20.042 1.00 17.33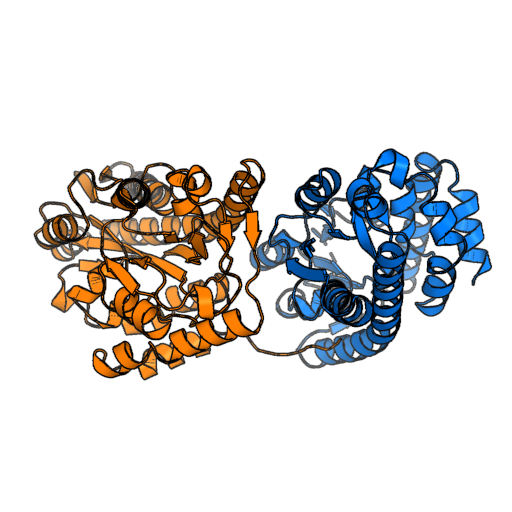 66 VAL B CA 1
ATOM 5155 C C . VAL B 1 66 ? 30.084 20.122 -20.959 1.00 13.25 66 VAL B C 1
ATOM 5156 O O . VAL B 1 66 ? 30.844 19.375 -21.583 1.00 18.35 66 VAL B O 1
ATOM 5169 N N . PHE B 1 67 ? 30.130 21.446 -21.030 1.00 10.97 67 PHE B N 1
ATOM 5170 C CA . PHE B 1 67 ? 31.136 22.214 -21.754 1.00 12.06 67 PHE B CA 1
ATOM 5171 C C . PHE B 1 67 ? 31.860 23.115 -20.759 1.00 19.18 67 PHE B C 1
ATOM 5172 O O . PHE B 1 67 ? 31.590 24.317 -20.642 1.00 11.45 67 PHE B O 1
ATOM 5189 N N . PRO B 1 68 ? 32.794 22.536 -20.030 1.00 8.93 68 PRO B N 1
ATOM 5190 C CA . PRO B 1 68 ? 33.524 23.322 -19.063 1.00 4.81 68 PRO B CA 1
ATOM 5191 C C . PRO B 1 68 ? 34.614 24.216 -19.656 1.00 11.06 68 PRO B C 1
ATOM 5192 O O . PRO B 1 68 ? 34.798 24.271 -20.856 1.00 18.12 68 PRO B O 1
ATOM 5203 N N . ASN B 1 69 ? 35.337 24.898 -18.784 1.00 14.61 69 ASN B N 1
ATOM 5204 C CA . ASN B 1 69 ? 36.568 25.608 -19.126 1.00 11.01 69 ASN B CA 1
ATOM 5205 C C . ASN B 1 69 ? 36.422 26.551 -20.289 1.00 14.62 69 ASN B C 1
ATOM 5206 O O . ASN B 1 69 ? 37.317 26.651 -21.105 1.00 15.84 69 ASN B O 1
ATOM 5217 N N . SER B 1 70 ? 35.299 27.245 -20.353 1.00 13.18 70 SER B N 1
ATOM 5218 C CA . SER B 1 70 ? 35.041 28.145 -21.458 1.00 12.88 70 SER B CA 1
ATOM 5219 C C . SER B 1 70 ? 35.051 27.461 -22.820 1.00 12.22 70 SER B C 1
ATOM 5220 O O . SER B 1 70 ? 35.315 28.129 -23.811 1.00 20.55 70 SER B O 1
ATOM 5228 N N . GLN B 1 71 ? 34.717 26.184 -22.911 1.00 14.41 71 GLN B N 1
ATOM 5229 C CA . GLN B 1 71 ? 34.738 25.545 -24.233 1.00 15.47 71 GLN B CA 1
ATOM 5230 C C . GLN B 1 71 ? 33.766 26.157 -25.252 1.00 21.07 71 GLN B C 1
ATOM 5231 O O . GLN B 1 71 ? 33.973 26.018 -26.451 1.00 19.92 71 GLN B O 1
ATOM 5245 N N . LEU B 1 72 ? 32.715 26.827 -24.782 1.00 22.25 72 LEU B N 1
ATOM 5246 C CA . LEU B 1 72 ? 31.742 27.447 -25.677 1.00 20.78 72 LEU B CA 1
ATOM 5247 C C . LEU B 1 72 ? 31.852 28.966 -25.660 1.00 23.75 72 LEU B C 1
ATOM 5248 O O . LEU B 1 72 ? 30.933 29.666 -26.099 1.00 24.96 72 LEU B O 1
ATOM 5264 N N . GLY B 1 73 ? 32.981 29.472 -25.165 1.00 21.05 73 GLY B N 1
ATOM 5265 C CA . GLY B 1 73 ? 33.176 30.900 -24.998 1.00 18.73 73 GLY B CA 1
ATOM 5266 C C . GLY B 1 73 ? 33.100 31.270 -23.534 1.00 24.99 73 GLY B C 1
ATOM 5267 O O . GLY B 1 73 ? 32.829 30.408 -22.680 1.00 19.47 73 GLY B O 1
ATOM 5271 N N . LYS B 1 74 ? 33.351 32.539 -23.234 1.00 23.97 74 LYS B N 1
ATOM 5272 C CA . LYS B 1 74 ? 33.428 32.948 -21.852 1.00 30.02 74 LYS B CA 1
ATOM 5273 C C . LYS B 1 74 ? 32.033 33.339 -21.400 1.00 20.80 74 LYS B C 1
ATOM 5274 O O . LYS B 1 74 ? 31.079 33.126 -22.118 1.00 18.03 74 LYS B O 1
ATOM 5293 N N . GLU B 1 75 ? 31.923 33.910 -20.211 1.00 19.23 75 GLU B N 1
ATOM 5294 C CA . GLU B 1 75 ? 30.631 34.074 -19.551 1.00 21.77 75 GLU B CA 1
ATOM 5295 C C . GLU B 1 75 ? 29.644 34.881 -20.378 1.00 22.20 75 GLU B C 1
ATOM 5296 O O . GLU B 1 75 ? 28.465 34.557 -20.452 1.00 18.46 75 GLU B O 1
ATOM 5308 N N . ASP B 1 76 ? 30.124 35.980 -20.926 1.00 18.57 76 ASP B N 1
ATOM 5309 C CA . ASP B 1 76 ? 29.271 36.883 -21.671 1.00 27.46 76 ASP B CA 1
ATOM 5310 C C . ASP B 1 76 ? 28.601 36.072 -22.746 1.00 14.79 76 ASP B C 1
ATOM 5311 O O . ASP B 1 76 ? 27.381 36.030 -22.833 1.00 27.32 76 ASP B O 1
ATOM 5320 N N . ALA B 1 77 ? 29.388 35.359 -23.531 1.00 16.12 77 ALA B N 1
ATOM 5321 C CA . ALA B 1 77 ? 28.847 34.558 -24.628 1.00 17.69 77 ALA B CA 1
ATOM 5322 C C . ALA B 1 77 ? 27.917 33.443 -24.180 1.00 23.03 77 ALA B C 1
ATOM 5323 O O . ALA B 1 77 ? 26.858 33.226 -24.772 1.00 17.14 77 ALA B O 1
ATOM 5330 N N . TYR B 1 78 ? 28.313 32.659 -23.180 1.00 17.64 78 TYR B N 1
ATOM 5331 C CA . TYR B 1 78 ? 27.507 31.496 -22.935 1.00 10.83 78 TYR B CA 1
ATOM 5332 C C . TYR B 1 78 ? 26.248 31.815 -22.173 1.00 14.68 78 TYR B C 1
ATOM 5333 O O . TYR B 1 78 ? 25.248 31.097 -22.294 1.00 17.86 78 TYR B O 1
ATOM 5351 N N . ILE B 1 79 ? 26.287 32.905 -21.425 1.00 15.63 79 ILE B N 1
ATOM 5352 C CA . ILE B 1 79 ? 25.114 33.406 -20.742 1.00 15.33 79 ILE B CA 1
ATOM 5353 C C . ILE B 1 79 ? 24.108 33.838 -21.800 1.00 20.93 79 ILE B C 1
ATOM 5354 O O . ILE B 1 79 ? 22.953 33.505 -21.697 1.00 16.83 79 ILE B O 1
ATOM 5370 N N . ALA B 1 80 ? 24.539 34.530 -22.851 1.00 27.86 80 ALA B N 1
ATOM 5371 C CA . ALA B 1 80 ? 23.583 34.872 -23.922 1.00 28.36 80 ALA B CA 1
ATOM 5372 C C . ALA B 1 80 ? 23.053 33.621 -24.619 1.00 27.01 80 ALA B C 1
ATOM 5373 O O . ALA B 1 80 ? 21.868 33.532 -24.914 1.00 21.39 80 ALA B O 1
ATOM 5380 N N . ALA B 1 81 ? 23.921 32.641 -24.878 1.00 20.01 81 ALA B N 1
ATOM 5381 C CA . ALA B 1 81 ? 23.478 31.441 -25.549 1.00 16.92 81 ALA B CA 1
ATOM 5382 C C . ALA B 1 81 ? 22.430 30.724 -24.696 1.00 20.27 81 ALA B C 1
ATOM 5383 O O . ALA B 1 81 ? 21.547 30.093 -25.221 1.00 18.02 81 ALA B O 1
ATOM 5390 N N . THR B 1 82 ? 22.533 30.841 -23.376 1.00 25.66 82 THR B N 1
ATOM 5391 C CA . THR B 1 82 ? 21.597 30.185 -22.480 1.00 11.78 82 THR B CA 1
ATOM 5392 C C . THR B 1 82 ? 20.264 30.917 -22.440 1.00 20.90 82 THR B C 1
ATOM 5393 O O . THR B 1 82 ? 19.197 30.286 -22.428 1.00 21.24 82 THR B O 1
ATOM 5404 N N . ARG B 1 83 ? 20.304 32.240 -22.460 1.00 20.19 83 ARG B N 1
ATOM 5405 C CA . ARG B 1 83 ? 19.049 32.982 -22.426 1.00 21.17 83 ARG B CA 1
ATOM 5406 C C . ARG B 1 83 ? 18.276 32.784 -23.698 1.00 22.79 83 ARG B C 1
ATOM 5407 O O . ARG B 1 83 ? 17.047 32.782 -23.695 1.00 24.50 83 ARG B O 1
ATOM 5428 N N . LYS B 1 84 ? 19.006 32.610 -24.787 1.00 23.19 84 LYS B N 1
ATOM 5429 C CA . LYS B 1 84 ? 18.390 32.529 -26.085 1.00 20.13 84 LYS B CA 1
ATOM 5430 C C . LYS B 1 84 ? 17.868 31.122 -26.241 1.00 22.90 84 LYS B C 1
ATOM 5431 O O . LYS B 1 84 ? 16.987 30.850 -27.075 1.00 21.47 84 LYS B O 1
ATOM 5450 N N . GLY B 1 85 ? 18.377 30.218 -25.398 1.00 20.33 85 GLY B N 1
ATOM 5451 C CA . GLY B 1 85 ? 17.941 28.839 -25.445 1.00 18.49 85 GLY B CA 1
ATOM 5452 C C . GLY B 1 85 ? 18.710 27.991 -26.444 1.00 17.63 85 GLY B C 1
ATOM 5453 O O . GLY B 1 85 ? 18.303 26.876 -26.742 1.00 21.72 85 GLY B O 1
ATOM 5457 N N . ILE B 1 86 ? 19.823 28.527 -26.960 1.00 25.42 86 ILE B N 1
ATOM 5458 C CA . ILE B 1 86 ? 20.704 27.761 -27.840 1.00 22.07 86 ILE B CA 1
ATOM 5459 C C . ILE B 1 86 ? 21.331 26.625 -27.044 1.00 17.37 86 ILE B C 1
ATOM 5460 O O . ILE B 1 86 ? 21.423 25.503 -27.511 1.00 19.22 86 ILE B O 1
ATOM 5476 N N . ILE B 1 87 ? 21.741 26.934 -25.823 1.00 18.89 87 ILE B N 1
ATOM 5477 C CA . ILE B 1 87 ? 21.967 25.895 -24.843 1.00 18.17 87 ILE B CA 1
ATOM 5478 C C . ILE B 1 87 ? 20.978 26.131 -23.692 1.00 15.09 87 ILE B C 1
ATOM 5479 O O . ILE B 1 87 ? 20.382 27.201 -23.601 1.00 19.69 87 ILE B O 1
ATOM 5495 N N . GLN B 1 88 ? 20.833 25.135 -22.822 1.00 14.01 88 GLN B N 1
ATOM 5496 C CA . GLN B 1 88 ? 19.717 25.102 -21.902 1.00 20.58 88 GLN B CA 1
ATOM 5497 C C . GLN B 1 88 ? 20.154 25.511 -20.514 1.00 22.42 88 GLN B C 1
ATOM 5498 O O . GLN B 1 88 ? 19.335 25.999 -19.742 1.00 17.41 88 GLN B O 1
ATOM 5512 N N . MET B 1 89 ? 21.428 25.282 -20.173 1.00 17.64 89 MET B N 1
ATOM 5513 C CA . MET B 1 89 ? 21.894 25.616 -18.832 1.00 17.40 89 MET B CA 1
ATOM 5514 C C . MET B 1 89 ? 23.286 26.195 -18.842 1.00 13.88 89 MET B C 1
ATOM 5515 O O . MET B 1 89 ? 24.040 26.014 -19.810 1.00 21.81 89 MET B O 1
ATOM 5529 N N . CYS B 1 90 ? 23.647 26.897 -17.772 1.00 15.86 90 CYS B N 1
ATOM 5530 C CA . CYS B 1 90 ? 25.031 27.303 -17.612 1.00 14.84 90 CYS B CA 1
ATOM 5531 C C . CYS B 1 90 ? 25.366 27.444 -16.135 1.00 15.89 90 CYS B C 1
ATOM 5532 O O . CYS B 1 90 ? 24.473 27.505 -15.285 1.00 14.71 90 CYS B O 1
ATOM 5540 N N . ALA B 1 91 ? 26.656 27.454 -15.843 1.00 13.45 91 ALA B N 1
ATOM 5541 C CA . ALA B 1 91 ? 27.138 27.653 -14.482 1.00 11.38 91 ALA B CA 1
ATOM 5542 C C . ALA B 1 91 ? 27.975 28.925 -14.416 1.00 11.52 91 ALA B C 1
ATOM 5543 O O . ALA B 1 91 ? 28.963 29.071 -15.160 1.00 11.43 91 ALA B O 1
ATOM 5550 N N . THR B 1 92 ? 27.572 29.851 -13.548 1.00 8.56 92 THR B N 1
ATOM 5551 C CA . THR B 1 92 ? 28.296 31.093 -13.391 1.00 10.21 92 THR B CA 1
ATOM 5552 C C . THR B 1 92 ? 27.888 31.785 -12.071 1.00 9.10 92 THR B C 1
ATOM 5553 O O . THR B 1 92 ? 27.114 31.254 -11.283 1.00 15.52 92 THR B O 1
ATOM 5564 N N . GLY B 1 93 ? 28.475 32.940 -11.812 1.00 9.37 93 GLY B N 1
ATOM 5565 C CA . GLY B 1 93 ? 28.322 33.622 -10.541 1.00 14.77 93 GLY B CA 1
ATOM 5566 C C . GLY B 1 93 ? 27.836 35.042 -10.740 1.00 12.47 93 GLY B C 1
ATOM 5567 O O . GLY B 1 93 ? 26.854 35.268 -11.459 1.00 12.03 93 GLY B O 1
ATOM 5571 N N . THR B 1 94 ? 28.519 36.001 -10.125 1.00 13.54 94 THR B N 1
ATOM 5572 C CA . THR B 1 94 ? 27.976 37.370 -10.081 1.00 18.79 94 THR B CA 1
ATOM 5573 C C . THR B 1 94 ? 28.118 38.139 -11.418 1.00 24.02 94 THR B C 1
ATOM 5574 O O . THR B 1 94 ? 27.706 39.293 -11.529 1.00 20.71 94 THR B O 1
ATOM 5585 N N . GLN B 1 95 ? 28.703 37.489 -12.419 1.00 20.56 95 GLN B N 1
ATOM 5586 C CA . GLN B 1 95 ? 28.570 37.919 -13.811 1.00 17.64 95 GLN B CA 1
ATOM 5587 C C . GLN B 1 95 ? 27.124 38.314 -14.132 1.00 21.61 95 GLN B C 1
ATOM 5588 O O . GLN B 1 95 ? 26.901 39.246 -14.896 1.00 16.20 95 GLN B O 1
ATOM 5602 N N . THR B 1 96 ? 26.153 37.589 -13.568 1.00 14.64 96 THR B N 1
ATOM 5603 C CA . THR B 1 96 ? 24.735 37.855 -13.823 1.00 13.25 96 THR B CA 1
ATOM 5604 C C . THR B 1 96 ? 24.255 39.138 -13.165 1.00 13.00 96 THR B C 1
ATOM 5605 O O . THR B 1 96 ? 23.094 39.536 -13.348 1.00 17.99 96 THR B O 1
ATOM 5616 N N . SER B 1 97 ? 25.108 39.783 -12.380 1.00 9.95 97 SER B N 1
ATOM 5617 C CA . SER B 1 97 ? 24.743 41.098 -11.849 1.00 15.66 97 SER B CA 1
ATOM 5618 C C . SER B 1 97 ? 24.400 42.045 -13.024 1.00 19.11 97 SER B C 1
ATOM 5619 O O . SER B 1 97 ? 23.701 43.053 -12.850 1.00 23.07 97 SER B O 1
ATOM 5627 N N . ALA B 1 98 ? 24.884 41.689 -14.213 1.00 19.09 98 ALA B N 1
ATOM 5628 C CA . ALA B 1 98 ? 24.721 42.504 -15.413 1.00 26.32 98 ALA B CA 1
ATOM 5629 C C . ALA B 1 98 ? 23.277 42.558 -15.851 1.00 22.80 98 ALA B C 1
ATOM 5630 O O . ALA B 1 98 ? 22.855 43.507 -16.507 1.00 24.82 98 ALA B O 1
ATOM 5637 N N . LEU B 1 99 ? 22.506 41.543 -15.480 1.00 17.19 99 LEU B N 1
ATOM 5638 C CA . LEU B 1 99 ? 21.103 41.488 -15.842 1.00 23.79 99 LEU B CA 1
ATOM 5639 C C . LEU B 1 99 ? 20.208 41.892 -14.693 1.00 27.75 99 LEU B C 1
ATOM 5640 O O . LEU B 1 99 ? 19.029 42.184 -14.916 1.00 20.46 99 LEU B O 1
ATOM 5656 N N . HIS B 1 100 ? 20.764 41.866 -13.481 1.00 23.77 100 HIS B N 1
ATOM 5657 C CA . HIS B 1 100 ? 20.014 42.057 -12.242 1.00 22.26 100 HIS B CA 1
ATOM 5658 C C . HIS B 1 100 ? 20.995 42.384 -11.116 1.00 21.99 100 HIS B C 1
ATOM 5659 O O . HIS B 1 100 ? 21.620 41.482 -10.539 1.00 19.87 100 HIS B O 1
ATOM 5674 N N . PRO B 1 101 ? 21.139 43.673 -10.781 1.00 20.00 101 PRO B N 1
ATOM 5675 C CA . PRO B 1 101 ? 22.247 44.065 -9.903 1.00 22.93 101 PRO B CA 1
ATOM 5676 C C . PRO B 1 101 ? 22.227 43.408 -8.501 1.00 19.75 101 PRO B C 1
ATOM 5677 O O . PRO B 1 101 ? 23.277 43.342 -7.883 1.00 26.06 101 PRO B O 1
ATOM 5688 N N . ALA B 1 102 ? 21.082 42.947 -8.005 1.00 24.37 102 ALA B N 1
ATOM 5689 C CA . ALA B 1 102 ? 21.056 42.263 -6.706 1.00 14.66 102 ALA B CA 1
ATOM 5690 C C . ALA B 1 102 ? 21.939 40.994 -6.675 1.00 17.53 102 ALA B C 1
ATOM 5691 O O . ALA B 1 102 ? 22.446 40.616 -5.628 1.00 20.50 102 ALA B O 1
ATOM 5698 N N . MET B 1 103 ? 22.156 40.382 -7.830 1.00 16.69 103 MET B N 1
ATOM 5699 C CA . MET B 1 103 ? 22.978 39.176 -7.897 1.00 17.72 103 MET B CA 1
ATOM 5700 C C . MET B 1 103 ? 24.394 39.457 -7.372 1.00 15.42 103 MET B C 1
ATOM 5701 O O . MET B 1 103 ? 25.051 38.584 -6.835 1.00 17.14 103 MET B O 1
ATOM 5715 N N . ALA B 1 104 ? 24.867 40.684 -7.528 1.00 14.02 104 ALA B N 1
ATOM 5716 C CA . ALA B 1 104 ? 26.236 40.972 -7.140 1.00 16.48 104 ALA B CA 1
ATOM 5717 C C . ALA B 1 104 ? 26.386 40.712 -5.639 1.00 21.52 104 ALA B C 1
ATOM 5718 O O . ALA B 1 104 ? 27.474 40.362 -5.150 1.00 13.80 104 ALA B O 1
ATOM 5725 N N . MET B 1 105 ? 25.283 40.834 -4.907 1.00 19.01 105 MET B N 1
ATOM 5726 C CA . MET B 1 105 ? 25.316 40.655 -3.442 1.00 18.80 105 MET B CA 1
ATOM 5727 C C . MET B 1 105 ? 25.510 39.195 -2.972 1.00 17.33 105 MET B C 1
ATOM 5728 O O . MET B 1 105 ? 25.785 38.958 -1.801 1.00 15.60 105 MET B O 1
ATOM 5742 N N . LEU B 1 106 ? 25.389 38.237 -3.879 1.00 20.39 106 LEU B N 1
ATOM 5743 C CA . LEU B 1 106 ? 25.833 36.868 -3.591 1.00 19.10 106 LEU B CA 1
ATOM 5744 C C . LEU B 1 106 ? 27.279 36.856 -3.058 1.00 18.26 106 LEU B C 1
ATOM 5745 O O . LEU B 1 106 ? 27.668 35.989 -2.240 1.00 14.25 106 LEU B O 1
ATOM 5761 N N . GLU B 1 107 ? 28.072 37.824 -3.509 1.00 10.84 107 GLU B N 1
ATOM 5762 C CA . GLU B 1 107 ? 29.468 37.917 -3.099 1.00 17.22 107 GLU B CA 1
ATOM 5763 C C . GLU B 1 107 ? 29.778 39.235 -2.395 1.00 14.31 107 GLU B C 1
ATOM 5764 O O . GLU B 1 107 ? 30.834 39.835 -2.601 1.00 16.70 107 GLU B O 1
ATOM 5776 N N . THR B 1 108 ? 28.839 39.709 -1.586 1.00 15.68 108 THR B N 1
ATOM 5777 C CA . THR B 1 108 ? 29.102 40.882 -0.743 1.00 15.91 108 THR B CA 1
ATOM 5778 C C . THR B 1 108 ? 30.418 40.716 0.022 1.00 11.41 108 THR B C 1
ATOM 5779 O O . THR B 1 108 ? 30.591 39.768 0.762 1.00 16.29 108 THR B O 1
ATOM 5790 N N . PRO B 1 109 ? 31.359 41.642 -0.154 1.00 16.93 109 PRO B N 1
ATOM 5791 C CA . PRO B 1 109 ? 32.612 41.461 0.592 1.00 18.85 109 PRO B CA 1
ATOM 5792 C C . PRO B 1 109 ? 32.413 41.497 2.124 1.00 20.46 109 PRO B C 1
ATOM 5793 O O . PRO B 1 109 ? 31.625 42.293 2.620 1.00 23.57 109 PRO B O 1
ATOM 5804 N N . MET B 1 110 ? 33.102 40.617 2.851 1.00 16.80 110 MET B N 1
ATOM 5805 C CA . MET B 1 110 ? 33.021 40.521 4.335 1.00 18.09 110 MET B CA 1
ATOM 5806 C C . MET B 1 110 ? 31.643 40.191 4.938 1.00 21.82 110 MET B C 1
ATOM 5807 O O . MET B 1 110 ? 31.420 40.449 6.124 1.00 32.69 110 MET B O 1
ATOM 5821 N N . LEU B 1 111 ? 30.713 39.657 4.168 1.00 19.12 111 LEU B N 1
ATOM 5822 C CA . LEU B 1 111 ? 29.361 39.447 4.690 1.00 29.46 111 LEU B CA 1
ATOM 5823 C C . LEU B 1 111 ? 29.211 38.168 5.536 1.00 29.24 111 LEU B C 1
ATOM 5824 O O . LEU B 1 111 ? 28.390 38.129 6.457 1.00 30.96 111 LEU B O 1
ATOM 5840 N N . PHE B 1 112 ? 30.021 37.151 5.251 1.00 21.41 112 PHE B N 1
ATOM 5841 C CA . PHE B 1 112 ? 29.900 35.837 5.899 1.00 21.17 112 PHE B CA 1
ATOM 5842 C C . PHE B 1 112 ? 31.105 35.422 6.746 1.00 24.19 112 PHE B C 1
ATOM 5843 O O . PHE B 1 112 ? 32.247 35.530 6.311 1.00 26.46 112 PHE B O 1
ATOM 5860 N N . ASP B 1 113 ? 30.846 34.886 7.936 1.00 24.07 113 ASP B N 1
ATOM 5861 C CA . ASP B 1 113 ? 31.905 34.520 8.863 1.00 26.86 113 ASP B CA 1
ATOM 5862 C C . ASP B 1 113 ? 32.547 33.226 8.442 1.00 25.72 113 ASP B C 1
ATOM 5863 O O . ASP B 1 113 ? 33.706 32.980 8.737 1.00 22.68 113 ASP B O 1
ATOM 5872 N N . ASN B 1 114 ? 31.778 32.374 7.776 1.00 22.14 114 ASN B N 1
ATOM 5873 C CA . ASN B 1 114 ? 32.311 31.116 7.300 1.00 20.43 114 ASN B CA 1
ATOM 5874 C C . ASN B 1 114 ? 31.362 30.451 6.310 1.00 7.67 114 ASN B C 1
ATOM 5875 O O . ASN B 1 114 ? 30.329 31.015 5.981 1.00 15.19 114 ASN B O 1
ATOM 5886 N N . LEU B 1 115 ? 31.717 29.266 5.845 1.00 10.54 115 LEU B N 1
ATOM 5887 C CA . LEU B 1 115 ? 30.925 28.567 4.848 1.00 18.21 115 LEU B CA 1
ATOM 5888 C C . LEU B 1 115 ? 29.575 28.218 5.380 1.00 16.69 115 LEU B C 1
ATOM 5889 O O . LEU B 1 115 ? 28.620 28.313 4.653 1.00 12.57 115 LEU B O 1
ATOM 5905 N N . ASP B 1 116 ? 29.468 27.819 6.649 1.00 19.91 116 ASP B N 1
ATOM 5906 C CA . ASP B 1 116 ? 28.151 27.451 7.166 1.00 21.42 116 ASP B CA 1
ATOM 5907 C C . ASP B 1 116 ? 27.236 28.665 7.225 1.00 18.99 116 ASP B C 1
ATOM 5908 O O . ASP B 1 116 ? 26.064 28.561 6.920 1.00 20.91 116 ASP B O 1
ATOM 5917 N N . HIS B 1 117 ? 27.773 29.826 7.584 1.00 15.57 117 HIS B N 1
ATOM 5918 C CA . HIS B 1 117 ? 26.939 31.017 7.623 1.00 14.99 117 HIS B CA 1
ATOM 5919 C C . HIS B 1 117 ? 26.398 31.283 6.211 1.00 15.25 117 HIS B C 1
ATOM 5920 O O . HIS B 1 117 ? 25.184 31.437 5.986 1.00 16.50 117 HIS B O 1
ATOM 5935 N N . ALA B 1 118 ? 27.302 31.315 5.243 1.00 17.17 118 ALA B N 1
ATOM 5936 C CA . ALA B 1 118 ? 26.882 31.547 3.876 1.00 17.34 118 ALA B CA 1
ATOM 5937 C C . ALA B 1 118 ? 25.847 30.518 3.415 1.00 11.26 118 ALA B C 1
ATOM 5938 O O . ALA B 1 118 ? 24.895 30.855 2.728 1.00 15.07 118 ALA B O 1
ATOM 5945 N N . ARG B 1 119 ? 26.054 29.248 3.746 1.00 12.38 119 ARG B N 1
ATOM 5946 C CA . ARG B 1 119 ? 25.157 28.218 3.271 1.00 13.92 119 ARG B CA 1
ATOM 5947 C C . ARG B 1 119 ? 23.736 28.422 3.818 1.00 20.81 119 ARG B C 1
ATOM 5948 O O . ARG B 1 119 ? 22.747 28.290 3.090 1.00 17.11 119 ARG B O 1
ATOM 5969 N N . ARG B 1 120 ? 23.651 28.768 5.099 1.00 18.77 120 ARG B N 1
ATOM 5970 C CA . ARG B 1 120 ? 22.381 29.091 5.719 1.00 16.57 120 ARG B CA 1
ATOM 5971 C C . ARG B 1 120 ? 21.709 30.204 4.955 1.00 16.86 120 ARG B C 1
ATOM 5972 O O . ARG B 1 120 ? 20.552 30.091 4.603 1.00 20.22 120 ARG B O 1
ATOM 5993 N N . ALA B 1 121 ? 22.424 31.289 4.697 1.00 21.78 121 ALA B N 1
ATOM 5994 C CA . ALA B 1 121 ? 21.825 32.398 3.979 1.00 17.16 121 ALA B CA 1
ATOM 5995 C C . ALA B 1 121 ? 21.456 32.002 2.548 1.00 21.40 121 ALA B C 1
ATOM 5996 O O . ALA B 1 121 ? 20.417 32.408 2.043 1.00 21.57 121 ALA B O 1
ATOM 6003 N N . MET B 1 122 ? 22.321 31.223 1.899 1.00 22.88 122 MET B N 1
ATOM 6004 C CA . MET B 1 122 ? 22.144 30.889 0.486 1.00 20.07 122 MET B CA 1
ATOM 6005 C C . MET B 1 122 ? 21.098 29.837 0.292 1.00 17.35 122 MET B C 1
ATOM 6006 O O . MET B 1 122 ? 20.589 29.673 -0.812 1.00 26.08 122 MET B O 1
ATOM 6020 N N . GLU B 1 123 ? 20.769 29.105 1.350 1.00 19.33 123 GLU B N 1
ATOM 6021 C CA . GLU B 1 123 ? 19.666 28.152 1.257 1.00 19.10 123 GLU B CA 1
ATOM 6022 C C . GLU B 1 123 ? 18.424 28.789 1.909 1.00 23.92 123 GLU B C 1
ATOM 6023 O O . GLU B 1 123 ? 17.392 28.155 2.088 1.00 26.67 123 GLU B O 1
ATOM 6035 N N . GLY B 1 124 ? 18.532 30.064 2.246 1.00 22.64 124 GLY B N 1
ATOM 6036 C CA . GLY B 1 124 ? 17.498 30.714 3.015 1.00 18.43 124 GLY B CA 1
ATOM 6037 C C . GLY B 1 124 ? 16.990 31.982 2.393 1.00 28.17 124 GLY B C 1
ATOM 6038 O O . GLY B 1 124 ? 16.909 32.099 1.168 1.00 29.21 124 GLY B O 1
ATOM 6042 N N . LYS B 1 125 ? 16.645 32.932 3.259 1.00 30.14 125 LYS B N 1
ATOM 6043 C CA . LYS B 1 125 ? 15.910 34.123 2.876 1.00 28.51 125 LYS B CA 1
ATOM 6044 C C . LYS B 1 125 ? 16.736 35.036 1.998 1.00 21.96 125 LYS B C 1
ATOM 6045 O O . LYS B 1 125 ? 16.194 35.759 1.149 1.00 24.49 125 LYS B O 1
ATOM 6064 N N . THR B 1 126 ? 18.050 35.030 2.223 1.00 21.52 126 THR B N 1
ATOM 6065 C CA . THR B 1 126 ? 18.946 35.974 1.547 1.00 18.02 126 THR B CA 1
ATOM 6066 C C . THR B 1 126 ? 18.946 35.699 0.050 1.00 17.02 126 THR B C 1
ATOM 6067 O O . THR B 1 126 ? 18.894 36.609 -0.784 1.00 23.20 126 THR B O 1
ATOM 6078 N N . PHE B 1 127 ? 18.996 34.422 -0.282 1.00 17.22 127 PHE B N 1
ATOM 6079 C CA . PHE B 1 127 ? 19.009 34.000 -1.652 1.00 17.11 127 PHE B CA 1
ATOM 6080 C C . PHE B 1 127 ? 17.685 34.348 -2.287 1.00 17.46 127 PHE B C 1
ATOM 6081 O O . PHE B 1 127 ? 17.643 34.759 -3.439 1.00 20.16 127 PHE B O 1
ATOM 6098 N N . ASP B 1 128 ? 16.600 34.186 -1.544 1.00 29.95 128 ASP B N 1
ATOM 6099 C CA . ASP B 1 128 ? 15.275 34.493 -2.090 1.00 30.12 128 ASP B CA 1
ATOM 6100 C C . ASP B 1 128 ? 15.168 35.990 -2.401 1.00 28.22 128 ASP B C 1
ATOM 6101 O O . ASP B 1 128 ? 14.753 36.377 -3.496 1.00 25.60 128 ASP B O 1
ATOM 6110 N N . LEU B 1 129 ? 15.582 36.830 -1.458 1.00 27.37 129 LEU B N 1
ATOM 6111 C CA . LEU B 1 129 ? 15.485 38.275 -1.647 1.00 26.17 129 LEU B CA 1
ATOM 6112 C C . LEU B 1 129 ? 16.248 38.658 -2.886 1.00 26.19 129 LEU B C 1
ATOM 6113 O O . LEU B 1 129 ? 15.846 39.562 -3.619 1.00 22.39 129 LEU B O 1
ATOM 6129 N N . ILE B 1 130 ? 17.364 37.965 -3.103 1.00 28.32 130 ILE B N 1
ATOM 6130 C CA . ILE B 1 130 ? 18.270 38.271 -4.201 1.00 22.48 130 ILE B CA 1
ATOM 6131 C C . ILE B 1 130 ? 17.676 37.894 -5.540 1.00 21.79 130 ILE B C 1
ATOM 6132 O O . ILE B 1 130 ? 17.823 38.648 -6.499 1.00 17.97 130 ILE B O 1
ATOM 6148 N N . ASN B 1 131 ? 17.045 36.724 -5.628 1.00 21.66 131 ASN B N 1
ATOM 6149 C CA . ASN B 1 131 ? 16.499 36.248 -6.909 1.00 26.10 131 ASN B CA 1
ATOM 6150 C C . ASN B 1 131 ? 15.139 36.828 -7.283 1.00 26.83 131 ASN B C 1
ATOM 6151 O O . ASN B 1 131 ? 14.685 36.689 -8.431 1.00 24.70 131 ASN B O 1
ATOM 6162 N N . GLU B 1 132 ? 14.485 37.448 -6.314 1.00 24.87 132 GLU B N 1
ATOM 6163 C CA . GLU B 1 132 ? 13.226 38.123 -6.578 1.00 27.35 132 GLU B CA 1
ATOM 6164 C C . GLU B 1 132 ? 13.370 39.062 -7.765 1.00 22.85 132 GLU B C 1
ATOM 6165 O O . GLU B 1 132 ? 14.148 40.021 -7.742 1.00 26.21 132 GLU B O 1
ATOM 6177 N N . GLY B 1 133 ? 12.645 38.754 -8.829 1.00 25.65 133 GLY B N 1
ATOM 6178 C CA . GLY B 1 133 ? 12.644 39.593 -10.019 1.00 28.48 133 GLY B CA 1
ATOM 6179 C C . GLY B 1 133 ? 13.619 39.172 -11.096 1.00 23.02 133 GLY B C 1
ATOM 6180 O O . GLY B 1 133 ? 13.531 39.618 -12.236 1.00 23.15 133 GLY B O 1
ATOM 6184 N N . PHE B 1 134 ? 14.550 38.289 -10.742 1.00 21.27 134 PHE B N 1
ATOM 6185 C CA . PHE B 1 134 ? 15.643 37.931 -11.647 1.00 18.69 134 PHE B CA 1
ATOM 6186 C C . PHE B 1 134 ? 15.138 37.253 -12.913 1.00 14.10 134 PHE B C 1
ATOM 6187 O O . PHE B 1 134 ? 15.465 37.662 -14.010 1.00 17.25 134 PHE B O 1
ATOM 6204 N N . THR B 1 135 ? 14.319 36.228 -12.766 1.00 21.65 135 THR B N 1
ATOM 6205 C CA . THR B 1 135 ? 13.864 35.481 -13.936 1.00 17.72 135 THR B CA 1
ATOM 6206 C C . THR B 1 135 ? 13.055 36.347 -14.920 1.00 23.31 135 THR B C 1
ATOM 6207 O O . THR B 1 135 ? 13.132 36.167 -16.154 1.00 16.91 135 THR B O 1
ATOM 6218 N N . GLU B 1 136 ? 12.284 37.295 -14.396 1.00 19.81 136 GLU B N 1
ATOM 6219 C CA . GLU B 1 136 ? 11.509 38.121 -15.290 1.00 22.68 136 GLU B CA 1
ATOM 6220 C C . GLU B 1 136 ? 12.460 38.919 -16.181 1.00 28.80 136 GLU B C 1
ATOM 6221 O O . GLU B 1 136 ? 12.185 39.111 -17.362 1.00 28.13 136 GLU B O 1
ATOM 6233 N N . LYS B 1 137 ? 13.600 39.351 -15.633 1.00 26.93 137 LYS B N 1
ATOM 6234 C CA . LYS B 1 137 ? 14.566 40.138 -16.414 1.00 20.20 137 LYS B CA 1
ATOM 6235 C C . LYS B 1 137 ? 15.446 39.305 -17.334 1.00 22.36 137 LYS B C 1
ATOM 6236 O O . LYS B 1 137 ? 15.728 39.690 -18.466 1.00 22.42 137 LYS B O 1
ATOM 6255 N N . SER B 1 138 ? 15.883 38.156 -16.837 1.00 19.19 138 SER B N 1
ATOM 6256 C CA . SER B 1 138 ? 16.919 37.392 -17.506 1.00 21.52 138 SER B CA 1
ATOM 6257 C C . SER B 1 138 ? 16.407 36.306 -18.421 1.00 18.20 138 SER B C 1
ATOM 6258 O O . SER B 1 138 ? 17.089 35.927 -19.372 1.00 23.80 138 SER B O 1
ATOM 6266 N N . GLY B 1 139 ? 15.241 35.766 -18.099 1.00 22.55 139 GLY B N 1
ATOM 6267 C CA . GLY B 1 139 ? 14.773 34.546 -18.728 1.00 17.00 139 GLY B CA 1
ATOM 6268 C C . GLY B 1 139 ? 15.523 33.332 -18.220 1.00 17.47 139 GLY B C 1
ATOM 6269 O O . GLY B 1 139 ? 15.380 32.250 -18.766 1.00 20.48 139 GLY B O 1
ATOM 6273 N N . LEU B 1 140 ? 16.369 33.524 -17.204 1.00 23.48 140 LEU B N 1
ATOM 6274 C CA . LEU B 1 140 ? 17.060 32.406 -16.552 1.00 23.52 140 LEU B CA 1
ATOM 6275 C C . LEU B 1 140 ? 16.444 32.094 -15.181 1.00 16.30 140 LEU B C 1
ATOM 6276 O O . LEU B 1 140 ? 15.953 32.977 -14.486 1.00 20.67 140 LEU B O 1
ATOM 6292 N N . ARG B 1 141 ? 16.470 30.823 -14.804 1.00 14.82 141 ARG B N 1
ATOM 6293 C CA . ARG B 1 141 ? 16.003 30.410 -13.492 1.00 18.15 141 ARG B CA 1
ATOM 6294 C C . ARG B 1 141 ? 17.209 29.955 -12.685 1.00 14.23 141 ARG B C 1
ATOM 6295 O O . ARG B 1 141 ? 17.913 29.069 -13.105 1.00 14.56 141 ARG B O 1
ATOM 6316 N N . THR B 1 142 ? 17.436 30.566 -11.538 1.00 14.44 142 THR B N 1
ATOM 6317 C CA . THR B 1 142 ? 18.546 30.171 -10.692 1.00 19.09 142 THR B CA 1
ATOM 6318 C C . THR B 1 142 ? 18.125 28.978 -9.858 1.00 21.06 142 THR B C 1
ATOM 6319 O O . THR B 1 142 ? 17.277 29.120 -8.981 1.00 11.38 142 THR B O 1
ATOM 6330 N N . LEU B 1 143 ? 18.747 27.828 -10.116 1.00 16.30 143 LEU B N 1
ATOM 6331 C CA . LEU B 1 143 ? 18.390 26.555 -9.493 1.00 12.37 143 LEU B CA 1
ATOM 6332 C C . LEU B 1 143 ? 19.072 26.171 -8.204 1.00 11.91 143 LEU B C 1
ATOM 6333 O O . LEU B 1 143 ? 18.555 25.320 -7.491 1.00 12.62 143 LEU B O 1
ATOM 6349 N N . ASN B 1 144 ? 20.232 26.752 -7.922 1.00 10.78 144 ASN B N 1
ATOM 6350 C CA . ASN B 1 144 ? 20.897 26.513 -6.664 1.00 8.81 144 ASN B CA 1
ATOM 6351 C C . ASN B 1 144 ? 21.955 27.587 -6.375 1.00 13.07 144 ASN B C 1
ATOM 6352 O O . ASN B 1 144 ? 22.073 28.601 -7.113 1.00 10.54 144 ASN B O 1
ATOM 6363 N N . ALA B 1 145 ? 22.687 27.391 -5.282 1.00 12.02 145 ALA B N 1
ATOM 6364 C CA . ALA B 1 145 ? 23.818 28.248 -4.925 1.00 13.48 145 ALA B CA 1
ATOM 6365 C C . ALA B 1 145 ? 24.905 27.426 -4.235 1.00 12.05 145 ALA B C 1
ATOM 6366 O O . ALA B 1 145 ? 24.636 26.668 -3.308 1.00 11.38 145 ALA B O 1
ATOM 6373 N N . PHE B 1 146 ? 26.142 27.551 -4.705 1.00 11.07 146 PHE B N 1
ATOM 6374 C CA . PHE B 1 146 ? 27.225 26.772 -4.121 1.00 8.46 146 PHE B CA 1
ATOM 6375 C C . PHE B 1 146 ? 28.499 27.600 -4.132 1.00 12.32 146 PHE B C 1
ATOM 6376 O O . PHE B 1 146 ? 28.593 28.587 -4.877 1.00 10.85 146 PHE B O 1
ATOM 6393 N N . PRO B 1 147 ? 29.465 27.222 -3.287 1.00 7.23 147 PRO B N 1
ATOM 6394 C CA . PRO B 1 147 ? 30.688 27.997 -3.195 1.00 8.92 147 PRO B CA 1
ATOM 6395 C C . PRO B 1 147 ? 31.743 27.445 -4.164 1.00 7.10 147 PRO B C 1
ATOM 6396 O O . PRO B 1 147 ? 31.728 26.255 -4.491 1.00 7.33 147 PRO B O 1
ATOM 6407 N N . LEU B 1 148 ? 32.623 28.326 -4.609 1.00 9.95 148 LEU B N 1
ATOM 6408 C CA . LEU B 1 148 ? 33.907 27.929 -5.190 1.00 10.81 148 LEU B CA 1
ATOM 6409 C C . LEU B 1 148 ? 35.011 28.174 -4.171 1.00 10.10 148 LEU B C 1
ATOM 6410 O O . LEU B 1 148 ? 36.123 27.677 -4.341 1.00 11.19 148 LEU B O 1
ATOM 6426 N N . GLY B 1 149 ? 34.707 28.980 -3.145 1.00 13.20 149 GLY B N 1
ATOM 6427 C CA . GLY B 1 149 ? 35.611 29.178 -2.017 1.00 15.67 149 GLY B CA 1
ATOM 6428 C C . GLY B 1 149 ? 35.965 30.624 -1.701 1.00 12.74 149 GLY B C 1
ATOM 6429 O O . GLY B 1 149 ? 35.745 31.517 -2.527 1.00 11.81 149 GLY B O 1
ATOM 6433 N N . PHE B 1 150 ? 36.498 30.857 -0.495 1.00 8.61 150 PHE B N 1
ATOM 6434 C CA . PHE B 1 150 ? 36.930 32.189 -0.089 1.00 10.41 150 PHE B CA 1
ATOM 6435 C C . PHE B 1 150 ? 38.154 32.550 -0.923 1.00 11.47 150 PHE B C 1
ATOM 6436 O O . PHE B 1 150 ? 39.057 31.716 -1.129 1.00 12.02 150 PHE B O 1
ATOM 6453 N N . ARG B 1 151 ? 38.201 33.811 -1.362 1.00 10.84 151 ARG B N 1
ATOM 6454 C CA . ARG B 1 151 ? 39.295 34.313 -2.167 1.00 11.08 151 ARG B CA 1
ATOM 6455 C C . ARG B 1 151 ? 40.513 34.660 -1.307 1.00 14.49 151 ARG B C 1
ATOM 6456 O O . ARG B 1 151 ? 40.409 35.277 -0.250 1.00 12.96 151 ARG B O 1
ATOM 6477 N N . HIS B 1 152 ? 41.682 34.267 -1.774 1.00 13.70 152 HIS B N 1
ATOM 6478 C CA . HIS B 1 152 ? 42.904 34.648 -1.114 1.00 11.10 152 HIS B CA 1
ATOM 6479 C C . HIS B 1 152 ? 43.894 35.273 -2.116 1.00 14.50 152 HIS B C 1
ATOM 6480 O O . HIS B 1 152 ? 43.918 34.892 -3.273 1.00 13.45 152 HIS B O 1
ATOM 6495 N N . PHE B 1 153 ? 44.704 36.213 -1.652 1.00 15.22 153 PHE B N 1
ATOM 6496 C CA . PHE B 1 153 ? 45.706 36.857 -2.494 1.00 20.00 153 PHE B CA 1
ATOM 6497 C C . PHE B 1 153 ? 46.821 35.912 -2.898 1.00 15.40 153 PHE B C 1
ATOM 6498 O O . PHE B 1 153 ? 47.242 35.059 -2.108 1.00 13.91 153 PHE B O 1
ATOM 6515 N N . TYR B 1 154 ? 47.276 36.079 -4.137 1.00 14.41 154 TYR B N 1
ATOM 6516 C CA . TYR B 1 154 ? 48.468 35.393 -4.660 1.00 11.36 154 TYR B CA 1
ATOM 6517 C C . TYR B 1 154 ? 49.287 36.472 -5.363 1.00 17.90 154 TYR B C 1
ATOM 6518 O O . TYR B 1 154 ? 48.735 37.331 -6.055 1.00 17.21 154 TYR B O 1
ATOM 6536 N N . SER B 1 155 ? 50.595 36.452 -5.144 1.00 14.75 155 SER B N 1
ATOM 6537 C CA . SER B 1 155 ? 51.448 37.512 -5.664 1.00 18.28 155 SER B CA 1
ATOM 6538 C C . SER B 1 155 ? 52.899 37.020 -5.763 1.00 22.33 155 SER B C 1
ATOM 6539 O O . SER B 1 155 ? 53.262 35.949 -5.261 1.00 16.81 155 SER B O 1
ATOM 6547 N N . LYS B 1 156 ? 53.722 37.804 -6.441 1.00 23.00 156 LYS B N 1
ATOM 6548 C CA . LYS B 1 156 ? 55.104 37.420 -6.662 1.00 23.86 156 LYS B CA 1
ATOM 6549 C C . LYS B 1 156 ? 55.918 37.538 -5.383 1.00 27.64 156 LYS B C 1
ATOM 6550 O O . LYS B 1 156 ? 56.760 36.675 -5.083 1.00 21.57 156 LYS B O 1
ATOM 6569 N N . LYS B 1 157 ? 55.628 38.595 -4.635 1.00 28.24 157 LYS B N 1
ATOM 6570 C CA . LYS B 1 157 ? 56.304 38.900 -3.375 1.00 32.96 157 LYS B CA 1
ATOM 6571 C C . LYS B 1 157 ? 55.262 39.091 -2.295 1.00 29.95 157 LYS B C 1
ATOM 6572 O O . LYS B 1 157 ? 54.116 39.435 -2.582 1.00 25.10 157 LYS B O 1
ATOM 6591 N N . PRO B 1 158 ? 55.648 38.861 -1.039 1.00 32.74 158 PRO B N 1
ATOM 6592 C CA . PRO B 1 158 ? 54.662 38.930 0.037 1.00 31.09 158 PRO B CA 1
ATOM 6593 C C . PRO B 1 158 ? 54.048 40.308 0.145 1.00 25.44 158 PRO B C 1
ATOM 6594 O O . PRO B 1 158 ? 54.649 41.326 -0.198 1.00 28.71 158 PRO B O 1
ATOM 6605 N N . ILE B 1 159 ? 52.805 40.325 0.593 1.00 28.18 159 ILE B N 1
ATOM 6606 C CA . ILE B 1 159 ? 52.104 41.563 0.843 1.00 28.21 159 ILE B CA 1
ATOM 6607 C C . ILE B 1 159 ? 52.155 41.761 2.347 1.00 34.08 159 ILE B C 1
ATOM 6608 O O . ILE B 1 159 ? 51.346 41.187 3.075 1.00 33.42 159 ILE B O 1
ATOM 6624 N N . LYS B 1 160 ? 53.146 42.524 2.814 1.00 36.13 160 LYS B N 1
ATOM 6625 C CA . LYS B 1 160 ? 53.367 42.650 4.249 1.00 44.13 160 LYS B CA 1
ATOM 6626 C C . LYS B 1 160 ? 52.485 43.774 4.821 1.00 48.05 160 LYS B C 1
ATOM 6627 O O . LYS B 1 160 ? 51.784 43.595 5.827 1.00 43.67 160 LYS B O 1
ATOM 6646 N N . ASP B 1 161 ? 52.489 44.919 4.146 1.00 55.35 161 ASP B N 1
ATOM 6647 C CA . ASP B 1 161 ? 51.866 46.116 4.691 1.00 54.97 161 ASP B CA 1
ATOM 6648 C C . ASP B 1 161 ? 50.810 46.668 3.776 1.00 51.41 161 ASP B C 1
ATOM 6649 O O . ASP B 1 161 ? 50.710 46.284 2.615 1.00 49.95 161 ASP B O 1
ATOM 6658 N N . VAL B 1 162 ? 50.045 47.610 4.307 1.00 46.27 162 VAL B N 1
ATOM 6659 C CA . VAL B 1 162 ? 49.115 48.372 3.491 1.00 42.78 162 VAL B CA 1
ATOM 6660 C C . VAL B 1 162 ? 49.842 49.058 2.336 1.00 42.18 162 VAL B C 1
ATOM 6661 O O . VAL B 1 162 ? 49.359 49.039 1.219 1.00 47.94 162 VAL B O 1
ATOM 6674 N N . LYS B 1 163 ? 50.998 49.655 2.615 1.00 40.13 163 LYS B N 1
ATOM 6675 C CA . LYS B 1 163 ? 51.867 50.233 1.581 1.00 43.92 163 LYS B CA 1
ATOM 6676 C C . LYS B 1 163 ? 51.931 49.396 0.304 1.00 41.90 163 LYS B C 1
ATOM 6677 O O . LYS B 1 163 ? 51.859 49.918 -0.808 1.00 39.63 163 LYS B O 1
ATOM 6696 N N . ASP B 1 164 ? 52.097 48.094 0.496 1.00 38.41 164 ASP B N 1
ATOM 6697 C CA . ASP B 1 164 ? 52.363 47.149 -0.581 1.00 43.57 164 ASP B CA 1
ATOM 6698 C C . ASP B 1 164 ? 51.148 46.865 -1.447 1.00 38.59 164 ASP B C 1
ATOM 6699 O O . ASP B 1 164 ? 51.272 46.594 -2.647 1.00 32.43 164 ASP B O 1
ATOM 6708 N N . LEU B 1 165 ? 49.978 46.911 -0.823 1.00 41.53 165 LEU B N 1
ATOM 6709 C CA . LEU B 1 165 ? 48.743 46.628 -1.524 1.00 39.27 165 LEU B CA 1
ATOM 6710 C C . LEU B 1 165 ? 48.338 47.856 -2.325 1.00 45.37 165 LEU B C 1
ATOM 6711 O O . LEU B 1 165 ? 47.777 47.735 -3.416 1.00 50.76 165 LEU B O 1
ATOM 6727 N N . GLU B 1 166 ? 48.650 49.035 -1.786 1.00 51.18 166 GLU B N 1
ATOM 6728 C CA . GLU B 1 166 ? 48.314 50.304 -2.431 1.00 46.60 166 GLU B CA 1
ATOM 6729 C C . GLU B 1 166 ? 49.054 50.418 -3.754 1.00 47.33 166 GLU B C 1
ATOM 6730 O O . GLU B 1 166 ? 50.260 50.129 -3.840 1.00 48.75 166 GLU B O 1
ATOM 6742 N N . GLY B 1 167 ? 48.325 50.832 -4.784 1.00 35.90 167 GLY B N 1
ATOM 6743 C CA . GLY B 1 167 ? 48.867 50.891 -6.127 1.00 38.68 167 GLY B CA 1
ATOM 6744 C C . GLY B 1 167 ? 49.289 49.549 -6.723 1.00 34.84 167 GLY B C 1
ATOM 6745 O O . GLY B 1 167 ? 49.656 49.501 -7.902 1.00 28.84 167 GLY B O 1
ATOM 6749 N N . MET B 1 168 ? 49.211 48.461 -5.949 1.00 34.50 169 MET B N 1
ATOM 6750 C CA . MET B 1 168 ? 49.667 47.160 -6.442 1.00 37.56 169 MET B CA 1
ATOM 6751 C C . MET B 1 168 ? 48.823 46.722 -7.657 1.00 31.72 169 MET B C 1
ATOM 6752 O O . MET B 1 168 ? 47.593 46.858 -7.653 1.00 30.93 169 MET B O 1
ATOM 6766 N N . ARG B 1 169 ? 49.501 46.223 -8.688 1.00 20.55 170 ARG B N 1
ATOM 6767 C CA . ARG B 1 169 ? 48.860 45.866 -9.961 1.00 34.16 170 ARG B CA 1
ATOM 6768 C C . ARG B 1 169 ? 48.397 44.416 -9.903 1.00 28.47 170 ARG B C 1
ATOM 6769 O O . ARG B 1 169 ? 49.217 43.516 -9.870 1.00 23.50 170 ARG B O 1
ATOM 6790 N N . MET B 1 170 ? 47.093 44.197 -9.945 1.00 21.55 171 MET B N 1
ATOM 6791 C CA . MET B 1 170 ? 46.553 42.901 -9.637 1.00 22.03 171 MET B CA 1
ATOM 6792 C C . MET B 1 170 ? 45.408 42.600 -10.573 1.00 22.08 171 MET B C 1
ATOM 6793 O O . MET B 1 170 ? 44.575 43.465 -10.827 1.00 22.77 171 MET B O 1
ATOM 6807 N N . ARG B 1 171 ? 45.356 41.378 -11.083 1.00 18.82 172 ARG B N 1
ATOM 6808 C CA . ARG B 1 171 ? 44.179 40.955 -11.844 1.00 13.22 172 ARG B CA 1
ATOM 6809 C C . ARG B 1 171 ? 42.951 41.114 -11.006 1.00 14.56 172 ARG B C 1
ATOM 6810 O O . ARG B 1 171 ? 42.948 40.887 -9.776 1.00 16.98 172 ARG B O 1
ATOM 6831 N N . VAL B 1 172 ? 41.908 41.527 -11.696 1.00 10.86 173 VAL B N 1
ATOM 6832 C CA . VAL B 1 172 ? 40.589 41.600 -11.136 1.00 11.74 173 VAL B CA 1
ATOM 6833 C C . VAL B 1 172 ? 39.577 41.089 -12.160 1.00 16.29 173 VAL B C 1
ATOM 6834 O O . VAL B 1 172 ? 39.742 41.283 -13.369 1.00 15.48 173 VAL B O 1
ATOM 6847 N N . PRO B 1 173 ? 38.535 40.386 -11.693 1.00 17.79 174 PRO B N 1
ATOM 6848 C CA . PRO B 1 173 ? 37.491 39.994 -12.655 1.00 19.07 174 PRO B CA 1
ATOM 6849 C C . PRO B 1 173 ? 36.778 41.225 -13.215 1.00 17.28 174 PRO B C 1
ATOM 6850 O O . PRO B 1 173 ? 36.589 42.182 -12.485 1.00 18.41 174 PRO B O 1
ATOM 6861 N N . ASN B 1 174 ? 36.346 41.178 -14.466 1.00 22.32 175 ASN B N 1
ATOM 6862 C CA . ASN B 1 174 ? 35.683 42.312 -15.067 1.00 21.81 175 ASN B CA 1
ATOM 6863 C C . ASN B 1 174 ? 34.235 42.413 -14.622 1.00 20.71 175 ASN B C 1
ATOM 6864 O O . ASN B 1 174 ? 33.322 42.284 -15.436 1.00 20.76 175 ASN B O 1
ATOM 6875 N N . ILE B 1 175 ? 34.019 42.628 -13.332 1.00 17.35 176 ILE B N 1
ATOM 6876 C CA . ILE B 1 175 ? 32.659 42.714 -12.803 1.00 14.52 176 ILE B CA 1
ATOM 6877 C C . ILE B 1 175 ? 32.647 43.845 -11.807 1.00 17.83 176 ILE B C 1
ATOM 6878 O O . ILE B 1 175 ? 33.592 43.980 -11.033 1.00 18.16 176 ILE B O 1
ATOM 6894 N N . PRO B 1 176 ? 31.602 44.693 -11.839 1.00 17.76 177 PRO B N 1
ATOM 6895 C CA . PRO B 1 176 ? 31.690 45.930 -11.048 1.00 19.97 177 PRO B CA 1
ATOM 6896 C C . PRO B 1 176 ? 32.012 45.726 -9.558 1.00 20.35 177 PRO B C 1
ATOM 6897 O O . PRO B 1 176 ? 32.840 46.457 -9.027 1.00 17.61 177 PRO B O 1
ATOM 6908 N N . LEU B 1 177 ? 31.426 44.737 -8.894 1.00 19.01 178 LEU B N 1
ATOM 6909 C CA . LEU B 1 177 ? 31.746 44.546 -7.491 1.00 15.88 178 LEU B CA 1
ATOM 6910 C C . LEU B 1 177 ? 33.246 44.320 -7.273 1.00 11.28 178 LEU B C 1
ATOM 6911 O O . LEU B 1 177 ? 33.785 44.726 -6.243 1.00 14.20 178 LEU B O 1
ATOM 6927 N N . TYR B 1 178 ? 33.920 43.676 -8.224 1.00 14.81 179 TYR B N 1
ATOM 6928 C CA . TYR B 1 178 ? 35.341 43.367 -8.049 1.00 11.30 179 TYR B CA 1
ATOM 6929 C C . TYR B 1 178 ? 36.228 44.585 -8.312 1.00 20.66 179 TYR B C 1
ATOM 6930 O O . TYR B 1 178 ? 37.213 44.808 -7.591 1.00 24.47 179 TYR B O 1
ATOM 6948 N N . THR B 1 179 ? 35.900 45.360 -9.346 1.00 17.11 180 THR B N 1
ATOM 6949 C CA . THR B 1 179 ? 36.755 46.483 -9.715 1.00 21.02 180 THR B CA 1
ATOM 6950 C C . THR B 1 179 ? 36.606 47.547 -8.616 1.00 19.53 180 THR B C 1
ATOM 6951 O O . THR B 1 179 ? 37.563 48.191 -8.202 1.00 26.98 180 THR B O 1
ATOM 6962 N N . ASN B 1 180 ? 35.386 47.667 -8.122 1.00 20.77 181 ASN B N 1
ATOM 6963 C CA . ASN B 1 180 ? 35.082 48.575 -7.031 1.00 16.65 181 ASN B CA 1
ATOM 6964 C C . ASN B 1 180 ? 35.704 48.189 -5.700 1.00 22.34 181 ASN B C 1
ATOM 6965 O O . ASN B 1 180 ? 36.211 49.044 -4.976 1.00 28.25 181 ASN B O 1
ATOM 6976 N N . PHE B 1 181 ? 35.715 46.907 -5.373 1.00 22.26 182 PHE B N 1
ATOM 6977 C CA . PHE B 1 181 ? 36.399 46.464 -4.156 1.00 25.48 182 PHE B CA 1
ATOM 6978 C C . PHE B 1 181 ? 37.932 46.694 -4.221 1.00 21.60 182 PHE B C 1
ATOM 6979 O O . PHE B 1 181 ? 38.581 47.135 -3.244 1.00 14.32 182 PHE B O 1
ATOM 6996 N N . ALA B 1 182 ? 38.505 46.451 -5.386 1.00 25.50 183 ALA B N 1
ATOM 6997 C CA . ALA B 1 182 ? 39.912 46.775 -5.597 1.00 30.65 183 ALA B CA 1
ATOM 6998 C C . ALA B 1 182 ? 40.180 48.280 -5.379 1.00 24.37 183 ALA B C 1
ATOM 6999 O O . ALA B 1 182 ? 41.137 48.659 -4.685 1.00 25.41 183 ALA B O 1
ATOM 7006 N N . LYS B 1 183 ? 39.344 49.125 -5.976 1.00 26.27 184 LYS B N 1
ATOM 7007 C CA . LYS B 1 183 ? 39.440 50.578 -5.797 1.00 31.36 184 LYS B CA 1
ATOM 7008 C C . LYS B 1 183 ? 39.530 50.939 -4.296 1.00 29.86 184 LYS B C 1
ATOM 7009 O O . LYS B 1 183 ? 40.486 51.561 -3.836 1.00 26.69 184 LYS B O 1
ATOM 7028 N N . GLU B 1 184 ? 38.539 50.509 -3.538 1.00 25.20 185 GLU B N 1
ATOM 7029 C CA . GLU B 1 184 ? 38.519 50.688 -2.083 1.00 27.71 185 GLU B CA 1
ATOM 7030 C C . GLU B 1 184 ? 39.733 50.130 -1.326 1.00 31.63 185 GLU B C 1
ATOM 7031 O O . GLU B 1 184 ? 40.095 50.624 -0.246 1.00 32.31 185 GLU B O 1
ATOM 7043 N N . CYS B 1 185 ? 40.336 49.076 -1.854 1.00 24.54 186 CYS B N 1
ATOM 7044 C CA . CYS B 1 185 ? 41.514 48.514 -1.232 1.00 21.05 186 CYS B CA 1
ATOM 7045 C C . CYS B 1 185 ? 42.746 49.365 -1.590 1.00 23.27 186 CYS B C 1
ATOM 7046 O O . CYS B 1 185 ? 43.788 49.250 -0.946 1.00 21.77 186 CYS B O 1
ATOM 7054 N N . GLY B 1 186 ? 42.620 50.208 -2.616 1.00 24.56 187 GLY B N 1
ATOM 7055 C CA . GLY B 1 186 ? 43.762 50.943 -3.164 1.00 28.82 187 GLY B CA 1
ATOM 7056 C C . GLY B 1 186 ? 44.506 50.163 -4.238 1.00 28.18 187 GLY B C 1
ATOM 7057 O O . GLY B 1 186 ? 45.455 50.660 -4.861 1.00 22.43 187 GLY B O 1
ATOM 7061 N N . ILE B 1 187 ? 44.090 48.924 -4.464 1.00 19.40 188 ILE B N 1
ATOM 7062 C CA . ILE B 1 187 ? 44.720 48.112 -5.516 1.00 21.71 188 ILE B CA 1
ATOM 7063 C C . ILE B 1 187 ? 44.460 48.733 -6.872 1.00 24.57 188 ILE B C 1
ATOM 7064 O O . ILE B 1 187 ? 43.384 49.268 -7.109 1.00 28.54 188 ILE B O 1
ATOM 7080 N N . SER B 1 188 ? 45.447 48.666 -7.757 1.00 25.08 189 SER B N 1
ATOM 7081 C CA . SER B 1 188 ? 45.240 49.091 -9.133 1.00 25.13 189 SER B CA 1
ATOM 7082 C C . SER B 1 188 ? 44.748 47.878 -9.889 1.00 24.83 189 SER B C 1
ATOM 7083 O O . SER B 1 188 ? 45.548 47.106 -10.380 1.00 21.58 189 SER B O 1
ATOM 7091 N N . GLY B 1 189 ? 43.430 47.714 -9.960 1.00 29.96 190 GLY B N 1
ATOM 7092 C CA . GLY B 1 189 ? 42.814 46.563 -10.610 1.00 30.81 190 GLY B CA 1
ATOM 7093 C C . GLY B 1 189 ? 42.954 46.515 -12.131 1.00 28.10 190 GLY B C 1
ATOM 7094 O O . GLY B 1 189 ? 42.772 47.497 -12.812 1.00 22.72 190 GLY B O 1
ATOM 7098 N N . GLN B 1 190 ? 43.271 45.341 -12.651 1.00 26.88 191 GLN B N 1
ATOM 7099 C CA . GLN B 1 190 ? 43.470 45.122 -14.091 1.00 27.47 191 GLN B CA 1
ATOM 7100 C C . GLN B 1 190 ? 42.516 44.043 -14.579 1.00 26.42 191 GLN B C 1
ATOM 7101 O O . GLN B 1 190 ? 42.752 42.865 -14.328 1.00 19.94 191 GLN B O 1
ATOM 7115 N N . PRO B 1 191 ? 41.412 44.439 -15.234 1.00 25.53 192 PRO B N 1
ATOM 7116 C CA . PRO B 1 191 ? 40.373 43.449 -15.514 1.00 21.45 192 PRO B CA 1
ATOM 7117 C C . PRO B 1 191 ? 40.705 42.571 -16.694 1.00 22.89 192 PRO B C 1
ATOM 7118 O O . PRO B 1 191 ? 41.142 43.057 -17.695 1.00 18.74 192 PRO B O 1
ATOM 7129 N N . MET B 1 192 ? 40.452 41.279 -16.558 1.00 19.49 193 MET B N 1
ATOM 7130 C CA . MET B 1 192 ? 40.778 40.304 -17.574 1.00 17.21 193 MET B CA 1
ATOM 7131 C C . MET B 1 192 ? 40.250 38.951 -17.050 1.00 21.36 193 MET B C 1
ATOM 7132 O O . MET B 1 192 ? 39.956 38.832 -15.864 1.00 18.07 193 MET B O 1
ATOM 7146 N N . PRO B 1 193 ? 40.146 37.941 -17.926 1.00 21.49 194 PRO B N 1
ATOM 7147 C CA . PRO B 1 193 ? 39.759 36.561 -17.601 1.00 18.95 194 PRO B CA 1
ATOM 7148 C C . PRO B 1 193 ? 40.796 35.864 -16.746 1.00 17.58 194 PRO B C 1
ATOM 7149 O O . PRO B 1 193 ? 41.982 36.168 -16.908 1.00 21.96 194 PRO B O 1
ATOM 7160 N N . PHE B 1 194 ? 40.374 34.946 -15.875 1.00 17.60 195 PHE B N 1
ATOM 7161 C CA . PHE B 1 194 ? 41.295 34.217 -15.001 1.00 16.65 195 PHE B CA 1
ATOM 7162 C C . PHE B 1 194 ? 42.327 33.443 -15.834 1.00 19.39 195 PHE B C 1
ATOM 7163 O O . PHE B 1 194 ? 43.503 33.404 -15.504 1.00 18.89 195 PHE B O 1
ATOM 7180 N N . ALA B 1 195 ? 41.876 32.839 -16.921 1.00 20.75 196 ALA B N 1
ATOM 7181 C CA . ALA B 1 195 ? 42.782 32.043 -17.769 1.00 27.52 196 ALA B CA 1
ATOM 7182 C C . ALA B 1 195 ? 43.965 32.863 -18.301 1.00 26.83 196 ALA B C 1
ATOM 7183 O O . ALA B 1 195 ? 44.999 32.304 -18.656 1.00 23.28 196 ALA B O 1
ATOM 7190 N N . GLU B 1 196 ? 43.817 34.181 -18.346 1.00 24.12 197 GLU B N 1
ATOM 7191 C CA . GLU B 1 196 ? 44.846 35.031 -18.940 1.00 24.05 197 GLU B CA 1
ATOM 7192 C C . GLU B 1 196 ? 45.890 35.467 -17.914 1.00 28.71 197 GLU B C 1
ATOM 7193 O O . GLU B 1 196 ? 46.911 36.087 -18.260 1.00 24.37 197 GLU B O 1
ATOM 7205 N N . VAL B 1 197 ? 45.664 35.139 -16.642 1.00 25.12 198 VAL B N 1
ATOM 7206 C CA . VAL B 1 197 ? 46.532 35.689 -15.611 1.00 18.66 198 VAL B CA 1
ATOM 7207 C C . VAL B 1 197 ? 47.960 35.147 -15.722 1.00 23.55 198 VAL B C 1
ATOM 7208 O O . VAL B 1 197 ? 48.916 35.917 -15.540 1.00 19.57 198 VAL B O 1
ATOM 7221 N N . PRO B 1 198 ? 48.129 33.843 -16.025 1.00 21.12 199 PRO B N 1
ATOM 7222 C CA . PRO B 1 198 ? 49.555 33.484 -16.072 1.00 21.70 199 PRO B CA 1
ATOM 7223 C C . PRO B 1 198 ? 50.286 34.250 -17.157 1.00 27.89 199 PRO B C 1
ATOM 7224 O O . PRO B 1 198 ? 51.421 34.670 -16.941 1.00 29.94 199 PRO B O 1
ATOM 7235 N N . GLY B 1 199 ? 49.627 34.421 -18.302 1.00 33.25 200 GLY B N 1
ATOM 7236 C CA . GLY B 1 199 ? 50.176 35.153 -19.429 1.00 25.57 200 GLY B CA 1
ATOM 7237 C C . GLY B 1 199 ? 50.568 36.540 -18.963 1.00 30.56 200 GLY B C 1
ATOM 7238 O O . GLY B 1 199 ? 51.714 36.985 -19.157 1.00 31.22 200 GLY B O 1
ATOM 7242 N N . ALA B 1 200 ? 49.629 37.217 -18.305 1.00 22.62 201 ALA B N 1
ATOM 7243 C CA . ALA B 1 200 ? 49.852 38.608 -17.928 1.00 31.70 201 ALA B CA 1
ATOM 7244 C C . ALA B 1 200 ? 50.977 38.697 -16.904 1.00 30.87 201 ALA B C 1
ATOM 7245 O O . ALA B 1 200 ? 51.783 39.649 -16.910 1.00 29.44 201 ALA B O 1
ATOM 7252 N N . LEU B 1 201 ? 51.021 37.712 -16.015 1.00 25.25 202 LEU B N 1
ATOM 7253 C CA . LEU B 1 201 ? 52.039 37.688 -14.981 1.00 25.19 202 LEU B CA 1
ATOM 7254 C C . LEU B 1 201 ? 53.429 37.658 -15.634 1.00 33.25 202 LEU B C 1
ATOM 7255 O O . LEU B 1 201 ? 54.378 38.292 -15.143 1.00 26.21 202 LEU B O 1
ATOM 7271 N N . ASP B 1 202 ? 53.521 36.920 -16.741 1.00 39.81 203 ASP B N 1
ATOM 7272 C CA . ASP B 1 202 ? 54.748 36.812 -17.527 1.00 44.35 203 ASP B CA 1
ATOM 7273 C C . ASP B 1 202 ? 54.966 38.039 -18.403 1.00 41.15 203 ASP B C 1
ATOM 7274 O O . ASP B 1 202 ? 56.103 38.463 -18.582 1.00 41.23 203 ASP B O 1
ATOM 7283 N N . GLN B 1 203 ? 53.886 38.606 -18.941 1.00 47.36 204 GLN B N 1
ATOM 7284 C CA . GLN B 1 203 ? 53.966 39.892 -19.656 1.00 50.44 204 GLN B CA 1
ATOM 7285 C C . GLN B 1 203 ? 54.414 40.965 -18.648 1.00 49.74 204 GLN B C 1
ATOM 7286 O O . GLN B 1 203 ? 54.790 42.078 -19.040 1.00 50.37 204 GLN B O 1
ATOM 7300 N N . GLY B 1 204 ? 54.344 40.629 -17.353 1.00 37.67 205 GLY B N 1
ATOM 7301 C CA . GLY B 1 204 ? 54.706 41.538 -16.271 1.00 27.22 205 GLY B CA 1
ATOM 7302 C C . GLY B 1 204 ? 53.718 42.675 -16.051 1.00 29.54 205 GLY B C 1
ATOM 7303 O O . GLY B 1 204 ? 54.013 43.646 -15.347 1.00 31.58 205 GLY B O 1
ATOM 7307 N N . VAL B 1 205 ? 52.537 42.548 -16.643 1.00 35.20 206 VAL B N 1
ATOM 7308 C CA . VAL B 1 205 ? 51.482 43.553 -16.539 1.00 37.93 206 VAL B CA 1
ATOM 7309 C C . VAL B 1 205 ? 50.828 43.566 -15.148 1.00 42.31 206 VAL B C 1
ATOM 7310 O O . VAL B 1 205 ? 50.257 44.585 -14.724 1.00 34.50 206 VAL B O 1
ATOM 7323 N N . ILE B 1 206 ? 50.909 42.437 -14.446 1.00 43.95 207 ILE B N 1
ATOM 7324 C CA . ILE B 1 206 ? 50.322 42.313 -13.109 1.00 37.21 207 ILE B CA 1
ATOM 7325 C C . ILE B 1 206 ? 51.294 41.572 -12.200 1.00 30.11 207 ILE B C 1
ATOM 7326 O O . ILE B 1 206 ? 52.214 40.893 -12.679 1.00 30.77 207 ILE B O 1
ATOM 7342 N N . ASP B 1 207 ? 51.076 41.695 -10.892 1.00 26.84 208 ASP B N 1
ATOM 7343 C CA . ASP B 1 207 ? 51.936 41.055 -9.919 1.00 28.58 208 ASP B CA 1
ATOM 7344 C C . ASP B 1 207 ? 51.210 39.958 -9.144 1.00 29.62 208 ASP B C 1
ATOM 7345 O O . ASP B 1 207 ? 51.820 39.242 -8.354 1.00 26.07 208 ASP B O 1
ATOM 7354 N N . GLY B 1 208 ? 49.913 39.827 -9.376 1.00 24.06 209 GLY B N 1
ATOM 7355 C CA . GLY B 1 208 ? 49.135 38.778 -8.739 1.00 27.82 209 GLY B CA 1
ATOM 7356 C C . GLY B 1 208 ? 47.659 39.083 -8.828 1.00 22.02 209 GLY B C 1
ATOM 7357 O O . GLY B 1 208 ? 47.245 39.844 -9.688 1.00 17.55 209 GLY B O 1
ATOM 7361 N N . GLY B 1 209 ? 46.871 38.485 -7.936 1.00 17.11 210 GLY B N 1
ATOM 7362 C CA . GLY B 1 209 ? 45.421 38.649 -7.944 1.00 9.08 210 GLY B CA 1
ATOM 7363 C C . GLY B 1 209 ? 44.880 38.015 -6.679 1.00 15.51 210 GLY B C 1
ATOM 7364 O O . GLY B 1 209 ? 45.606 37.882 -5.692 1.00 14.72 210 GLY B O 1
ATOM 7368 N N . ASP B 1 210 ? 43.609 37.641 -6.694 1.00 11.53 211 ASP B N 1
ATOM 7369 C CA . ASP B 1 210 ? 43.043 36.935 -5.583 1.00 13.81 211 ASP B CA 1
ATOM 7370 C C . ASP B 1 210 ? 41.969 36.019 -6.134 1.00 10.45 211 ASP B C 1
ATOM 7371 O O . ASP B 1 210 ? 41.149 36.424 -6.960 1.00 10.73 211 ASP B O 1
ATOM 7380 N N . SER B 1 211 ? 42.010 34.773 -5.666 1.00 14.72 212 SER B N 1
ATOM 7381 C CA . SER B 1 211 ? 41.143 33.723 -6.150 1.00 11.20 212 SER B CA 1
ATOM 7382 C C . SER B 1 211 ? 40.921 32.692 -5.064 1.00 8.21 212 SER B C 1
ATOM 7383 O O . SER B 1 211 ? 41.686 32.614 -4.114 1.00 9.40 212 SER B O 1
ATOM 7391 N N . PRO B 1 212 ? 39.862 31.883 -5.212 1.00 8.99 213 PRO B N 1
ATOM 7392 C CA . PRO B 1 212 ? 39.680 30.715 -4.357 1.00 10.74 213 PRO B CA 1
ATOM 7393 C C . PRO B 1 212 ? 40.875 29.768 -4.505 1.00 12.02 213 PRO B C 1
ATOM 7394 O O . PRO B 1 212 ? 41.544 29.721 -5.578 1.00 8.05 213 PRO B O 1
ATOM 7405 N N . LEU B 1 213 ? 41.181 29.048 -3.438 1.00 10.29 214 LEU B N 1
ATOM 7406 C CA . LEU B 1 213 ? 42.318 28.137 -3.483 1.00 9.51 214 LEU B CA 1
ATOM 7407 C C . LEU B 1 213 ? 42.209 27.129 -4.644 1.00 15.02 214 LEU B C 1
ATOM 7408 O O . LEU B 1 213 ? 43.220 26.776 -5.275 1.00 13.35 214 LEU B O 1
ATOM 7424 N N . ALA B 1 214 ? 41.010 26.655 -4.956 1.00 15.75 215 ALA B N 1
ATOM 7425 C CA . ALA B 1 214 ? 40.934 25.642 -6.009 1.00 18.07 215 ALA B CA 1
ATOM 7426 C C . ALA B 1 214 ? 41.460 26.229 -7.321 1.00 15.79 215 ALA B C 1
ATOM 7427 O O . ALA B 1 214 ? 42.161 25.554 -8.054 1.00 15.73 215 ALA B O 1
ATOM 7434 N N . ASP B 1 215 ? 41.132 27.484 -7.607 1.00 12.77 216 ASP B N 1
ATOM 7435 C CA . ASP B 1 215 ? 41.555 28.135 -8.848 1.00 10.53 216 ASP B CA 1
ATOM 7436 C C . ASP B 1 215 ? 43.060 28.415 -8.836 1.00 16.56 216 ASP B C 1
ATOM 7437 O O . ASP B 1 215 ? 43.755 28.202 -9.834 1.00 14.93 216 ASP B O 1
ATOM 7446 N N . ILE B 1 216 ? 43.568 28.878 -7.702 1.00 13.97 217 ILE B N 1
ATOM 7447 C CA . ILE B 1 216 ? 45.011 29.053 -7.562 1.00 17.54 217 ILE B CA 1
ATOM 7448 C C . ILE B 1 216 ? 45.804 27.782 -7.893 1.00 15.00 217 ILE B C 1
ATOM 7449 O O . ILE B 1 216 ? 46.808 27.835 -8.556 1.00 10.90 217 ILE B O 1
ATOM 7465 N N . VAL B 1 217 ? 45.349 26.631 -7.424 1.00 12.14 218 VAL B N 1
ATOM 7466 C CA . VAL B 1 217 ? 46.067 25.369 -7.664 1.00 11.36 218 VAL B CA 1
ATOM 7467 C C . VAL B 1 217 ? 45.781 24.763 -9.038 1.00 14.32 218 VAL B C 1
ATOM 7468 O O . VAL B 1 217 ? 46.633 24.101 -9.628 1.00 12.61 218 VAL B O 1
ATOM 7481 N N . SER B 1 218 ? 44.606 25.019 -9.580 1.00 16.07 219 SER B N 1
ATOM 7482 C CA . SER B 1 218 ? 44.242 24.460 -10.880 1.00 9.96 219 SER B CA 1
ATOM 7483 C C . SER B 1 218 ? 45.150 24.927 -11.978 1.00 12.31 219 SER B C 1
ATOM 7484 O O . SER B 1 218 ? 45.433 24.179 -12.904 1.00 15.74 219 SER B O 1
ATOM 7492 N N . LEU B 1 219 ? 45.670 26.140 -11.841 1.00 14.30 220 LEU B N 1
ATOM 7493 C CA . LEU B 1 219 ? 46.586 26.701 -12.821 1.00 18.54 220 LEU B CA 1
ATOM 7494 C C . LEU B 1 219 ? 48.019 26.647 -12.305 1.00 20.02 220 LEU B C 1
ATOM 7495 O O . LEU B 1 219 ? 48.888 27.259 -12.886 1.00 16.98 220 LEU B O 1
ATOM 7511 N N . LYS B 1 220 ? 48.252 25.909 -11.210 1.00 16.39 221 LYS B N 1
ATOM 7512 C CA . LYS B 1 220 ? 49.560 25.886 -10.558 1.00 17.60 221 LYS B CA 1
ATOM 7513 C C . LYS B 1 220 ? 50.117 27.285 -10.425 1.00 17.25 221 LYS B C 1
ATOM 7514 O O . LYS B 1 220 ? 51.288 27.549 -10.653 1.00 12.90 221 LYS B O 1
ATOM 7533 N N . MET B 1 221 ? 49.267 28.202 -10.008 1.00 18.46 222 MET B N 1
ATOM 7534 C CA . MET B 1 221 ? 49.683 29.578 -9.943 1.00 13.18 222 MET B CA 1
ATOM 7535 C C . MET B 1 221 ? 50.875 29.736 -9.025 1.00 15.88 222 MET B C 1
ATOM 7536 O O . MET B 1 221 ? 51.708 30.627 -9.223 1.00 13.24 222 MET B O 1
ATOM 7550 N N . TYR B 1 222 ? 50.958 28.881 -8.012 1.00 14.17 223 TYR B N 1
ATOM 7551 C CA . TYR B 1 222 ? 51.989 29.023 -6.980 1.00 17.63 223 TYR B CA 1
ATOM 7552 C C . TYR B 1 222 ? 53.410 28.947 -7.578 1.00 23.51 223 TYR B C 1
ATOM 7553 O O . TYR B 1 222 ? 54.370 29.455 -7.005 1.00 23.61 223 TYR B O 1
ATOM 7571 N N . GLU B 1 223 ? 53.531 28.343 -8.754 1.00 29.22 224 GLU B N 1
ATOM 7572 C CA . GLU B 1 223 ? 54.814 28.272 -9.456 1.00 27.29 224 GLU B CA 1
ATOM 7573 C C . GLU B 1 223 ? 55.302 29.652 -9.837 1.00 23.02 224 GLU B C 1
ATOM 7574 O O . GLU B 1 223 ? 56.491 29.912 -9.860 1.00 28.37 224 GLU B O 1
ATOM 7586 N N . ILE B 1 224 ? 54.369 30.544 -10.143 1.00 19.12 225 ILE B N 1
ATOM 7587 C CA . ILE B 1 224 ? 54.695 31.866 -10.643 1.00 16.30 225 ILE B CA 1
ATOM 7588 C C . ILE B 1 224 ? 54.569 32.940 -9.553 1.00 24.96 225 ILE B C 1
ATOM 7589 O O . ILE B 1 224 ? 55.420 33.816 -9.429 1.00 18.07 225 ILE B O 1
ATOM 7605 N N . THR B 1 225 ? 53.508 32.853 -8.760 1.00 17.66 226 THR B N 1
ATOM 7606 C CA . THR B 1 225 ? 53.289 33.732 -7.607 1.00 11.57 226 THR B CA 1
ATOM 7607 C C . THR B 1 225 ? 53.231 32.873 -6.340 1.00 20.08 226 THR B C 1
ATOM 7608 O O . THR B 1 225 ? 52.171 32.373 -5.986 1.00 14.57 226 THR B O 1
ATOM 7619 N N . PRO B 1 226 ? 54.371 32.684 -5.672 1.00 24.01 227 PRO B N 1
ATOM 7620 C CA . PRO B 1 226 ? 54.504 31.728 -4.568 1.00 21.86 227 PRO B CA 1
ATOM 7621 C C . PRO B 1 226 ? 53.940 32.177 -3.221 1.00 15.10 227 PRO B C 1
ATOM 7622 O O . PRO B 1 226 ? 53.812 31.355 -2.311 1.00 23.15 227 PRO B O 1
ATOM 7633 N N . GLU B 1 227 ? 53.573 33.446 -3.109 1.00 16.82 228 GLU B N 1
ATOM 7634 C CA . GLU B 1 227 ? 53.178 34.012 -1.836 1.00 16.74 228 GLU B CA 1
ATOM 7635 C C . GLU B 1 227 ? 51.656 34.080 -1.795 1.00 17.81 228 GLU B C 1
ATOM 7636 O O . GLU B 1 227 ? 51.053 34.850 -2.499 1.00 15.55 228 GLU B O 1
ATOM 7648 N N . ILE B 1 228 ? 51.057 33.236 -0.973 1.00 16.38 229 ILE B N 1
ATOM 7649 C CA . ILE B 1 228 ? 49.626 33.193 -0.825 1.00 11.82 229 ILE B CA 1
ATOM 7650 C C . ILE B 1 228 ? 49.277 33.823 0.500 1.00 16.57 229 ILE B C 1
ATOM 7651 O O . ILE B 1 228 ? 49.811 33.412 1.531 1.00 20.70 229 ILE B O 1
ATOM 7667 N N . SER B 1 229 ? 48.330 34.755 0.483 1.00 21.24 230 SER B N 1
ATOM 7668 C CA . SER B 1 229 ? 47.892 35.467 1.685 1.00 25.08 230 SER B CA 1
ATOM 7669 C C . SER B 1 229 ? 46.410 35.207 2.028 1.00 24.77 230 SER B C 1
ATOM 7670 O O . SER B 1 229 ? 45.483 35.625 1.327 1.00 14.54 230 SER B O 1
ATOM 7678 N N . LEU B 1 230 ? 46.187 34.491 3.123 1.00 23.53 231 LEU B N 1
ATOM 7679 C CA . LEU B 1 230 ? 44.825 34.167 3.514 1.00 15.86 231 LEU B CA 1
ATOM 7680 C C . LEU B 1 230 ? 44.160 35.478 3.876 1.00 16.43 231 LEU B C 1
ATOM 7681 O O . LEU B 1 230 ? 44.639 36.181 4.747 1.00 26.30 231 LEU B O 1
ATOM 7697 N N . SER B 1 231 ? 43.132 35.861 3.144 1.00 16.35 232 SER B N 1
ATOM 7698 C CA . SER B 1 231 ? 42.340 37.039 3.465 1.00 26.50 232 SER B CA 1
ATOM 7699 C C . SER B 1 231 ? 40.864 36.684 3.540 1.00 20.89 232 SER B C 1
ATOM 7700 O O . SER B 1 231 ? 40.157 37.077 4.488 1.00 19.22 232 SER B O 1
ATOM 7708 N N . GLY B 1 232 ? 40.389 35.953 2.534 1.00 10.72 233 GLY B N 1
ATOM 7709 C CA . GLY B 1 232 ? 39.012 35.509 2.510 1.00 10.67 233 GLY B CA 1
ATOM 7710 C C . GLY B 1 232 ? 37.977 36.623 2.549 1.00 18.36 233 GLY B C 1
ATOM 7711 O O . GLY B 1 232 ? 36.898 36.473 3.102 1.00 14.30 233 GLY B O 1
ATOM 7715 N N . HIS B 1 233 ? 38.316 37.737 1.928 1.00 20.91 234 HIS B N 1
ATOM 7716 C CA . HIS B 1 233 ? 37.434 38.897 1.802 1.00 16.54 234 HIS B CA 1
ATOM 7717 C C . HIS B 1 233 ? 36.114 38.684 1.034 1.00 16.43 234 HIS B C 1
ATOM 7718 O O . HIS B 1 233 ? 35.125 39.393 1.272 1.00 14.69 234 HIS B O 1
ATOM 7733 N N . ILE B 1 234 ? 36.099 37.732 0.104 1.00 10.63 235 ILE B N 1
ATOM 7734 C CA . ILE B 1 234 ? 34.901 37.399 -0.687 1.00 10.53 235 ILE B CA 1
ATOM 7735 C C . ILE B 1 234 ? 34.805 35.890 -0.800 1.00 18.10 235 ILE B C 1
ATOM 7736 O O . ILE B 1 234 ? 35.816 35.219 -1.010 1.00 16.19 235 ILE B O 1
ATOM 7752 N N . LEU B 1 235 ? 33.601 35.363 -0.618 1.00 10.29 236 LEU B N 1
ATOM 7753 C CA . LEU B 1 235 ? 33.313 33.975 -0.833 1.00 7.99 236 LEU B CA 1
ATOM 7754 C C . LEU B 1 235 ? 32.635 33.842 -2.202 1.00 9.28 236 LEU B C 1
ATOM 7755 O O . LEU B 1 235 ? 31.558 34.388 -2.441 1.00 8.21 236 LEU B O 1
ATOM 7771 N N . VAL B 1 236 ? 33.322 33.204 -3.139 1.00 7.11 237 VAL B N 1
ATOM 7772 C CA . VAL B 1 236 ? 32.765 33.062 -4.467 1.00 11.75 237 VAL B CA 1
ATOM 7773 C C . VAL B 1 236 ? 31.585 32.124 -4.402 1.00 9.11 237 VAL B C 1
ATOM 7774 O O . VAL B 1 236 ? 31.706 31.031 -3.831 1.00 11.36 237 VAL B O 1
ATOM 7787 N N . ILE B 1 237 ? 30.458 32.545 -4.972 1.00 8.13 238 ILE B N 1
ATOM 7788 C CA . ILE B 1 237 ? 29.225 31.742 -5.014 1.00 9.22 238 ILE B CA 1
ATOM 7789 C C . ILE B 1 237 ? 28.758 31.653 -6.466 1.00 11.03 238 ILE B C 1
ATOM 7790 O O . ILE B 1 237 ? 28.627 32.687 -7.140 1.00 9.03 238 ILE B O 1
ATOM 7806 N N . HIS B 1 238 ? 28.533 30.439 -6.976 1.00 7.82 239 HIS B N 1
ATOM 7807 C CA . HIS B 1 238 ? 28.020 30.284 -8.338 1.00 7.45 239 HIS B CA 1
ATOM 7808 C C . HIS B 1 238 ? 26.727 29.520 -8.271 1.00 7.57 239 HIS B C 1
ATOM 7809 O O . HIS B 1 238 ? 26.362 29.045 -7.206 1.00 7.27 239 HIS B O 1
ATOM 7824 N N . SER B 1 239 ? 26.017 29.442 -9.391 1.00 11.91 240 SER B N 1
ATOM 7825 C CA . SER B 1 239 ? 24.807 28.651 -9.499 1.00 10.48 240 SER B CA 1
ATOM 7826 C C . SER B 1 239 ? 24.670 27.976 -10.837 1.00 11.83 240 SER B C 1
ATOM 7827 O O . SER B 1 239 ? 25.237 28.396 -11.839 1.00 11.94 240 SER B O 1
ATOM 7835 N N . LEU B 1 240 ? 23.816 26.972 -10.856 1.00 15.93 241 LEU B N 1
ATOM 7836 C CA . LEU B 1 240 ? 23.309 26.438 -12.103 1.00 7.75 241 LEU B CA 1
ATOM 7837 C C . LEU B 1 240 ? 22.096 27.255 -12.500 1.00 10.04 241 LEU B C 1
ATOM 7838 O O . LEU B 1 240 ? 21.145 27.434 -11.723 1.00 16.21 241 LEU B O 1
ATOM 7854 N N . TYR B 1 241 ? 22.165 27.774 -13.714 1.00 18.62 242 TYR B N 1
ATOM 7855 C CA . TYR B 1 241 ? 21.058 28.503 -14.314 1.00 20.92 242 TYR B CA 1
ATOM 7856 C C . TYR B 1 241 ? 20.503 27.654 -15.444 1.00 15.57 242 TYR B C 1
ATOM 7857 O O . TYR B 1 241 ? 21.244 26.928 -16.109 1.00 8.27 242 TYR B O 1
ATOM 7875 N N . ILE B 1 242 ? 19.203 27.765 -15.660 1.00 16.84 243 ILE B N 1
ATOM 7876 C CA . ILE B 1 242 ? 18.519 27.046 -16.713 1.00 12.76 243 ILE B CA 1
ATOM 7877 C C . ILE B 1 242 ? 17.565 27.992 -17.450 1.00 17.33 243 ILE B C 1
ATOM 7878 O O . ILE B 1 242 ? 16.945 28.888 -16.852 1.00 15.25 243 ILE B O 1
ATOM 7894 N N . ASN B 1 243 ? 17.522 27.833 -18.765 1.00 13.11 244 ASN B N 1
ATOM 7895 C CA . ASN B 1 243 ? 16.576 28.603 -19.566 1.00 19.36 244 ASN B CA 1
ATOM 7896 C C . ASN B 1 243 ? 15.154 28.378 -19.040 1.00 16.60 244 ASN B C 1
ATOM 7897 O O . ASN B 1 243 ? 14.678 27.239 -18.986 1.00 18.75 244 ASN B O 1
ATOM 7908 N N . ASP B 1 244 ? 14.486 29.466 -18.626 1.00 21.83 245 ASP B N 1
ATOM 7909 C CA . ASP B 1 244 ? 13.217 29.332 -17.918 1.00 23.54 245 ASP B CA 1
ATOM 7910 C C . ASP B 1 244 ? 12.145 28.818 -18.853 1.00 21.97 245 ASP B C 1
ATOM 7911 O O . ASP B 1 244 ? 11.315 27.984 -18.482 1.00 23.25 245 ASP B O 1
ATOM 7920 N N . LYS B 1 245 ? 12.179 29.308 -20.082 1.00 21.60 246 LYS B N 1
ATOM 7921 C CA . LYS B 1 245 ? 11.221 28.887 -21.073 1.00 17.46 246 LYS B CA 1
ATOM 7922 C C . LYS B 1 245 ? 11.356 27.393 -21.349 1.00 22.19 246 LYS B C 1
ATOM 7923 O O . LYS B 1 245 ? 10.363 26.656 -21.478 1.00 25.10 246 LYS B O 1
ATOM 7942 N N . PHE B 1 246 ? 12.586 26.917 -21.365 1.00 19.47 247 PHE B N 1
ATOM 7943 C CA . PHE B 1 246 ? 12.824 25.498 -21.523 1.00 19.28 247 PHE B CA 1
ATOM 7944 C C . PHE B 1 246 ? 12.369 24.743 -20.283 1.00 22.53 247 PHE B C 1
ATOM 7945 O O . PHE B 1 246 ? 11.763 23.692 -20.387 1.00 27.34 247 PHE B O 1
ATOM 7962 N N . PHE B 1 247 ? 12.655 25.295 -19.108 1.00 19.75 248 PHE B N 1
ATOM 7963 C CA . PHE B 1 247 ? 12.373 24.618 -17.861 1.00 13.14 248 PHE B CA 1
ATOM 7964 C C . PHE B 1 247 ? 10.883 24.335 -17.771 1.00 23.01 248 PHE B C 1
ATOM 7965 O O . PHE B 1 247 ? 10.463 23.212 -17.488 1.00 23.28 248 PHE B O 1
ATOM 7982 N N . LYS B 1 248 ? 10.093 25.379 -18.009 1.00 23.99 249 LYS B N 1
ATOM 7983 C CA . LYS B 1 248 ? 8.640 25.310 -17.859 1.00 21.11 249 LYS B CA 1
ATOM 7984 C C . LYS B 1 248 ? 7.959 24.531 -19.002 1.00 26.07 249 LYS B C 1
ATOM 7985 O O . LYS B 1 248 ? 6.812 24.108 -18.860 1.00 34.58 249 LYS B O 1
ATOM 8004 N N . SER B 1 249 ? 8.670 24.353 -20.115 1.00 30.02 250 SER B N 1
ATOM 8005 C CA . SER B 1 249 ? 8.205 23.545 -21.253 1.00 24.94 250 SER B CA 1
ATOM 8006 C C . SER B 1 249 ? 8.177 22.047 -20.936 1.00 26.45 250 SER B C 1
ATOM 8007 O O . SER B 1 249 ? 7.586 21.263 -21.677 1.00 33.96 250 SER B O 1
ATOM 8015 N N . LEU B 1 250 ? 8.810 21.659 -19.830 1.00 25.93 251 LEU B N 1
ATOM 8016 C CA . LEU B 1 250 ? 8.873 20.256 -19.411 1.00 22.51 251 LEU B CA 1
ATOM 8017 C C . LEU B 1 250 ? 7.719 19.932 -18.467 1.00 24.71 251 LEU B C 1
ATOM 8018 O O . LEU B 1 250 ? 7.274 20.813 -17.709 1.00 28.61 251 LEU B O 1
ATOM 8034 N N . PRO B 1 251 ? 7.262 18.665 -18.464 1.00 28.59 252 PRO B N 1
ATOM 8035 C CA . PRO B 1 251 ? 6.314 18.193 -17.441 1.00 34.18 252 PRO B CA 1
ATOM 8036 C C . PRO B 1 251 ? 6.812 18.463 -16.018 1.00 34.21 252 PRO B C 1
ATOM 8037 O O . PRO B 1 251 ? 8.021 18.521 -15.799 1.00 23.54 252 PRO B O 1
ATOM 8048 N N . GLU B 1 252 ? 5.893 18.608 -15.066 1.00 28.91 253 GLU B N 1
ATOM 8049 C CA . GLU B 1 252 ? 6.249 18.924 -13.682 1.00 35.70 253 GLU B CA 1
ATOM 8050 C C . GLU B 1 252 ? 7.184 17.892 -13.023 1.00 31.87 253 GLU B C 1
ATOM 8051 O O . GLU B 1 252 ? 8.062 18.252 -12.231 1.00 25.68 253 GLU B O 1
ATOM 8063 N N . GLN B 1 253 ? 6.972 16.613 -13.314 1.00 29.91 254 GLN B N 1
ATOM 8064 C CA . GLN B 1 253 ? 7.817 15.580 -12.729 1.00 20.74 254 GLN B CA 1
ATOM 8065 C C . GLN B 1 253 ? 9.264 15.881 -13.170 1.00 17.23 254 GLN B C 1
ATOM 8066 O O . GLN B 1 253 ? 10.196 15.827 -12.365 1.00 19.78 254 GLN B O 1
ATOM 8080 N N . ASP B 1 254 ? 9.432 16.265 -14.431 1.00 16.31 255 ASP B N 1
ATOM 8081 C CA . ASP B 1 254 ? 10.769 16.511 -14.994 1.00 23.54 255 ASP B CA 1
ATOM 8082 C C . ASP B 1 254 ? 11.400 17.741 -14.350 1.00 25.86 255 ASP B C 1
ATOM 8083 O O . ASP B 1 254 ? 12.584 17.751 -14.038 1.00 13.91 255 ASP B O 1
ATOM 8092 N N . GLN B 1 255 ? 10.598 18.772 -14.118 1.00 21.19 256 GLN B N 1
ATOM 8093 C CA . GLN B 1 255 ? 11.091 19.963 -13.432 1.00 19.59 256 GLN B CA 1
ATOM 8094 C C . GLN B 1 255 ? 11.614 19.607 -12.045 1.00 17.43 256 GLN B C 1
ATOM 8095 O O . GLN B 1 255 ? 12.606 20.165 -11.581 1.00 18.04 256 GLN B O 1
ATOM 8109 N N . LYS B 1 256 ? 10.942 18.668 -11.372 1.00 20.59 257 LYS B N 1
ATOM 8110 C CA . LYS B 1 256 ? 11.287 18.334 -9.999 1.00 19.52 257 LYS B CA 1
ATOM 8111 C C . LYS B 1 256 ? 12.549 17.501 -9.949 1.00 17.96 257 LYS B C 1
ATOM 8112 O O . LYS B 1 256 ? 13.318 17.564 -8.975 1.00 20.06 257 LYS B O 1
ATOM 8131 N N . TRP B 1 257 ? 12.760 16.707 -10.992 1.00 17.89 258 TRP B N 1
ATOM 8132 C CA . TRP B 1 257 ? 14.006 15.958 -11.127 1.00 21.74 258 TRP B CA 1
ATOM 8133 C C . TRP B 1 257 ? 15.152 16.955 -11.222 1.00 14.49 258 TRP B C 1
ATOM 8134 O O . TRP B 1 257 ? 16.180 16.788 -10.582 1.00 17.08 258 TRP B O 1
ATOM 8155 N N . ILE B 1 258 ? 14.963 17.987 -12.038 1.00 12.88 259 ILE B N 1
ATOM 8156 C CA . ILE B 1 258 ? 16.020 18.965 -12.292 1.00 15.61 259 ILE B CA 1
ATO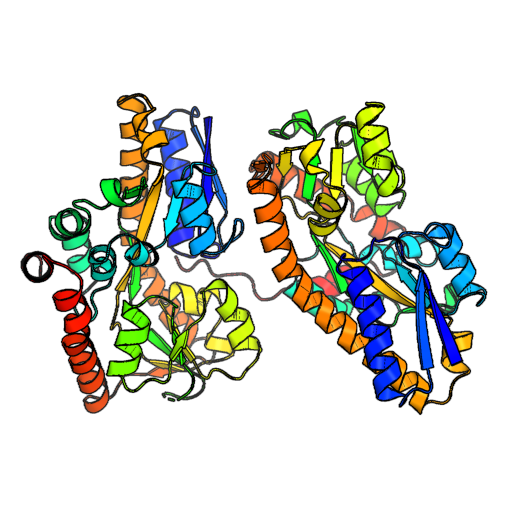M 8157 C C . ILE B 1 258 ? 16.314 19.707 -10.979 1.00 17.72 259 ILE B C 1
ATOM 8158 O O . ILE B 1 258 ? 17.482 19.927 -10.617 1.00 15.14 259 ILE B O 1
ATOM 8174 N N . GLU B 1 259 ? 15.257 20.112 -10.270 1.00 17.49 260 GLU B N 1
ATOM 8175 C CA . GLU B 1 259 ? 15.435 20.824 -8.996 1.00 15.28 260 GLU B CA 1
ATOM 8176 C C . GLU B 1 259 ? 16.104 19.927 -7.983 1.00 15.80 260 GLU B C 1
ATOM 8177 O O . GLU B 1 259 ? 16.997 20.372 -7.262 1.00 16.82 260 GLU B O 1
ATOM 8189 N N . GLU B 1 260 ? 15.719 18.656 -7.937 1.00 13.99 261 GLU B N 1
ATOM 8190 C CA . GLU B 1 260 ? 16.355 17.757 -6.975 1.00 18.98 261 GLU B CA 1
ATOM 8191 C C . GLU B 1 260 ? 17.860 17.593 -7.299 1.00 14.81 261 GLU B C 1
ATOM 8192 O O . GLU B 1 260 ? 18.712 17.644 -6.410 1.00 15.22 261 GLU B O 1
ATOM 8204 N N . ALA B 1 261 ? 18.154 17.384 -8.578 1.00 14.71 262 ALA B N 1
ATOM 8205 C CA . ALA B 1 261 ? 19.525 17.174 -9.056 1.00 16.55 262 ALA B CA 1
ATOM 8206 C C . ALA B 1 261 ? 20.406 18.385 -8.747 1.00 12.25 262 ALA B C 1
ATOM 8207 O O . ALA B 1 261 ? 21.588 18.253 -8.408 1.00 12.11 262 ALA B O 1
ATOM 8214 N N . ALA B 1 262 ? 19.819 19.564 -8.878 1.00 12.37 263 ALA B N 1
ATOM 8215 C CA . ALA B 1 262 ? 20.478 20.820 -8.525 1.00 12.47 263 ALA B CA 1
ATOM 8216 C C . ALA B 1 262 ? 20.742 20.947 -7.031 1.00 12.92 263 ALA B C 1
ATOM 8217 O O . ALA B 1 262 ? 21.844 21.348 -6.610 1.00 13.13 263 ALA B O 1
ATOM 8224 N N . LYS B 1 263 ? 19.768 20.599 -6.201 1.00 14.85 264 LYS B N 1
ATOM 8225 C CA . LYS B 1 263 ? 20.004 20.718 -4.753 1.00 15.45 264 LYS B CA 1
ATOM 8226 C C . LYS B 1 263 ? 21.084 19.735 -4.299 1.00 11.34 264 LYS B C 1
ATOM 8227 O O . LYS B 1 263 ? 22.003 20.082 -3.542 1.00 14.76 264 LYS B O 1
ATOM 8246 N N . ARG B 1 264 ? 20.946 18.495 -4.750 1.00 18.95 265 ARG B N 1
ATOM 8247 C CA . ARG B 1 264 ? 21.875 17.441 -4.374 1.00 20.46 265 ARG B CA 1
ATOM 8248 C C . ARG B 1 264 ? 23.284 17.759 -4.841 1.00 13.09 265 ARG B C 1
ATOM 8249 O O . ARG B 1 264 ? 24.225 17.584 -4.093 1.00 13.83 265 ARG B O 1
ATOM 8270 N N . SER B 1 265 ? 23.458 18.228 -6.071 1.00 13.54 266 SER B N 1
ATOM 8271 C CA . SER B 1 265 ? 24.829 18.482 -6.491 1.00 15.13 266 SER B CA 1
ATOM 8272 C C . SER B 1 265 ? 25.372 19.663 -5.715 1.00 7.91 266 SER B C 1
ATOM 8273 O O . SER B 1 265 ? 26.557 19.680 -5.382 1.00 15.32 266 SER B O 1
ATOM 8281 N N . ALA B 1 266 ? 24.518 20.642 -5.415 1.00 7.94 267 ALA B N 1
ATOM 8282 C CA . ALA B 1 266 ? 24.998 21.846 -4.744 1.00 18.48 267 ALA B CA 1
ATOM 8283 C C . ALA B 1 266 ? 25.458 21.433 -3.357 1.00 15.76 267 ALA B C 1
ATOM 8284 O O . ALA B 1 266 ? 26.519 21.846 -2.910 1.00 11.67 267 ALA B O 1
ATOM 8291 N N . ASP B 1 267 ? 24.662 20.597 -2.699 1.00 15.08 268 ASP B N 1
ATOM 8292 C CA . ASP B 1 267 ? 25.043 20.013 -1.392 1.00 15.51 268 ASP B CA 1
ATOM 8293 C C . ASP B 1 267 ? 26.410 19.371 -1.454 1.00 13.07 268 ASP B C 1
ATOM 8294 O O . ASP B 1 267 ? 27.236 19.584 -0.570 1.00 16.72 268 ASP B O 1
ATOM 8303 N N . ASP B 1 268 ? 26.638 18.578 -2.490 1.00 10.24 269 ASP B N 1
ATOM 8304 C CA . ASP B 1 268 ? 27.919 17.908 -2.692 1.00 11.38 269 ASP B CA 1
ATOM 8305 C C . ASP B 1 268 ? 29.054 18.917 -2.713 1.00 17.01 269 ASP B C 1
ATOM 8306 O O . ASP B 1 268 ? 30.129 18.661 -2.179 1.00 8.66 269 ASP B O 1
ATOM 8315 N N . VAL B 1 269 ? 28.825 20.056 -3.371 1.00 12.42 270 VAL B N 1
ATOM 8316 C CA . VAL B 1 269 ? 29.882 21.074 -3.558 1.00 8.28 270 VAL B CA 1
ATOM 8317 C C . VAL B 1 269 ? 30.146 21.834 -2.255 1.00 10.02 270 VAL B C 1
ATOM 8318 O O . VAL B 1 269 ? 31.298 22.119 -1.924 1.00 12.63 270 VAL B O 1
ATOM 8331 N N . TRP B 1 270 ? 29.094 22.159 -1.499 1.00 14.13 271 TRP B N 1
ATOM 8332 C CA . TRP B 1 270 ? 29.317 22.764 -0.179 1.00 11.72 271 TRP B CA 1
ATOM 8333 C C . TRP B 1 270 ? 30.254 21.862 0.616 1.00 20.11 271 TRP B C 1
ATOM 8334 O O . TRP B 1 270 ? 31.219 22.332 1.227 1.00 22.05 271 TRP B O 1
ATOM 8355 N N . ALA B 1 271 ? 30.001 20.557 0.556 1.00 24.84 272 ALA B N 1
ATOM 8356 C CA . ALA B 1 271 ? 30.793 19.561 1.297 1.00 32.87 272 ALA B CA 1
ATOM 8357 C C . ALA B 1 271 ? 32.221 19.318 0.790 1.00 32.65 272 ALA B C 1
ATOM 8358 O O . ALA B 1 271 ? 33.054 18.841 1.539 1.00 48.75 272 ALA B O 1
ATOM 8365 N N . MET B 1 272 ? 32.480 19.626 -0.479 1.00 20.68 273 MET B N 1
ATOM 8366 C CA . MET B 1 272 ? 33.756 19.441 -1.162 1.00 21.10 273 MET B CA 1
ATOM 8367 C C . MET B 1 272 ? 34.748 20.522 -0.822 1.00 28.07 273 MET B C 1
ATOM 8368 O O . MET B 1 272 ? 35.941 20.264 -0.726 1.00 21.39 273 MET B O 1
ATOM 8382 N N . VAL B 1 273 ? 34.252 21.751 -0.719 1.00 23.73 274 VAL B N 1
ATOM 8383 C CA . VAL B 1 273 ? 35.117 22.924 -0.804 1.00 16.99 274 VAL B CA 1
ATOM 8384 C C . VAL B 1 273 ? 35.965 23.074 0.444 1.00 11.99 274 VAL B C 1
ATOM 8385 O O . VAL B 1 273 ? 37.107 23.466 0.369 1.00 15.48 274 VAL B O 1
ATOM 8398 N N . ALA B 1 274 ? 35.382 22.802 1.601 1.00 22.45 275 ALA B N 1
ATOM 8399 C CA . ALA B 1 274 ? 36.164 22.805 2.827 1.00 26.76 275 ALA B CA 1
ATOM 8400 C C . ALA B 1 274 ? 37.287 21.800 2.652 1.00 21.53 275 ALA B C 1
ATOM 8401 O O . ALA B 1 274 ? 38.474 22.121 2.805 1.00 17.08 275 ALA B O 1
ATOM 8408 N N . ASP B 1 275 ? 36.908 20.587 2.264 1.00 26.27 276 ASP B N 1
ATOM 8409 C CA . ASP B 1 275 ? 37.891 19.509 2.099 1.00 28.80 276 ASP B CA 1
ATOM 8410 C C . ASP B 1 275 ? 38.970 19.868 1.087 1.00 23.74 276 ASP B C 1
ATOM 8411 O O . ASP B 1 275 ? 40.155 19.660 1.343 1.00 22.56 276 ASP B O 1
ATOM 8420 N N . GLY B 1 276 ? 38.557 20.412 -0.058 1.00 26.46 277 GLY B N 1
ATOM 8421 C CA . GLY B 1 276 ? 39.479 20.844 -1.101 1.00 31.49 277 GLY B CA 1
ATOM 8422 C C . GLY B 1 276 ? 40.481 21.915 -0.678 1.00 32.30 277 GLY B C 1
ATOM 8423 O O . GLY B 1 276 ? 41.686 21.812 -0.977 1.00 33.60 277 GLY B O 1
ATOM 8427 N N . ASP B 1 277 ? 40.017 22.945 0.029 1.00 18.82 278 ASP B N 1
ATOM 8428 C CA . ASP B 1 277 ? 40.920 24.020 0.431 1.00 14.43 278 ASP B CA 1
ATOM 8429 C C . ASP B 1 277 ? 42.086 23.449 1.284 1.00 16.45 278 ASP B C 1
ATOM 8430 O O . ASP B 1 277 ? 43.226 23.867 1.133 1.00 16.61 278 ASP B O 1
ATOM 8439 N N . GLU B 1 278 ? 41.795 22.471 2.136 1.00 17.84 279 GLU B N 1
ATOM 8440 C CA . GLU B 1 278 ? 42.830 21.834 2.950 1.00 16.17 279 GLU B CA 1
ATOM 8441 C C . GLU B 1 278 ? 43.886 21.170 2.050 1.00 19.14 279 GLU B C 1
ATOM 8442 O O . GLU B 1 278 ? 45.096 21.377 2.225 1.00 16.05 279 GLU B O 1
ATOM 8454 N N . LYS B 1 279 ? 43.437 20.373 1.080 1.00 21.56 280 LYS B N 1
ATOM 8455 C CA . LYS B 1 279 ? 44.357 19.726 0.127 1.00 21.95 280 LYS B CA 1
ATOM 8456 C C . LYS B 1 279 ? 45.139 20.729 -0.745 1.00 17.78 280 LYS B C 1
ATOM 8457 O O . LYS B 1 279 ? 46.360 20.559 -0.962 1.00 12.74 280 LYS B O 1
ATOM 8476 N N . ALA B 1 280 ? 44.457 21.788 -1.207 1.00 18.83 281 ALA B N 1
ATOM 8477 C CA . ALA B 1 280 ? 45.098 22.904 -1.923 1.00 14.42 281 ALA B CA 1
ATOM 8478 C C . ALA B 1 280 ? 46.223 23.531 -1.110 1.00 14.33 281 ALA B C 1
ATOM 8479 O O . ALA B 1 280 ? 47.328 23.787 -1.646 1.00 11.55 281 ALA B O 1
ATOM 8486 N N . LYS B 1 281 ? 45.975 23.774 0.180 1.00 7.47 282 LYS B N 1
ATOM 8487 C CA . LYS B 1 281 ? 47.019 24.406 1.014 1.00 10.64 282 LYS B CA 1
ATOM 8488 C C . LYS B 1 281 ? 48.223 23.490 1.204 1.00 10.97 282 LYS B C 1
ATOM 8489 O O . LYS B 1 281 ? 49.371 23.948 1.154 1.00 12.12 282 LYS B O 1
ATOM 8508 N N . ALA B 1 282 ? 47.963 22.192 1.356 1.00 14.41 283 ALA B N 1
ATOM 8509 C CA . ALA B 1 282 ? 49.030 21.181 1.341 1.00 11.21 283 ALA B CA 1
ATOM 8510 C C . ALA B 1 282 ? 49.827 21.186 0.026 1.00 15.99 283 ALA B C 1
ATOM 8511 O O . ALA B 1 282 ? 51.078 21.169 0.037 1.00 14.41 283 ALA B O 1
ATOM 8518 N N . THR B 1 283 ? 49.119 21.209 -1.097 1.00 11.17 284 THR B N 1
ATOM 8519 C CA . THR B 1 283 ? 49.779 21.204 -2.394 1.00 16.04 284 THR B CA 1
ATOM 8520 C C . THR B 1 283 ? 50.700 22.416 -2.521 1.00 13.31 284 THR B C 1
ATOM 8521 O O . THR B 1 283 ? 51.864 22.307 -2.950 1.00 18.72 284 THR B O 1
ATOM 8532 N N . ILE B 1 284 ? 50.212 23.565 -2.077 1.00 15.90 285 ILE B N 1
ATOM 8533 C CA . ILE B 1 284 ? 50.982 24.808 -2.104 1.00 13.75 285 ILE B CA 1
ATOM 8534 C C . ILE B 1 284 ? 52.239 24.681 -1.254 1.00 15.51 285 ILE B C 1
ATOM 8535 O O . ILE B 1 284 ? 53.349 25.071 -1.675 1.00 15.66 285 ILE B O 1
ATOM 8551 N N . LEU B 1 285 ? 52.084 24.174 -0.034 1.00 15.83 286 LEU B N 1
ATOM 8552 C CA . LEU B 1 285 ? 53.214 24.094 0.882 1.00 12.90 286 LEU B CA 1
ATOM 8553 C C . LEU B 1 285 ? 54.245 23.094 0.373 1.00 12.91 286 LEU B C 1
ATOM 8554 O O . LEU B 1 285 ? 55.424 23.278 0.560 1.00 14.52 286 LEU B O 1
ATOM 8570 N N . ALA B 1 286 ? 53.762 22.028 -0.245 1.00 18.64 287 ALA B N 1
ATOM 8571 C CA . ALA B 1 286 ? 54.618 20.960 -0.714 1.00 19.62 287 ALA B CA 1
ATOM 8572 C C . ALA B 1 286 ? 55.361 21.386 -1.970 1.00 26.61 287 ALA B C 1
ATOM 8573 O O . ALA B 1 286 ? 56.324 20.733 -2.347 1.00 25.36 287 ALA B O 1
ATOM 8580 N N . ASN B 1 287 ? 54.935 22.480 -2.609 1.00 22.73 288 ASN B N 1
ATOM 8581 C CA . ASN B 1 287 ? 55.608 22.970 -3.835 1.00 17.83 288 ASN B CA 1
ATOM 8582 C C . ASN B 1 287 ? 56.205 24.365 -3.749 1.00 23.05 288 ASN B C 1
ATOM 8583 O O . ASN B 1 287 ? 56.029 25.196 -4.671 1.00 20.74 288 ASN B O 1
ATOM 8594 N N . LYS B 1 288 ? 56.895 24.617 -2.645 1.00 26.79 289 LYS B N 1
ATOM 8595 C CA . LYS B 1 288 ? 57.703 25.822 -2.447 1.00 23.02 289 LYS B CA 1
ATOM 8596 C C . LYS B 1 288 ? 56.896 27.118 -2.281 1.00 24.82 289 LYS B C 1
ATOM 8597 O O . LYS B 1 288 ? 57.448 28.206 -2.156 1.00 21.58 289 LYS B O 1
ATOM 8616 N N . GLY B 1 289 ? 55.580 27.010 -2.204 1.00 22.33 290 GLY B N 1
ATOM 8617 C CA . GLY B 1 289 ? 54.780 28.185 -1.947 1.00 21.85 290 GLY B CA 1
ATOM 8618 C C . GLY B 1 289 ? 54.735 28.459 -0.450 1.00 24.15 290 GLY B C 1
ATOM 8619 O O . GLY B 1 289 ? 54.935 27.564 0.364 1.00 34.12 290 GLY B O 1
ATOM 8623 N N . ASN B 1 290 ? 54.481 29.704 -0.089 1.00 21.06 291 ASN B N 1
ATOM 8624 C CA . ASN B 1 290 ? 54.340 30.088 1.308 1.00 25.74 291 ASN B CA 1
ATOM 8625 C C . ASN B 1 290 ? 52.956 30.685 1.539 1.00 25.09 291 ASN B C 1
ATOM 8626 O O . ASN B 1 290 ? 52.394 31.316 0.658 1.00 22.15 291 ASN B O 1
ATOM 8637 N N . ILE B 1 291 ? 52.421 30.471 2.737 1.00 16.86 292 ILE B N 1
ATOM 8638 C CA . ILE B 1 291 ? 51.077 30.891 3.079 1.00 16.89 292 ILE B CA 1
ATOM 8639 C C . ILE B 1 291 ? 51.212 31.843 4.252 1.00 20.30 292 ILE B C 1
ATOM 8640 O O . ILE B 1 291 ? 51.786 31.482 5.282 1.00 23.73 292 ILE B O 1
ATOM 8656 N N . HIS B 1 292 ? 50.702 33.057 4.088 1.00 18.44 293 HIS B N 1
ATOM 8657 C CA . HIS B 1 292 ? 50.858 34.120 5.055 1.00 19.15 293 HIS B CA 1
ATOM 8658 C C . HIS B 1 292 ? 49.538 34.543 5.742 1.00 21.97 293 HIS B C 1
ATOM 8659 O O . HIS B 1 292 ? 48.459 34.485 5.172 1.00 21.53 293 HIS B O 1
ATOM 8674 N N . GLU B 1 293 ? 49.659 34.984 6.987 1.00 17.51 294 GLU B N 1
ATOM 8675 C CA . GLU B 1 293 ? 48.563 35.645 7.690 1.00 20.24 294 GLU B CA 1
ATOM 8676 C C . GLU B 1 293 ? 48.826 37.139 7.613 1.00 22.69 294 GLU B C 1
ATOM 8677 O O . GLU B 1 293 ? 49.868 37.600 8.055 1.00 25.61 294 GLU B O 1
ATOM 8689 N N . PRO B 1 294 ? 47.891 37.901 7.040 1.00 24.24 295 PRO B N 1
ATOM 8690 C CA . PRO B 1 294 ? 48.014 39.366 7.050 1.00 29.63 295 PRO B CA 1
ATOM 8691 C C . PRO B 1 294 ? 48.190 39.961 8.452 1.00 30.91 295 PRO B C 1
ATOM 8692 O O . PRO B 1 294 ? 47.659 39.407 9.418 1.00 22.71 295 PRO B O 1
ATOM 8703 N N . SER B 1 295 ? 48.921 41.077 8.534 1.00 34.73 296 SER B N 1
ATOM 8704 C CA . SER B 1 295 ? 49.055 41.866 9.769 1.00 37.38 296 SER B CA 1
ATOM 8705 C C . SER B 1 295 ? 47.715 42.404 10.239 1.00 35.02 296 SER B C 1
ATOM 8706 O O . SER B 1 295 ? 46.778 42.524 9.448 1.00 42.32 296 SER B O 1
ATOM 8714 N N . LYS B 1 296 ? 47.625 42.742 11.523 1.00 39.09 297 LYS B N 1
ATOM 8715 C CA . LYS B 1 296 ? 46.449 43.450 12.053 1.00 40.45 297 LYS B CA 1
ATOM 8716 C C . LYS B 1 296 ? 46.042 44.651 11.188 1.00 33.56 297 LYS B C 1
ATOM 8717 O O . LYS B 1 296 ? 44.860 44.816 10.886 1.00 28.63 297 LYS B O 1
ATOM 8736 N N . GLU B 1 297 ? 47.015 45.467 10.779 1.00 31.18 298 GLU B N 1
ATOM 8737 C CA . GLU B 1 297 ? 46.733 46.670 9.987 1.00 31.22 298 GLU B CA 1
ATOM 8738 C C . GLU B 1 297 ? 46.229 46.334 8.594 1.00 40.03 298 GLU B C 1
ATOM 8739 O O . GLU B 1 297 ? 45.287 46.958 8.093 1.00 41.14 298 GLU B O 1
ATOM 8743 N N . LEU B 1 298 ? 46.863 45.349 7.962 1.00 36.13 299 LEU B N 1
ATOM 8744 C CA . LEU B 1 298 ? 46.407 44.888 6.671 1.00 33.49 299 LEU B CA 1
ATOM 8745 C C . LEU B 1 298 ? 45.017 44.269 6.807 1.00 28.01 299 LEU B C 1
ATOM 8746 O O . LEU B 1 298 ? 44.132 44.540 6.009 1.00 31.61 299 LEU B O 1
ATOM 8762 N N . HIS B 1 299 ? 44.785 43.459 7.829 1.00 30.88 300 HIS B N 1
ATOM 8763 C CA . HIS B 1 299 ? 43.448 42.895 7.967 1.00 33.47 300 HIS B CA 1
ATOM 8764 C C . HIS B 1 299 ? 42.400 44.005 8.088 1.00 31.31 300 HIS B C 1
ATOM 8765 O O . HIS B 1 299 ? 41.376 43.966 7.412 1.00 23.84 300 HIS B O 1
ATOM 8780 N N . GLU B 1 300 ? 42.666 45.011 8.921 1.00 29.32 301 GLU B N 1
ATOM 8781 C CA . GLU B 1 300 ? 41.662 46.059 9.166 1.00 29.98 301 GLU B CA 1
ATOM 8782 C C . GLU B 1 300 ? 41.432 46.867 7.926 1.00 25.84 301 GLU B C 1
ATOM 8783 O O . GLU B 1 300 ? 40.313 47.308 7.654 1.00 30.63 301 GLU B O 1
ATOM 8795 N N . HIS B 1 301 ? 42.504 47.054 7.168 1.00 26.21 302 HIS B N 1
ATOM 8796 C CA . HIS B 1 301 ? 42.428 47.765 5.913 1.00 19.78 302 HIS B CA 1
ATOM 8797 C C . HIS B 1 301 ? 41.437 47.072 5.001 1.00 21.62 302 HIS B C 1
ATOM 8798 O O . HIS B 1 301 ? 40.678 47.707 4.271 1.00 23.05 302 HIS B O 1
ATOM 8813 N N . LEU B 1 302 ? 41.452 45.750 5.031 1.00 28.48 303 LEU B N 1
ATOM 8814 C CA . LEU B 1 302 ? 40.683 45.000 4.059 1.00 27.51 303 LEU B CA 1
ATOM 8815 C C . LEU B 1 302 ? 39.240 45.046 4.454 1.00 21.75 303 LEU B C 1
ATOM 8816 O O . LEU B 1 302 ? 38.352 45.277 3.617 1.00 26.56 303 LEU B O 1
ATOM 8832 N N . VAL B 1 303 ? 39.020 44.831 5.745 1.00 26.50 304 VAL B N 1
ATOM 8833 C CA . VAL B 1 303 ? 37.691 44.869 6.310 1.00 18.91 304 VAL B CA 1
ATOM 8834 C C . VAL B 1 303 ? 37.034 46.206 5.980 1.00 26.24 304 VAL B C 1
ATOM 8835 O O . VAL B 1 303 ? 35.923 46.254 5.455 1.00 26.55 304 VAL B O 1
ATOM 8848 N N . ASN B 1 304 ? 37.718 47.304 6.253 1.00 26.36 305 ASN B N 1
ATOM 8849 C CA . ASN B 1 304 ? 37.090 48.598 5.982 1.00 26.06 305 ASN B CA 1
ATOM 8850 C C . ASN B 1 304 ? 36.889 48.913 4.479 1.00 21.25 305 ASN B C 1
ATOM 8851 O O . ASN B 1 304 ? 35.883 49.511 4.083 1.00 29.10 305 ASN B O 1
ATOM 8862 N N . ALA B 1 305 ? 37.822 48.491 3.640 1.00 24.45 306 ALA B N 1
ATOM 8863 C CA . ALA B 1 305 ? 37.623 48.589 2.193 1.00 23.09 306 ALA B CA 1
ATOM 8864 C C . ALA B 1 305 ? 36.351 47.812 1.796 1.00 23.10 306 ALA B C 1
ATOM 8865 O O . ALA B 1 305 ? 35.541 48.282 1.011 1.00 21.74 306 ALA B O 1
ATOM 8872 N N . GLY B 1 306 ? 36.171 46.640 2.392 1.00 21.68 307 GLY B N 1
ATOM 8873 C CA . GLY B 1 306 ? 34.997 45.820 2.147 1.00 20.13 307 GLY B CA 1
ATOM 8874 C C . GLY B 1 306 ? 33.716 46.536 2.488 1.00 22.18 307 GLY B C 1
ATOM 8875 O O . GLY B 1 306 ? 32.826 46.620 1.661 1.00 25.17 307 GLY B O 1
ATOM 8879 N N . LYS B 1 307 ? 33.607 47.056 3.704 1.00 26.61 308 LYS B N 1
ATOM 8880 C CA . LYS B 1 307 ? 32.426 47.859 4.061 1.00 33.38 308 LYS B CA 1
ATOM 8881 C C . LYS B 1 307 ? 32.202 49.032 3.102 1.00 31.11 308 LYS B C 1
ATOM 8882 O O . LYS B 1 307 ? 31.075 49.269 2.633 1.00 24.36 308 LYS B O 1
ATOM 8901 N N . ARG B 1 308 ? 33.255 49.796 2.817 1.00 29.44 309 ARG B N 1
ATOM 8902 C CA . ARG B 1 308 ? 33.075 50.948 1.941 1.00 26.00 309 ARG B CA 1
ATOM 8903 C C . ARG B 1 308 ? 32.488 50.478 0.608 1.00 24.89 309 ARG B C 1
ATOM 8904 O O . ARG B 1 308 ? 31.719 51.183 -0.023 1.00 27.68 309 ARG B O 1
ATOM 8925 N N A SER B 1 309 ? 32.865 49.276 0.185 0.41 24.80 310 SER B N 1
ATOM 8926 N N B SER B 1 309 ? 32.856 49.275 0.185 0.59 24.78 310 SER B N 1
ATOM 8927 C CA A SER B 1 309 ? 32.448 48.758 -1.121 0.41 24.37 310 SER B CA 1
ATOM 8928 C CA B SER B 1 309 ? 32.450 48.792 -1.136 0.59 24.53 310 SER B CA 1
ATOM 8929 C C A SER B 1 309 ? 30.940 48.540 -1.203 0.41 21.36 310 SER B C 1
ATOM 8930 C C B SER B 1 309 ? 30.949 48.483 -1.207 0.59 21.25 310 SER B C 1
ATOM 8931 O O A SER B 1 309 ? 30.364 48.507 -2.289 0.41 20.44 310 SER B O 1
ATOM 8932 O O B SER B 1 309 ? 30.382 48.358 -2.290 0.59 20.62 310 SER B O 1
ATOM 8947 N N . TRP B 1 310 ? 30.309 48.386 -0.051 1.00 21.28 311 TRP B N 1
ATOM 8948 C CA . TRP B 1 310 ? 28.861 48.164 0.008 1.00 27.20 311 TRP B CA 1
ATOM 8949 C C . TRP B 1 310 ? 28.084 49.326 -0.648 1.00 31.85 311 TRP B C 1
ATOM 8950 O O . TRP B 1 310 ? 26.951 49.152 -1.109 1.00 29.67 311 TRP B O 1
ATOM 8972 N N . LYS B 1 311 ? 28.719 50.495 -0.722 1.00 34.50 312 LYS B N 1
ATOM 8973 C CA . LYS B 1 311 ? 28.149 51.664 -1.395 1.00 35.10 312 LYS B CA 1
ATOM 8974 C C . LYS B 1 311 ? 27.652 51.346 -2.788 1.00 31.83 312 LYS B C 1
ATOM 8975 O O . LYS B 1 311 ? 26.697 51.938 -3.256 1.00 32.88 312 LYS B O 1
ATOM 8994 N N . LEU B 1 312 ? 28.303 50.404 -3.461 1.00 27.36 313 LEU B N 1
ATOM 8995 C CA . LEU B 1 312 ? 27.863 50.002 -4.780 1.00 28.04 313 LEU B CA 1
ATOM 8996 C C . LEU B 1 312 ? 26.466 49.378 -4.693 1.00 26.29 313 LEU B C 1
ATOM 8997 O O . LEU B 1 312 ? 25.600 49.605 -5.547 1.00 29.19 313 LEU B O 1
ATOM 9013 N N . PHE B 1 313 ? 26.248 48.586 -3.659 1.00 24.15 314 PHE B N 1
ATOM 9014 C CA . PHE B 1 313 ? 24.961 47.941 -3.482 1.00 24.45 314 PHE B CA 1
ATOM 9015 C C . PHE B 1 313 ? 23.871 48.940 -3.033 1.00 26.04 314 PHE B C 1
ATOM 9016 O O . PHE B 1 313 ? 22.738 48.939 -3.526 1.00 19.51 314 PHE B O 1
ATOM 9033 N N . TYR B 1 314 ? 24.205 49.777 -2.073 1.00 33.89 315 TYR B N 1
ATOM 9034 C CA . TYR B 1 314 ? 23.270 50.812 -1.678 1.00 41.26 315 TYR B CA 1
ATOM 9035 C C . TYR B 1 314 ? 22.816 51.576 -2.922 1.00 40.08 315 TYR B C 1
ATOM 9036 O O . TYR B 1 314 ? 21.654 51.937 -3.027 1.00 47.81 315 TYR B O 1
ATOM 9054 N N . ASP B 1 315 ? 23.712 51.738 -3.895 1.00 39.78 316 ASP B N 1
ATOM 9055 C CA . ASP B 1 315 ? 23.430 52.530 -5.100 1.00 44.71 316 ASP B CA 1
ATOM 9056 C C . ASP B 1 315 ? 22.562 51.852 -6.156 1.00 42.00 316 ASP B C 1
ATOM 9057 O O . ASP B 1 315 ? 21.700 52.492 -6.755 1.00 51.43 316 ASP B O 1
ATOM 9066 N N . THR B 1 316 ? 22.792 50.569 -6.395 1.00 19.36 317 THR B N 1
ATOM 9067 C CA . THR B 1 316 ? 22.217 49.898 -7.548 1.00 23.43 317 THR B CA 1
ATOM 9068 C C . THR B 1 316 ? 21.125 48.887 -7.219 1.00 21.85 317 THR B C 1
ATOM 9069 O O . THR B 1 316 ? 20.492 48.324 -8.128 1.00 29.08 317 THR B O 1
ATOM 9080 N N . VAL B 1 317 ? 20.903 48.649 -5.930 1.00 28.90 318 VAL B N 1
ATOM 9081 C CA . VAL B 1 317 ? 19.976 47.611 -5.486 1.00 27.18 318 VAL B CA 1
ATOM 9082 C C . VAL B 1 317 ? 18.944 48.181 -4.513 1.00 28.43 318 VAL B C 1
ATOM 9083 O O . VAL B 1 317 ? 19.244 48.398 -3.337 1.00 28.66 318 VAL B O 1
ATOM 9096 N N . PRO B 1 318 ? 17.721 48.425 -5.003 1.00 44.50 319 PRO B N 1
ATOM 9097 C CA . PRO B 1 318 ? 16.628 48.975 -4.194 1.00 44.03 319 PRO B CA 1
ATOM 9098 C C . PRO B 1 318 ? 16.545 48.366 -2.790 1.00 44.84 319 PRO B C 1
ATOM 9099 O O . PRO B 1 318 ? 16.431 49.090 -1.793 1.00 40.06 319 PRO B O 1
ATOM 9110 N N . ASN B 1 319 ? 16.630 47.043 -2.708 1.00 42.64 320 ASN B N 1
ATOM 9111 C CA . ASN B 1 319 ? 16.512 46.359 -1.425 1.00 34.52 320 ASN B CA 1
ATOM 9112 C C . ASN B 1 319 ? 17.841 45.912 -0.781 1.00 34.35 320 ASN B C 1
ATOM 9113 O O . ASN B 1 319 ? 17.865 44.930 -0.049 1.00 31.70 320 ASN B O 1
ATOM 9124 N N . ALA B 1 320 ? 18.931 46.635 -1.020 1.00 25.91 321 ALA B N 1
ATOM 9125 C CA . ALA B 1 320 ? 20.224 46.250 -0.453 1.00 32.67 321 ALA B CA 1
ATOM 9126 C C . ALA B 1 320 ? 20.184 46.017 1.071 1.00 29.06 321 ALA B C 1
ATOM 9127 O O . ALA B 1 320 ? 20.627 44.978 1.555 1.00 26.22 321 ALA B O 1
ATOM 9134 N N . GLN B 1 321 ? 19.663 46.965 1.842 1.00 17.78 322 GLN B N 1
ATOM 9135 C CA . GLN B 1 321 ? 19.734 46.813 3.272 1.00 22.37 322 GLN B CA 1
ATOM 9136 C C . GLN B 1 321 ? 18.946 45.607 3.696 1.00 22.97 322 GLN B C 1
ATOM 9137 O O . GLN B 1 321 ? 19.304 44.943 4.663 1.00 24.58 322 GLN B O 1
ATOM 9151 N N . ALA B 1 322 ? 17.859 45.316 2.992 1.00 26.74 323 ALA B N 1
ATOM 9152 C CA . ALA B 1 322 ? 17.019 44.183 3.389 1.00 22.69 323 ALA B CA 1
ATOM 9153 C C . ALA B 1 322 ? 17.856 42.895 3.301 1.00 20.99 323 ALA B C 1
ATOM 9154 O O . ALA B 1 322 ? 17.774 42.003 4.135 1.00 23.61 323 ALA B O 1
ATOM 9161 N N . ILE B 1 323 ? 18.664 42.822 2.260 1.00 21.32 324 ILE B N 1
ATOM 9162 C CA . ILE B 1 323 ? 19.535 41.676 2.021 1.00 18.72 324 ILE B CA 1
ATOM 9163 C C . ILE B 1 323 ? 20.655 41.572 3.045 1.00 19.38 324 ILE B C 1
ATOM 9164 O O . ILE B 1 323 ? 20.948 40.485 3.546 1.00 22.55 324 ILE B O 1
ATOM 9180 N N . LEU B 1 324 ? 21.275 42.692 3.386 1.00 20.57 325 LEU B N 1
ATOM 9181 C CA . LEU B 1 324 ? 22.346 42.653 4.359 1.00 22.95 325 LEU B CA 1
ATOM 9182 C C . LEU B 1 324 ? 21.811 42.203 5.714 1.00 29.41 325 LEU B C 1
ATOM 9183 O O . LEU B 1 324 ? 22.459 41.410 6.413 1.00 32.56 325 LEU B O 1
ATOM 9199 N N . ASP B 1 325 ? 20.621 42.694 6.065 1.00 24.73 326 ASP B N 1
ATOM 9200 C CA . ASP B 1 325 ? 19.959 42.315 7.312 1.00 27.12 326 ASP B CA 1
ATOM 9201 C C . ASP B 1 325 ? 19.625 40.836 7.312 1.00 20.15 326 ASP B C 1
ATOM 9202 O O . ASP B 1 325 ? 19.830 40.136 8.304 1.00 23.27 326 ASP B O 1
ATOM 9211 N N . SER B 1 326 ? 19.114 40.360 6.181 1.00 21.14 327 SER B N 1
ATOM 9212 C CA . SER B 1 326 ? 18.821 38.951 6.035 1.00 24.55 327 SER B CA 1
ATOM 9213 C C . SER B 1 326 ? 20.041 38.056 6.340 1.00 21.43 327 SER B C 1
ATOM 9214 O O . SER B 1 326 ? 19.962 37.131 7.152 1.00 22.66 327 SER B O 1
ATOM 9222 N N . ALA B 1 327 ? 21.160 38.315 5.660 1.00 24.36 328 ALA B N 1
ATOM 9223 C CA . ALA B 1 327 ? 22.402 37.561 5.867 1.00 26.38 328 ALA B CA 1
ATOM 9224 C C . ALA B 1 327 ? 22.847 37.601 7.325 1.00 27.03 328 ALA B C 1
ATOM 9225 O O . ALA B 1 327 ? 23.211 36.593 7.888 1.00 22.09 328 ALA B O 1
ATOM 9232 N N . ASP B 1 328 ? 22.825 38.795 7.907 1.00 22.23 329 ASP B N 1
ATOM 9233 C CA . ASP B 1 328 ? 23.205 38.991 9.304 1.00 26.00 329 ASP B CA 1
ATOM 9234 C C . ASP B 1 328 ? 22.355 38.118 10.213 1.00 31.73 329 ASP B C 1
ATOM 9235 O O . ASP B 1 328 ? 22.823 37.608 11.236 1.00 26.49 329 ASP B O 1
ATOM 9244 N N . SER B 1 329 ? 21.104 37.940 9.820 1.00 28.08 330 SER B N 1
ATOM 9245 C CA . SER B 1 329 ? 20.148 37.211 10.626 1.00 27.27 330 SER B CA 1
ATOM 9246 C C . SER B 1 329 ? 20.462 35.725 10.702 1.00 30.76 330 SER B C 1
ATOM 9247 O O . SER B 1 329 ? 19.932 35.016 11.561 1.00 30.75 330 SER B O 1
ATOM 9255 N N . TYR B 1 330 ? 21.309 35.256 9.788 1.00 27.09 331 TYR B N 1
ATOM 9256 C CA . TYR B 1 330 ? 21.768 33.874 9.773 1.00 22.48 331 TYR B CA 1
ATOM 9257 C C . TYR B 1 330 ? 23.103 33.722 10.475 1.00 24.40 331 TYR B C 1
ATOM 9258 O O . TYR B 1 330 ? 23.592 32.625 10.668 1.00 24.60 331 TYR B O 1
ATOM 9276 N N . ARG B 1 331 ? 23.704 34.849 10.827 1.00 33.33 332 ARG B N 1
ATOM 9277 C CA . ARG B 1 331 ? 24.918 34.835 11.604 1.00 41.53 332 ARG B CA 1
ATOM 9278 C C . ARG B 1 331 ? 24.543 34.173 12.917 1.00 46.89 332 ARG B C 1
ATOM 9279 O O . ARG B 1 331 ? 23.522 34.503 13.519 1.00 47.71 332 ARG B O 1
ATOM 9300 N N . GLU B 1 332 ? 25.325 33.204 13.353 1.00 44.74 333 GLU B N 1
ATOM 9301 C CA . GLU B 1 332 ? 24.978 32.566 14.604 1.00 46.63 333 GLU B CA 1
ATOM 9302 C C . GLU B 1 332 ? 25.613 33.365 15.737 1.00 41.60 333 GLU B C 1
ATOM 9303 O O . GLU B 1 332 ? 26.482 34.208 15.498 1.00 34.49 333 GLU B O 1
ATOM 9315 N N . SER B 1 333 ? 25.104 33.157 16.946 1.00 44.08 334 SER B N 1
ATOM 9316 C CA . SER B 1 333 ? 25.367 34.041 18.071 1.00 48.54 334 SER B CA 1
ATOM 9317 C C . SER B 1 333 ? 26.850 34.315 18.310 1.00 50.92 334 SER B C 1
ATOM 9318 O O . SER B 1 333 ? 27.700 33.425 18.182 1.00 51.24 334 SER B O 1
ATOM 9326 N N . LYS B 1 334 ? 27.128 35.559 18.686 1.00 53.69 335 LYS B N 1
ATOM 9327 C CA . LYS B 1 334 ? 28.480 36.035 18.959 1.00 57.13 335 LYS B CA 1
ATOM 9328 C C . LYS B 1 334 ? 29.144 35.302 20.145 1.00 61.45 335 LYS B C 1
ATOM 9329 O O . LYS B 1 334 ? 29.122 34.063 20.210 1.00 62.78 335 LYS B O 1
ATOM 9348 N N . ALA B 1 335 ? 29.757 36.069 21.055 1.00 63.63 336 ALA B N 1
ATOM 9349 C CA . ALA B 1 335 ? 30.222 35.539 22.332 1.00 63.69 336 ALA B CA 1
ATOM 9350 C C . ALA B 1 335 ? 31.479 34.714 22.109 1.00 69.55 336 ALA B C 1
ATOM 9351 O O . ALA B 1 335 ? 32.038 34.753 21.006 1.00 72.22 336 ALA B O 1
ATOM 9358 N N . GLU B 1 336 ? 31.978 34.008 23.129 1.00 72.93 337 GLU B N 1
ATOM 9359 C CA . GLU B 1 336 ? 31.608 34.165 24.539 1.00 65.87 337 GLU B CA 1
ATOM 9360 C C . GLU B 1 336 ? 32.831 34.686 25.268 1.00 55.16 337 GLU B C 1
ATOM 9361 O O . GLU B 1 336 ? 32.741 35.160 26.392 1.00 55.64 337 GLU B O 1
ATOM 9373 N N . ASN B 1 337 ? 33.964 34.625 24.576 1.00 43.79 338 ASN B N 1
ATOM 9374 C CA . ASN B 1 337 ? 35.241 34.285 25.192 1.00 40.15 338 ASN B CA 1
ATOM 9375 C C . ASN B 1 337 ? 35.168 34.117 26.706 1.00 35.34 338 ASN B C 1
ATOM 9376 O O . ASN B 1 337 ? 35.418 35.081 27.447 1.00 37.39 338 ASN B O 1
ATOM 9387 N N . LEU B 1 338 ? 34.824 32.895 27.145 1.00 20.38 339 LEU B N 1
ATOM 9388 C CA . LEU B 1 338 ? 34.749 32.564 28.573 1.00 19.51 339 LEU B CA 1
ATOM 9389 C C . LEU B 1 338 ? 36.139 32.441 29.203 1.00 20.64 339 LEU B C 1
ATOM 9390 O O . LEU B 1 338 ? 36.265 32.473 30.435 1.00 19.93 339 LEU B O 1
ATOM 9406 N N . TYR B 1 339 ? 37.148 32.283 28.349 1.00 29.30 340 TYR B N 1
ATOM 9407 C CA . TYR B 1 339 ? 38.546 32.082 28.747 1.00 34.23 340 TYR B CA 1
ATOM 9408 C C . TYR B 1 339 ? 39.351 33.336 28.427 1.00 35.79 340 TYR B C 1
ATOM 9409 O O . TYR B 1 339 ? 39.597 34.154 29.305 1.00 42.16 340 TYR B O 1
#